Protein AF-A0A931I745-F1 (afdb_monomer_lite)

Organism: NCBI:txid2793297

Secondary structure (DSSP, 8-state):
-HHHHHHHHHHHHHHHHHHHHHS---TTSSS-HHHHTT-HHHHHHHHHHHHSS-PPPGGGTTTTT-GGGT-BTTB-----S---TT--GGGGSHHHHHHTTTS-BHHHHHHHHHHHHHHH---HHHHHT---SSSTTTEEEETTEEEEEEEEEEEGGGTEEEEEEE-TTSTTSHHHHHHHHHHHTHHHHHHHHHHHHHHHHHHHHS--HHHHHHHHHHHHHHH-S-EEE-TTSTT-EEE--TTTHHHHHHHHHHHHHHHTTHHHH-GGGGG--HHHHHHHHHHHHHHHH--HHHHHHHTT-SSHHHHHHHHHHHHHHHHHHHHHHHHHHHHHHHHHTT---HHHHHHHHHHS---HHHHHHHH-GGG--TTS-EES-TTS--TTT-TTPPTTSPPSS--GGGSTTEE--TTHHHHHHHHHHHHHHHHHHS-HHHHTTSHHHHHHHHHHHHHTTS-HHHHHHHHHHHHHHHHTTSS---------

Radius of gyration: 33.73 Å; chains: 1; bounding box: 86×48×110 Å

Foldseek 3Di:
DLLVVLLVVLVVLLVVLVVLLVVADQLQDDDPSLVNLQGLSNLSVVCCVCLVAAFDWLVCCVVVVNVSQAAGPVGWDFRGPDDAFPGDSLCRTGNNVNNSNQFAALLSLLSLLLLACLQQLDFLQQQLQQFVPDCVSFWDQDPVHNQWIKGWGQDPVVRDIQIDIWGCPDCSINNNSLVVLCVSCVNVLSNLVVVLVVLVVVCVVPPDPVSVVVNVVSVSVSGGSAWGAYSVTRRDIDGDDDPPSFVVSLVSQLSSCVVVVVCVVPVCSNRDGSNVSSLVQLVVQCVVVVDLVSSCSSNVHPDSVVVCVSNVVVCCVVVVVVLVVQLVVLQVVCVVVVRDDPQVSVCCSLPVDDDVVQVVQQPDQVNAFQLRWTFSCQQDWDCVQPVPRDHRDGDPQRLQLPTSRTGDDPVSLLSLLLLLLLLVVVCVVDDVVVVPPWPSVVSNVSSVVVNVVDDPVVSVVSNVVNNVCVVVVVDDRPPSNDTD

Sequence (484 aa):
MALRKEAREVSAMFREGTRLADDGRDPRVGDDRAAAWSEPRNHAWLVRELTTETIPFQGELSTYNATGLLYSSNGIVSGPSYLPPTMSSRGSEGYVGKLRWFFPGLYDTAIYFWLVALHTGWNLATLVGIDVSREETWREVHPHAPDRVLMHAWKKRADRHQQVICNPNAEFHPPSIIQMLVQRTAPLRRTLVRRLEALREQYAQKPSPTLARQINNLEEGTKSPWLFVSLGKGGEIGWFSSTKTVSTLNTFIRAVALKHGLISDHPYLGTISTSQARDAWINYTHITTGDSIVAQYAANHRNSRSLRYYLARHRYQRSSESKVRELQTYAFSEIQEGRLNPTRLRILIETGRFTQEQANLLSDIRNRTRLNMGCLGPYEPSKGVDPNHAKGVLCRVQRCTGCSHGIVFEDSMQRLATTLADLHHERSTRPLAAWKGTSLEDEERSISATLRQFDPERVRLAYHARERALQAGEVMVFDGYPVY

Structure (mmCIF, N/CA/C/O backbone):
data_AF-A0A931I745-F1
#
_entry.id   AF-A0A931I745-F1
#
loop_
_atom_site.group_PDB
_atom_site.id
_atom_site.type_symbol
_atom_site.label_atom_id
_atom_site.label_alt_id
_atom_site.label_comp_id
_atom_site.label_asym_id
_atom_site.label_entity_id
_atom_site.label_seq_id
_atom_site.pdbx_PDB_ins_code
_atom_site.Cartn_x
_atom_site.Cartn_y
_atom_site.Cartn_z
_atom_site.occupancy
_atom_site.B_iso_or_equiv
_atom_site.auth_seq_id
_atom_site.auth_comp_id
_atom_site.auth_asym_id
_atom_site.auth_atom_id
_atom_site.pdbx_PDB_model_num
ATOM 1 N N . MET A 1 1 ? -14.008 -0.792 -6.189 1.00 78.75 1 MET A N 1
ATOM 2 C CA . MET A 1 1 ? -14.182 -1.099 -7.630 1.00 78.75 1 MET A CA 1
ATOM 3 C C . MET A 1 1 ? -13.309 -0.217 -8.526 1.00 78.75 1 MET A C 1
ATOM 5 O O . MET A 1 1 ? -12.600 -0.785 -9.343 1.00 78.75 1 MET A O 1
ATOM 9 N N . ALA A 1 2 ? -13.264 1.110 -8.331 1.00 92.19 2 ALA A N 1
ATOM 10 C CA . ALA A 1 2 ? -12.447 2.039 -9.135 1.00 92.19 2 ALA A CA 1
ATOM 11 C C . ALA A 1 2 ? -10.967 1.629 -9.309 1.00 92.19 2 ALA A C 1
ATOM 13 O O . ALA A 1 2 ? -10.507 1.471 -10.432 1.00 92.19 2 ALA A O 1
ATOM 14 N N . LEU A 1 3 ? -10.240 1.344 -8.219 1.00 93.62 3 LEU A N 1
ATOM 15 C CA . LEU A 1 3 ? -8.833 0.911 -8.306 1.00 93.62 3 LEU A CA 1
ATOM 16 C C . LEU A 1 3 ? -8.634 -0.388 -9.102 1.00 93.62 3 LEU A C 1
ATOM 18 O O . LEU A 1 3 ? -7.646 -0.517 -9.811 1.00 93.62 3 LEU A O 1
ATOM 22 N N . ARG A 1 4 ? -9.573 -1.342 -9.021 1.00 94.31 4 ARG A N 1
ATOM 23 C CA . ARG A 1 4 ? -9.508 -2.573 -9.829 1.00 94.31 4 ARG A CA 1
ATOM 24 C C . ARG A 1 4 ? -9.724 -2.278 -11.313 1.00 94.31 4 ARG A C 1
ATOM 26 O O . ARG A 1 4 ? -9.126 -2.948 -12.141 1.00 94.31 4 ARG A O 1
ATOM 33 N N . LYS A 1 5 ? -10.559 -1.287 -11.651 1.00 95.31 5 LYS A N 1
ATOM 34 C CA . LYS A 1 5 ? -10.719 -0.828 -13.036 1.00 95.31 5 LYS A CA 1
ATOM 35 C C . LYS A 1 5 ? -9.399 -0.256 -13.558 1.00 95.31 5 LYS A C 1
ATOM 37 O O . LYS A 1 5 ? -8.915 -0.746 -14.564 1.00 95.31 5 LYS A O 1
ATOM 42 N N . GLU A 1 6 ? -8.766 0.661 -12.826 1.00 96.62 6 GLU A N 1
ATOM 43 C CA . GLU A 1 6 ? -7.453 1.208 -13.217 1.00 96.62 6 GLU A CA 1
ATOM 44 C C . GLU A 1 6 ? -6.360 0.120 -13.288 1.00 96.62 6 GLU A C 1
ATOM 46 O O . GLU A 1 6 ? -5.536 0.134 -14.194 1.00 96.62 6 GLU A O 1
ATOM 51 N N . ALA A 1 7 ? -6.371 -0.870 -12.387 1.00 96.25 7 ALA A N 1
ATOM 52 C CA . ALA A 1 7 ? -5.429 -1.993 -12.444 1.00 96.25 7 ALA A CA 1
ATOM 53 C C . ALA A 1 7 ? -5.604 -2.837 -13.718 1.00 96.25 7 ALA A C 1
ATOM 55 O O . ALA A 1 7 ? -4.618 -3.217 -14.341 1.00 96.25 7 ALA A O 1
ATOM 56 N N . ARG A 1 8 ? -6.849 -3.082 -14.151 1.00 96.75 8 ARG A N 1
ATOM 57 C CA . ARG A 1 8 ? -7.129 -3.784 -15.414 1.00 96.75 8 ARG A CA 1
ATOM 58 C C . ARG A 1 8 ? -6.656 -3.003 -16.632 1.00 96.75 8 ARG A C 1
ATOM 60 O O . ARG A 1 8 ? -6.177 -3.629 -17.571 1.00 96.75 8 ARG A O 1
ATOM 67 N N . GLU A 1 9 ? -6.759 -1.676 -16.611 1.00 97.31 9 GLU A N 1
ATOM 68 C CA . GLU A 1 9 ? -6.210 -0.830 -17.677 1.00 97.31 9 GLU A CA 1
ATOM 69 C C . GLU A 1 9 ? -4.678 -0.939 -17.740 1.00 97.31 9 GLU A C 1
ATOM 71 O O . GLU A 1 9 ? -4.116 -1.104 -18.819 1.00 97.31 9 GLU A O 1
ATOM 76 N N . VAL A 1 10 ? -3.992 -0.970 -16.589 1.00 96.62 10 VAL A N 1
ATOM 77 C CA . VAL A 1 10 ? -2.543 -1.246 -16.538 1.00 96.62 10 VAL A CA 1
ATOM 78 C C . VAL A 1 10 ? -2.227 -2.637 -17.103 1.00 96.62 10 VAL A C 1
ATOM 80 O O . VAL A 1 10 ? -1.312 -2.787 -17.910 1.00 96.62 10 VAL A O 1
ATOM 83 N N . SER A 1 11 ? -2.995 -3.667 -16.739 1.00 95.75 11 SER A N 1
ATOM 84 C CA . SER A 1 11 ? -2.837 -5.014 -17.308 1.00 95.75 11 SER A CA 1
ATOM 85 C C . SER A 1 11 ? -3.140 -5.063 -18.813 1.00 95.75 11 SER A C 1
ATOM 87 O O . SER A 1 11 ? -2.538 -5.852 -19.540 1.00 95.75 11 SER A O 1
ATOM 89 N N . ALA A 1 12 ? -4.067 -4.241 -19.312 1.00 97.12 12 ALA A N 1
ATOM 90 C CA . ALA A 1 12 ? -4.353 -4.110 -20.738 1.00 97.12 12 ALA A CA 1
ATOM 91 C C . ALA A 1 12 ? -3.187 -3.442 -21.480 1.00 97.12 12 ALA A C 1
ATOM 93 O O . ALA A 1 12 ? -2.716 -4.008 -22.461 1.00 97.12 12 ALA A O 1
ATOM 94 N N . MET A 1 13 ? -2.652 -2.341 -20.947 1.00 97.19 13 MET A N 1
ATOM 95 C CA . MET A 1 13 ? -1.430 -1.685 -21.432 1.00 97.19 13 MET A CA 1
ATOM 96 C C . MET A 1 13 ? -0.252 -2.666 -21.523 1.00 97.19 13 MET A C 1
ATOM 98 O O . MET A 1 13 ? 0.505 -2.681 -22.491 1.00 97.19 13 MET A O 1
ATOM 102 N N . PHE A 1 14 ? -0.107 -3.525 -20.518 1.00 97.12 14 PHE A N 1
ATOM 103 C CA . PHE A 1 14 ? 0.921 -4.555 -20.490 1.00 97.12 14 PHE A CA 1
ATOM 104 C C . PHE A 1 14 ? 0.761 -5.624 -21.572 1.00 97.12 14 PHE A C 1
ATOM 106 O O . PHE A 1 14 ? 1.764 -6.075 -22.124 1.00 97.12 14 PHE A O 1
ATOM 113 N N . ARG A 1 15 ? -0.477 -6.026 -21.878 1.00 97.19 15 ARG A N 1
ATOM 114 C CA . ARG A 1 15 ? -0.785 -6.965 -22.969 1.00 97.19 15 ARG A CA 1
ATOM 115 C C . ARG A 1 15 ? -0.620 -6.318 -24.340 1.00 97.19 15 ARG A C 1
ATOM 117 O O . ARG A 1 15 ? -0.127 -6.969 -25.254 1.00 97.19 15 ARG A O 1
ATOM 124 N N . GLU A 1 16 ? -0.995 -5.048 -24.469 1.00 97.44 16 GLU A N 1
ATOM 125 C CA . GLU A 1 16 ? -0.765 -4.240 -25.668 1.00 97.44 16 GLU A CA 1
ATOM 126 C C . GLU A 1 16 ? 0.726 -4.207 -26.013 1.00 97.44 16 GLU A C 1
ATOM 128 O O . GLU A 1 16 ? 1.090 -4.525 -27.140 1.00 97.44 16 GLU A O 1
ATOM 133 N N . GLY A 1 17 ? 1.579 -3.912 -25.027 1.00 97.38 17 GLY A N 1
ATOM 134 C CA . GLY A 1 17 ? 3.031 -3.908 -25.180 1.00 97.38 17 GLY A CA 1
ATOM 135 C C . GLY A 1 17 ? 3.598 -5.232 -25.689 1.00 97.38 17 GLY A C 1
ATOM 136 O O . GLY A 1 17 ? 4.380 -5.245 -26.636 1.00 97.38 17 GLY A O 1
ATOM 137 N N . THR A 1 18 ? 3.173 -6.349 -25.089 1.00 97.31 18 THR A N 1
ATOM 138 C CA . THR A 1 18 ? 3.573 -7.695 -25.529 1.00 97.31 18 THR A CA 1
ATOM 139 C C . THR A 1 18 ? 3.135 -7.965 -26.965 1.00 97.31 18 THR A C 1
ATOM 141 O O . THR A 1 18 ? 3.981 -8.296 -27.787 1.00 97.31 18 THR A O 1
ATOM 144 N N . ARG A 1 19 ? 1.859 -7.728 -27.293 1.00 98.19 19 ARG A N 1
ATOM 145 C CA . ARG A 1 19 ? 1.325 -7.940 -28.646 1.00 98.19 19 ARG A CA 1
ATOM 146 C C . ARG A 1 19 ? 2.069 -7.105 -29.691 1.00 98.19 19 ARG A C 1
ATOM 148 O O . ARG A 1 19 ? 2.461 -7.620 -30.726 1.00 98.19 19 ARG A O 1
ATOM 155 N N . LEU A 1 20 ? 2.291 -5.820 -29.407 1.00 97.94 20 LEU A N 1
ATOM 156 C CA . LEU A 1 20 ? 3.038 -4.928 -30.294 1.00 97.94 20 LEU A CA 1
ATOM 157 C C . LEU A 1 20 ? 4.473 -5.411 -30.516 1.00 97.94 20 LEU A C 1
ATOM 159 O O . LEU A 1 20 ? 4.973 -5.311 -31.629 1.00 97.94 20 LEU A O 1
ATOM 163 N N . ALA A 1 21 ? 5.134 -5.915 -29.475 1.00 97.62 21 ALA A N 1
ATOM 164 C CA . ALA A 1 21 ? 6.482 -6.446 -29.602 1.00 97.62 21 ALA A CA 1
ATOM 165 C C . ALA A 1 21 ? 6.527 -7.784 -30.351 1.00 97.62 21 ALA A C 1
ATOM 167 O O . ALA A 1 21 ? 7.493 -8.023 -31.060 1.00 97.62 21 ALA A O 1
ATOM 168 N N . ASP A 1 22 ? 5.514 -8.641 -30.220 1.00 97.88 22 ASP A N 1
ATOM 169 C CA . ASP A 1 22 ? 5.407 -9.891 -30.989 1.00 97.88 22 ASP A CA 1
ATOM 170 C C . ASP A 1 22 ? 5.198 -9.627 -32.487 1.00 97.88 22 ASP A C 1
ATOM 172 O O . ASP A 1 22 ? 5.812 -10.291 -33.318 1.00 97.88 22 ASP A O 1
ATOM 176 N N . ASP A 1 23 ? 4.396 -8.612 -32.824 1.00 97.12 23 ASP A N 1
ATOM 177 C CA . ASP A 1 23 ? 4.126 -8.191 -34.207 1.00 97.12 23 ASP A CA 1
ATOM 178 C C . ASP A 1 23 ? 5.253 -7.319 -34.807 1.00 97.12 23 ASP A C 1
ATOM 180 O O . ASP A 1 23 ? 5.231 -6.983 -35.995 1.00 97.12 23 ASP A O 1
ATOM 184 N N . GLY A 1 24 ? 6.190 -6.860 -33.975 1.00 96.44 24 GLY A N 1
ATOM 185 C CA . GLY A 1 24 ? 7.238 -5.910 -34.338 1.00 96.44 24 GLY A CA 1
ATOM 186 C C . GLY A 1 24 ? 8.511 -6.564 -34.871 1.00 96.44 24 GLY A C 1
ATOM 187 O O . GLY A 1 24 ? 8.745 -7.761 -34.729 1.00 96.44 24 GLY A O 1
ATOM 188 N N . ARG A 1 25 ? 9.377 -5.741 -35.464 1.00 95.44 25 ARG A N 1
ATOM 189 C CA . ARG A 1 25 ? 10.720 -6.125 -35.923 1.00 95.44 25 ARG A CA 1
ATOM 190 C C . ARG A 1 25 ? 11.763 -5.106 -35.483 1.00 95.44 25 ARG A C 1
ATOM 192 O O . ARG A 1 25 ? 11.414 -4.011 -35.045 1.00 95.44 25 ARG A O 1
ATOM 199 N N . ASP A 1 26 ? 13.039 -5.440 -35.656 1.00 95.94 26 ASP A N 1
ATOM 200 C CA . ASP A 1 26 ? 14.140 -4.521 -35.368 1.00 95.94 26 ASP A CA 1
ATOM 201 C C . ASP A 1 26 ? 14.106 -3.297 -36.308 1.00 95.94 26 ASP A C 1
ATOM 203 O O . ASP A 1 26 ? 14.356 -3.445 -37.508 1.00 95.94 26 ASP A O 1
ATOM 207 N N . PRO A 1 27 ? 13.834 -2.074 -35.804 1.00 93.75 27 PRO A N 1
ATOM 208 C CA . PRO A 1 27 ? 13.813 -0.876 -36.644 1.00 93.75 27 PRO A CA 1
ATOM 209 C C . PRO A 1 27 ? 15.219 -0.425 -37.068 1.00 93.75 27 PRO A C 1
ATOM 211 O O . PRO A 1 27 ? 15.372 0.492 -37.875 1.00 93.75 27 PRO A O 1
ATOM 214 N N . ARG A 1 28 ? 16.273 -1.046 -36.525 1.00 92.31 28 ARG A N 1
ATOM 215 C CA . ARG A 1 28 ? 17.667 -0.715 -36.827 1.00 92.31 28 ARG A CA 1
ATOM 216 C C . ARG A 1 28 ? 18.168 -1.399 -38.093 1.00 92.31 28 ARG A C 1
ATOM 218 O O . ARG A 1 28 ? 19.258 -1.053 -38.534 1.00 92.31 28 ARG A O 1
ATOM 225 N N . VAL A 1 29 ? 17.441 -2.333 -38.702 1.00 88.31 29 VAL A N 1
ATOM 226 C CA . VAL A 1 29 ? 17.919 -3.106 -39.867 1.00 88.31 29 VAL A CA 1
ATOM 227 C C . VAL A 1 29 ? 16.972 -2.989 -41.069 1.00 88.31 29 VAL A C 1
ATOM 229 O O . VAL A 1 29 ? 15.771 -2.785 -40.904 1.00 88.31 29 VAL A O 1
ATOM 232 N N . GLY A 1 30 ? 17.520 -3.132 -42.281 1.00 84.81 30 GLY A N 1
ATOM 233 C CA . GLY A 1 30 ? 16.785 -3.068 -43.554 1.00 84.81 30 GLY A CA 1
ATOM 234 C C . GLY A 1 30 ? 16.887 -1.724 -44.287 1.00 84.81 30 GLY A C 1
ATOM 235 O O . GLY A 1 30 ? 17.392 -0.746 -43.738 1.00 84.81 30 GLY A O 1
ATOM 236 N N . ASP A 1 31 ? 16.399 -1.698 -45.531 1.00 79.19 31 ASP A N 1
ATOM 237 C CA . ASP A 1 31 ? 16.552 -0.555 -46.447 1.00 79.19 31 ASP A CA 1
ATOM 238 C C . ASP A 1 31 ? 15.608 0.616 -46.120 1.00 79.19 31 ASP A C 1
ATOM 240 O O . ASP A 1 31 ? 15.968 1.777 -46.303 1.00 79.19 31 ASP A O 1
ATOM 244 N N . ASP A 1 32 ? 14.432 0.339 -45.542 1.00 85.69 32 ASP A N 1
ATOM 245 C CA . ASP A 1 32 ? 13.446 1.354 -45.141 1.00 85.69 32 ASP A CA 1
ATOM 246 C C . ASP A 1 32 ? 13.427 1.584 -43.619 1.00 85.69 32 ASP A C 1
ATOM 248 O O . ASP A 1 32 ? 12.460 1.296 -42.901 1.00 85.69 32 ASP A O 1
ATOM 252 N N . ARG A 1 33 ? 14.556 2.076 -43.098 1.00 85.19 33 ARG A N 1
ATOM 253 C CA . ARG A 1 33 ? 14.709 2.406 -41.671 1.00 85.19 33 ARG A CA 1
ATOM 254 C C . ARG A 1 33 ? 13.734 3.493 -41.221 1.00 85.19 33 ARG A C 1
ATOM 256 O O . ARG A 1 33 ? 13.201 3.406 -40.119 1.00 85.19 33 ARG A O 1
ATOM 263 N N . ALA A 1 34 ? 13.503 4.514 -42.046 1.00 85.38 34 ALA A N 1
ATOM 264 C CA . ALA A 1 34 ? 12.657 5.647 -41.675 1.00 85.38 34 ALA A CA 1
ATOM 265 C C . ALA A 1 34 ? 11.202 5.215 -41.434 1.00 85.38 34 ALA A C 1
ATOM 267 O O . ALA A 1 34 ? 10.623 5.595 -40.413 1.00 85.38 34 ALA A O 1
ATOM 268 N N . ALA A 1 35 ? 10.633 4.371 -42.305 1.00 88.00 35 ALA A N 1
ATOM 269 C CA . ALA A 1 35 ? 9.303 3.820 -42.065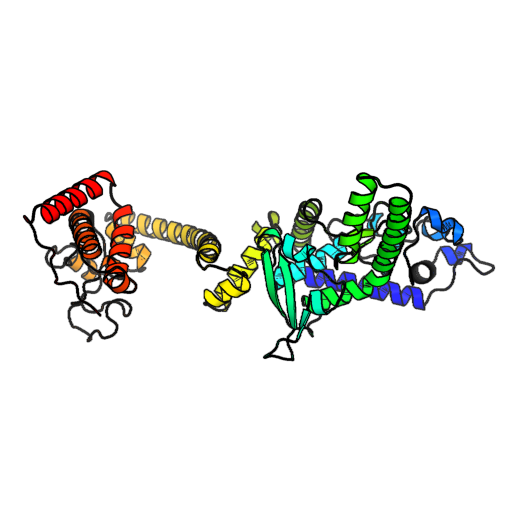 1.00 88.00 35 ALA A CA 1
ATOM 270 C C . ALA A 1 35 ? 9.299 2.879 -40.854 1.00 88.00 35 ALA A C 1
ATOM 272 O O . ALA A 1 35 ? 8.398 2.964 -40.020 1.00 88.00 35 ALA A O 1
ATOM 273 N N . ALA A 1 36 ? 10.329 2.041 -40.684 1.00 91.12 36 ALA A N 1
ATOM 274 C CA . ALA A 1 36 ? 10.404 1.122 -39.547 1.00 91.12 36 ALA A CA 1
ATOM 275 C C . ALA A 1 36 ? 10.386 1.852 -38.188 1.00 91.12 36 ALA A C 1
ATOM 277 O O . ALA A 1 36 ? 9.691 1.413 -37.270 1.00 91.12 36 ALA A O 1
ATOM 278 N N . TRP A 1 37 ? 11.077 2.991 -38.073 1.00 91.94 37 TRP A N 1
ATOM 279 C CA . TRP A 1 37 ? 11.063 3.858 -36.885 1.00 91.94 37 TRP A CA 1
ATOM 280 C C . TRP A 1 37 ? 9.766 4.654 -36.694 1.00 91.94 37 TRP A C 1
ATOM 282 O O . TRP A 1 37 ? 9.608 5.316 -35.676 1.00 91.94 37 TRP A O 1
ATOM 292 N N . SER A 1 38 ? 8.830 4.626 -37.640 1.00 91.00 38 SER A N 1
ATOM 293 C CA . SER A 1 38 ? 7.529 5.288 -37.477 1.00 91.00 38 SER A CA 1
ATOM 294 C C . SER A 1 38 ? 6.459 4.380 -36.860 1.00 91.00 38 SER A C 1
ATOM 296 O O . SER A 1 38 ? 5.391 4.850 -36.471 1.00 91.00 38 SER A O 1
ATOM 298 N N . GLU A 1 39 ? 6.740 3.081 -36.723 1.00 92.75 39 GLU A N 1
ATOM 299 C CA . GLU A 1 39 ? 5.760 2.091 -36.280 1.00 92.75 39 GLU A CA 1
ATOM 300 C C . GLU A 1 39 ? 5.882 1.760 -34.777 1.00 92.75 39 GLU A C 1
ATOM 302 O O . GLU A 1 39 ? 6.918 1.249 -34.339 1.00 92.75 39 GLU A O 1
ATOM 307 N N . PRO A 1 40 ? 4.809 1.916 -33.973 1.00 94.50 40 PRO A N 1
ATOM 308 C CA . PRO A 1 40 ? 4.823 1.592 -32.541 1.00 94.50 40 PRO A CA 1
ATOM 309 C C . PRO A 1 40 ? 5.254 0.153 -32.215 1.00 94.50 40 PRO A C 1
ATOM 311 O O . PRO A 1 40 ? 5.943 -0.069 -31.221 1.00 94.50 40 PRO A O 1
ATOM 314 N N . ARG A 1 41 ? 4.900 -0.821 -33.065 1.00 96.50 41 ARG A N 1
ATOM 315 C CA . ARG A 1 41 ? 5.280 -2.238 -32.905 1.00 96.50 41 ARG A CA 1
ATOM 316 C C . ARG A 1 41 ? 6.794 -2.458 -32.893 1.00 96.50 41 ARG A C 1
ATOM 318 O O . ARG A 1 41 ? 7.303 -3.177 -32.039 1.00 96.50 41 ARG A O 1
ATOM 325 N N . ASN A 1 42 ? 7.535 -1.754 -33.748 1.00 96.00 42 ASN A N 1
ATOM 326 C CA . ASN A 1 42 ? 8.994 -1.890 -33.826 1.00 96.00 42 ASN A CA 1
ATOM 327 C C . ASN A 1 42 ? 9.677 -1.228 -32.623 1.00 96.00 42 ASN A C 1
ATOM 329 O O . ASN A 1 42 ? 10.689 -1.712 -32.119 1.00 96.00 42 ASN A O 1
ATOM 333 N N . HIS A 1 43 ? 9.081 -0.154 -32.095 1.00 96.06 43 HIS A N 1
ATOM 334 C CA . HIS A 1 43 ? 9.519 0.439 -30.835 1.00 96.06 43 HIS A CA 1
ATOM 335 C C . HIS A 1 43 ? 9.277 -0.493 -29.645 1.00 96.06 43 HIS A C 1
ATOM 337 O O . HIS A 1 43 ? 10.165 -0.641 -28.809 1.00 96.06 43 HIS A O 1
ATOM 343 N N . ALA A 1 44 ? 8.096 -1.111 -29.554 1.00 97.19 44 ALA A N 1
ATOM 344 C CA . ALA A 1 44 ? 7.780 -2.069 -28.499 1.00 97.19 44 ALA A CA 1
ATOM 345 C C . ALA A 1 44 ? 8.722 -3.282 -28.552 1.00 97.19 44 ALA A C 1
ATOM 347 O O . ALA A 1 44 ? 9.255 -3.673 -27.513 1.00 97.19 44 ALA A O 1
ATOM 348 N N . TRP A 1 45 ? 8.989 -3.807 -29.755 1.00 97.75 45 TRP A N 1
ATOM 349 C CA . TRP A 1 45 ? 9.973 -4.867 -29.985 1.00 97.75 45 TRP A CA 1
ATOM 350 C C . TRP A 1 45 ? 11.349 -4.466 -29.451 1.00 97.75 45 TRP A C 1
ATOM 352 O O . TRP A 1 45 ? 11.894 -5.142 -28.582 1.00 97.75 45 TRP A O 1
ATOM 362 N N . LEU A 1 46 ? 11.875 -3.311 -29.877 1.00 97.06 46 LEU A N 1
ATOM 363 C CA . LEU A 1 46 ? 13.217 -2.883 -29.482 1.00 97.06 46 LEU A CA 1
ATOM 364 C C . LEU A 1 46 ? 13.315 -2.601 -27.979 1.00 97.06 46 LEU A C 1
ATOM 366 O O . LEU A 1 46 ? 14.319 -2.933 -27.355 1.00 97.06 46 LEU A O 1
ATOM 370 N N . VAL A 1 47 ? 12.283 -2.007 -27.375 1.00 96.38 47 VAL A N 1
ATOM 371 C CA . VAL A 1 47 ? 12.253 -1.805 -25.922 1.00 96.38 47 VAL A CA 1
ATOM 372 C C . VAL A 1 47 ? 12.283 -3.145 -25.198 1.00 96.38 47 VAL A C 1
ATOM 374 O O . VAL A 1 47 ? 13.058 -3.275 -24.253 1.00 96.38 47 VAL A O 1
ATOM 377 N N . ARG A 1 48 ? 11.497 -4.141 -25.628 1.00 97.06 48 ARG A N 1
ATOM 378 C CA . ARG A 1 48 ? 11.528 -5.484 -25.036 1.00 97.06 48 ARG A CA 1
ATOM 379 C C . ARG A 1 48 ? 12.931 -6.082 -25.113 1.00 97.06 48 ARG A C 1
ATOM 381 O O . ARG A 1 48 ? 13.473 -6.445 -24.075 1.00 97.06 48 ARG A O 1
ATOM 388 N N . GLU A 1 49 ? 13.540 -6.086 -26.295 1.00 97.12 49 GLU A N 1
ATOM 389 C CA . GLU A 1 49 ? 14.890 -6.625 -26.503 1.00 97.12 49 GLU A CA 1
ATOM 390 C C . GLU A 1 49 ? 15.926 -5.961 -25.590 1.00 97.12 49 GLU A C 1
ATOM 392 O O . GLU A 1 49 ? 16.643 -6.641 -24.856 1.00 97.12 49 GLU A O 1
ATOM 397 N N . LEU A 1 50 ? 15.952 -4.624 -25.557 1.00 95.50 50 LEU A N 1
ATOM 398 C CA . LEU A 1 50 ? 16.914 -3.862 -24.757 1.00 95.50 50 LEU A CA 1
ATOM 399 C C . LEU A 1 50 ? 16.718 -4.012 -23.246 1.00 95.50 50 LEU A C 1
ATOM 401 O O . LEU A 1 50 ? 17.638 -3.709 -22.491 1.00 95.50 50 LEU A O 1
ATOM 405 N N . THR A 1 51 ? 15.531 -4.429 -22.799 1.00 95.50 51 THR A N 1
ATOM 406 C CA . THR A 1 51 ? 15.158 -4.446 -21.378 1.00 95.50 51 THR A CA 1
ATOM 407 C C . THR A 1 51 ? 14.974 -5.840 -20.794 1.00 95.50 51 THR A C 1
ATOM 409 O O . THR A 1 51 ? 14.595 -5.960 -19.627 1.00 95.50 51 THR A O 1
ATOM 412 N N . THR A 1 52 ? 15.285 -6.889 -21.561 1.00 93.62 52 THR A N 1
ATOM 413 C CA . THR A 1 52 ? 15.183 -8.287 -21.116 1.00 93.62 52 THR A CA 1
ATOM 414 C C . THR A 1 52 ? 16.000 -8.532 -19.848 1.00 93.62 52 THR A C 1
ATOM 416 O O . THR A 1 52 ? 15.477 -9.048 -18.861 1.00 93.62 52 THR A O 1
ATOM 419 N N . GLU A 1 53 ? 17.263 -8.102 -19.821 1.00 92.44 53 GLU A N 1
ATOM 420 C CA . GLU A 1 53 ? 18.156 -8.332 -18.679 1.00 92.44 53 GLU A CA 1
ATOM 421 C C . GLU A 1 53 ? 18.220 -7.144 -17.717 1.00 92.44 53 GLU A C 1
ATOM 423 O O . GLU A 1 53 ? 18.015 -7.301 -16.511 1.00 92.44 53 GLU A O 1
ATOM 428 N N . THR A 1 54 ? 18.467 -5.946 -18.245 1.00 93.44 54 THR A N 1
ATOM 429 C CA . THR A 1 54 ? 18.620 -4.705 -17.474 1.00 93.44 54 THR A CA 1
ATOM 430 C C . THR A 1 54 ? 18.021 -3.528 -18.227 1.00 93.44 54 THR A C 1
ATOM 432 O O . THR A 1 54 ? 17.863 -3.604 -19.437 1.00 93.44 54 THR A O 1
ATOM 435 N N . ILE A 1 55 ? 17.734 -2.418 -17.548 1.00 93.38 55 ILE A N 1
ATOM 436 C CA . ILE A 1 55 ? 17.224 -1.209 -18.201 1.00 93.38 55 ILE A CA 1
ATOM 437 C C . ILE A 1 55 ? 18.380 -0.269 -18.545 1.00 93.38 55 ILE A C 1
ATOM 439 O O . ILE A 1 55 ? 19.005 0.260 -17.615 1.00 93.38 55 ILE A O 1
ATOM 443 N N . PRO A 1 56 ? 18.634 0.004 -19.838 1.00 91.81 56 PRO A N 1
ATOM 444 C CA . PRO A 1 56 ? 19.628 0.987 -20.220 1.00 91.81 56 PRO A CA 1
ATOM 445 C C . PRO A 1 56 ? 19.149 2.394 -19.866 1.00 91.81 56 PRO A C 1
ATOM 447 O O . PRO A 1 56 ? 17.963 2.738 -19.994 1.00 91.81 56 PRO A O 1
ATOM 450 N N . PHE A 1 57 ? 20.092 3.221 -19.429 1.00 90.00 57 PHE A N 1
ATOM 451 C CA . PHE A 1 57 ? 19.894 4.653 -19.304 1.00 90.00 57 PHE A CA 1
ATOM 452 C C . PHE A 1 57 ? 19.672 5.284 -20.672 1.00 90.00 57 PHE A C 1
ATOM 454 O O . PHE A 1 57 ? 20.190 4.835 -21.692 1.00 90.00 57 PHE A O 1
ATOM 461 N N . GLN A 1 58 ? 18.942 6.396 -20.688 1.00 87.19 58 GLN A N 1
ATOM 462 C CA . GLN A 1 58 ? 18.699 7.153 -21.914 1.00 87.19 58 GLN A CA 1
ATOM 463 C C . GLN A 1 58 ? 19.998 7.537 -22.645 1.00 87.19 58 GLN A C 1
ATOM 465 O O . GLN A 1 58 ? 20.032 7.510 -23.872 1.00 87.19 58 GLN A O 1
ATOM 470 N N . GLY A 1 59 ? 21.064 7.862 -21.905 1.00 86.62 59 GLY A N 1
ATOM 471 C CA . GLY A 1 59 ? 22.373 8.187 -22.481 1.00 86.62 59 GLY A CA 1
ATOM 472 C C . GLY A 1 59 ? 23.091 6.999 -23.131 1.00 86.62 59 GLY A C 1
ATOM 473 O O . GLY A 1 59 ? 23.974 7.210 -23.950 1.00 86.62 59 GLY A O 1
ATOM 474 N N . GLU A 1 60 ? 22.698 5.765 -22.811 1.00 90.06 60 GLU A N 1
ATOM 475 C CA . GLU A 1 60 ? 23.302 4.543 -23.355 1.00 90.06 60 GLU A CA 1
ATOM 476 C C . GLU A 1 60 ? 22.620 4.088 -24.652 1.00 90.06 60 GLU A C 1
ATOM 478 O O . GLU A 1 60 ? 23.125 3.204 -25.337 1.00 90.06 60 GLU A O 1
ATOM 483 N N . LEU A 1 61 ? 21.485 4.690 -25.032 1.00 91.12 61 LEU A N 1
ATOM 484 C CA . LEU A 1 61 ? 20.739 4.296 -26.233 1.00 91.12 61 LEU A CA 1
ATOM 485 C C . LEU A 1 61 ? 21.549 4.462 -27.525 1.00 91.12 61 LEU A C 1
ATOM 487 O O . LEU A 1 61 ? 21.323 3.715 -28.474 1.00 91.12 61 LEU A O 1
ATOM 491 N N . SER A 1 62 ? 22.492 5.406 -27.576 1.00 90.69 62 SER A N 1
ATOM 492 C CA . SER A 1 62 ? 23.405 5.568 -28.715 1.00 90.69 62 SER A CA 1
ATOM 493 C C . SER A 1 62 ? 24.289 4.340 -28.918 1.00 90.69 62 SER A C 1
ATOM 495 O O . SER A 1 62 ? 24.429 3.886 -30.049 1.00 90.69 62 SER A O 1
ATOM 497 N N . THR A 1 63 ? 24.789 3.739 -27.837 1.00 92.31 63 THR A N 1
ATOM 498 C CA . THR A 1 63 ? 25.592 2.507 -27.871 1.00 92.31 63 THR A CA 1
ATOM 499 C C . THR A 1 63 ? 24.824 1.335 -28.488 1.00 92.31 63 THR A C 1
ATOM 501 O O . THR A 1 63 ? 25.418 0.462 -29.112 1.00 92.31 63 THR A O 1
ATOM 504 N N . TYR A 1 64 ? 23.494 1.334 -28.367 1.00 91.31 64 TYR A N 1
ATOM 505 C CA . TYR A 1 64 ? 22.618 0.301 -28.927 1.00 91.31 64 TYR A CA 1
ATOM 506 C C . TYR A 1 64 ? 22.014 0.661 -30.293 1.00 91.31 64 TYR A C 1
ATOM 508 O O . TYR A 1 64 ? 21.144 -0.069 -30.784 1.00 91.31 64 TYR A O 1
ATOM 516 N N . ASN A 1 65 ? 22.427 1.784 -30.898 1.00 91.12 65 ASN A N 1
ATOM 517 C CA . ASN A 1 65 ? 21.805 2.362 -32.095 1.00 91.12 65 ASN A CA 1
ATOM 518 C C . ASN A 1 65 ? 20.279 2.542 -31.943 1.00 91.12 65 ASN A C 1
ATOM 520 O O . ASN A 1 65 ? 19.510 2.318 -32.875 1.00 91.12 65 ASN A O 1
ATOM 524 N N . ALA A 1 66 ? 19.836 2.922 -30.743 1.00 92.25 66 ALA A N 1
ATOM 525 C CA . ALA A 1 66 ? 18.434 2.972 -30.332 1.00 92.25 66 ALA A CA 1
ATOM 526 C C . ALA A 1 66 ? 17.922 4.400 -30.062 1.00 92.25 66 ALA A C 1
ATOM 528 O O . ALA A 1 66 ? 16.891 4.590 -29.414 1.00 92.25 66 ALA A O 1
ATOM 529 N N . THR A 1 67 ? 18.621 5.428 -30.550 1.00 89.62 67 THR A N 1
ATOM 530 C CA . THR A 1 67 ? 18.247 6.844 -30.361 1.00 89.62 67 THR A CA 1
ATOM 531 C C . THR A 1 67 ? 16.885 7.190 -30.964 1.00 89.62 67 THR A C 1
ATOM 533 O O . THR A 1 67 ? 16.207 8.075 -30.442 1.00 89.62 67 THR A O 1
ATOM 536 N N . GLY A 1 68 ? 16.430 6.435 -31.970 1.00 87.81 68 GLY A N 1
ATOM 537 C CA . GLY A 1 68 ? 15.086 6.555 -32.540 1.00 87.81 68 GLY A CA 1
ATOM 538 C C . GLY A 1 68 ? 13.953 6.340 -31.525 1.00 87.81 68 GLY A C 1
ATOM 539 O O . GLY A 1 68 ? 12.846 6.839 -31.707 1.00 87.81 68 GLY A O 1
ATOM 540 N N . LEU A 1 69 ? 14.221 5.684 -30.384 1.00 89.75 69 LEU A N 1
ATOM 541 C CA . LEU A 1 69 ? 13.251 5.567 -29.287 1.00 89.75 69 LEU A CA 1
ATOM 542 C C . LEU A 1 69 ? 12.917 6.920 -28.637 1.00 89.75 69 LEU A C 1
ATOM 544 O O . LEU A 1 69 ? 11.828 7.060 -28.068 1.00 89.75 69 LEU A O 1
ATOM 548 N N . LEU A 1 70 ? 13.824 7.900 -28.720 1.00 85.81 70 LEU A N 1
ATOM 549 C CA . LEU A 1 70 ? 13.632 9.257 -28.204 1.00 85.81 70 LEU A CA 1
ATOM 550 C C . LEU A 1 70 ? 12.824 10.114 -29.177 1.00 85.81 70 LEU A C 1
ATOM 552 O O . LEU A 1 70 ? 11.832 10.715 -28.768 1.00 85.81 70 LEU A O 1
ATOM 556 N N . TYR A 1 71 ? 13.222 10.106 -30.449 1.00 73.81 71 TYR A N 1
ATOM 557 C CA . TYR A 1 71 ? 12.617 10.874 -31.534 1.00 73.81 71 TYR A CA 1
ATOM 558 C C . TYR A 1 71 ? 12.660 10.026 -32.809 1.00 73.81 71 TYR A C 1
ATOM 560 O O . TYR A 1 71 ? 13.742 9.583 -33.192 1.00 73.81 71 TYR A O 1
ATOM 568 N N . SER A 1 72 ? 11.517 9.788 -33.462 1.00 61.06 72 SER A N 1
ATOM 569 C CA . SER A 1 72 ? 11.526 9.171 -34.795 1.00 61.06 72 SER A CA 1
ATOM 570 C C . SER A 1 72 ? 11.713 10.247 -35.865 1.00 61.06 72 SER A C 1
ATOM 572 O O . SER A 1 72 ? 11.374 11.412 -35.642 1.00 61.06 72 SER A O 1
ATOM 574 N N . SER A 1 73 ? 12.203 9.860 -37.044 1.00 57.84 73 SER A N 1
ATOM 575 C CA . SER A 1 73 ? 12.354 10.762 -38.196 1.00 57.84 73 SER A CA 1
ATOM 576 C C . SER A 1 73 ? 11.033 11.397 -38.653 1.00 57.84 73 SER A C 1
ATOM 578 O O . SER A 1 73 ? 11.057 12.472 -39.240 1.00 57.84 73 SER A O 1
ATOM 580 N N . ASN A 1 74 ? 9.890 10.774 -38.335 1.00 61.25 74 ASN A N 1
ATOM 581 C CA . ASN A 1 74 ? 8.551 11.201 -38.757 1.00 61.25 74 ASN A CA 1
ATOM 582 C C . ASN A 1 74 ? 7.704 11.772 -37.600 1.00 61.25 74 ASN A C 1
ATOM 584 O O . ASN A 1 74 ? 6.489 11.905 -37.728 1.00 61.25 74 ASN A O 1
ATOM 588 N N . GLY A 1 75 ? 8.325 12.100 -36.459 1.00 70.69 75 GLY A N 1
ATOM 589 C CA . GLY A 1 75 ? 7.650 12.672 -35.288 1.00 70.69 75 GLY A CA 1
ATOM 590 C C . GLY A 1 75 ? 7.753 11.812 -34.025 1.00 70.69 75 GLY A C 1
ATOM 591 O O . GLY A 1 75 ? 8.599 10.924 -33.901 1.00 70.69 75 GLY A O 1
ATOM 592 N N . ILE A 1 76 ? 6.914 12.094 -33.028 1.00 78.06 76 ILE A N 1
ATOM 593 C CA . ILE A 1 76 ? 6.927 11.362 -31.756 1.00 78.06 76 ILE A CA 1
ATOM 594 C C . ILE A 1 76 ? 6.016 10.141 -31.877 1.00 78.06 76 ILE A C 1
ATOM 596 O O . ILE A 1 76 ? 4.796 10.268 -31.860 1.00 78.06 76 ILE A O 1
ATOM 600 N N . VAL A 1 77 ? 6.608 8.947 -31.934 1.00 87.44 77 VAL A N 1
ATOM 601 C CA . VAL A 1 77 ? 5.864 7.699 -31.725 1.00 87.44 77 VAL A CA 1
ATOM 602 C C . VAL A 1 77 ? 5.543 7.589 -30.236 1.00 87.44 77 VAL A C 1
ATOM 604 O O . VAL A 1 77 ? 6.458 7.497 -29.406 1.00 87.44 77 VAL A O 1
ATOM 607 N N . SER A 1 78 ? 4.259 7.643 -29.890 1.00 90.12 78 SER A N 1
ATOM 608 C CA . SER A 1 78 ? 3.788 7.498 -28.513 1.00 90.12 78 SER A CA 1
ATOM 609 C C . SER A 1 78 ? 3.880 6.045 -28.038 1.00 90.12 78 SER A C 1
ATOM 611 O O . SER A 1 78 ? 3.782 5.099 -28.815 1.00 90.12 78 SER A O 1
ATOM 613 N N . GLY A 1 79 ? 4.100 5.890 -26.737 1.00 92.31 79 GLY A N 1
ATOM 614 C CA . GLY A 1 79 ? 3.909 4.661 -25.986 1.00 92.31 79 GLY A CA 1
ATOM 615 C C . GLY A 1 79 ? 2.418 4.371 -25.750 1.00 92.31 79 GLY A C 1
ATOM 616 O O . GLY A 1 79 ? 1.574 4.811 -26.532 1.00 92.31 79 GLY A O 1
ATOM 617 N N . PRO A 1 80 ? 2.070 3.660 -24.667 1.00 94.25 80 PRO A N 1
ATOM 618 C CA . PRO A 1 80 ? 0.700 3.217 -24.438 1.00 94.25 80 PRO A CA 1
ATOM 619 C C . PRO A 1 80 ? -0.278 4.379 -24.257 1.00 94.25 80 PRO A C 1
ATOM 621 O O . PRO A 1 80 ? 0.041 5.377 -23.607 1.00 94.25 80 PRO A O 1
ATOM 624 N N . SER A 1 81 ? -1.495 4.211 -24.784 1.00 92.38 81 SER A N 1
ATOM 625 C CA . SER A 1 81 ? -2.555 5.229 -24.721 1.00 92.38 81 SER A CA 1
ATOM 626 C C . SER A 1 81 ? -3.119 5.418 -23.310 1.00 92.38 81 SER A C 1
ATOM 628 O O . SER A 1 81 ? -3.616 6.494 -22.971 1.00 92.38 81 SER A O 1
ATOM 630 N N . TYR A 1 82 ? -3.031 4.388 -22.465 1.00 95.19 82 TYR A N 1
ATOM 631 C CA . TYR A 1 82 ? -3.494 4.467 -21.089 1.00 95.19 82 TYR A CA 1
ATOM 632 C C . TYR A 1 82 ? -2.585 5.358 -20.226 1.00 95.19 82 TYR A C 1
ATOM 634 O O . TYR A 1 82 ? -1.402 5.078 -19.978 1.00 95.19 82 TYR A O 1
ATOM 642 N N . LEU A 1 83 ? -3.196 6.411 -19.683 1.00 94.06 83 LEU A N 1
ATOM 643 C CA . LEU A 1 83 ? -2.595 7.323 -18.719 1.00 94.06 83 LEU A CA 1
ATOM 644 C C . LEU A 1 83 ? -3.361 7.225 -17.388 1.00 94.06 83 LEU A C 1
ATOM 646 O O . LEU A 1 83 ? -4.559 7.537 -17.343 1.00 94.06 83 LEU A O 1
ATOM 650 N N . PRO A 1 84 ? -2.712 6.793 -16.291 1.00 92.69 84 PRO A N 1
ATOM 651 C CA . PRO A 1 84 ? -3.347 6.747 -14.985 1.00 92.69 84 PRO A CA 1
ATOM 652 C C . PRO A 1 84 ? -3.681 8.168 -14.500 1.00 92.69 84 PRO A C 1
ATOM 654 O O . PRO A 1 84 ? -3.096 9.151 -14.968 1.00 92.69 84 PRO A O 1
ATOM 657 N N . PRO A 1 85 ? -4.595 8.306 -13.522 1.00 91.81 85 PRO A N 1
ATOM 658 C CA . PRO A 1 85 ? -4.940 9.597 -12.938 1.00 91.81 85 PRO A CA 1
ATOM 659 C C . PRO A 1 85 ? -3.687 10.371 -12.523 1.00 91.81 85 PRO A C 1
ATOM 661 O O . PRO A 1 85 ? -2.748 9.774 -12.001 1.00 91.81 85 PRO A O 1
ATOM 664 N N . THR A 1 86 ? -3.686 11.692 -12.726 1.00 89.06 86 THR A N 1
ATOM 665 C CA . THR A 1 86 ? -2.558 12.628 -12.496 1.00 89.06 86 THR A CA 1
ATOM 666 C C . THR A 1 86 ? -1.398 12.567 -13.491 1.00 89.06 86 THR A C 1
ATOM 668 O O . THR A 1 86 ? -0.558 13.465 -13.477 1.00 89.06 86 THR A O 1
ATOM 671 N N . MET A 1 87 ? -1.353 11.576 -14.386 1.00 90.81 87 MET A N 1
ATOM 672 C CA . MET A 1 87 ? -0.346 11.532 -15.443 1.00 90.81 87 MET A CA 1
ATOM 673 C C . MET A 1 87 ? -0.762 12.424 -16.621 1.00 90.81 87 MET A C 1
ATOM 675 O O . MET A 1 87 ? -1.893 12.349 -17.095 1.00 90.81 87 MET A O 1
ATOM 679 N N . SER A 1 88 ? 0.152 13.271 -17.098 1.00 89.31 88 SER A N 1
ATOM 680 C CA . SER A 1 88 ? -0.050 14.072 -18.312 1.00 89.31 88 SER A CA 1
ATOM 681 C C . SER A 1 88 ? 0.244 13.266 -19.583 1.00 89.31 88 SER A C 1
ATOM 683 O O . SER A 1 88 ? 0.813 12.176 -19.513 1.00 89.31 88 SER A O 1
ATOM 685 N N . SER A 1 89 ? -0.077 13.825 -20.757 1.00 87.00 89 SER A N 1
ATOM 686 C CA . SER A 1 89 ? 0.219 13.217 -22.070 1.00 87.00 89 SER A CA 1
ATOM 687 C C . SER A 1 89 ? 1.697 12.862 -22.261 1.00 87.00 89 SER A C 1
ATOM 689 O O . SER A 1 89 ? 2.025 11.865 -22.897 1.00 87.00 89 SER A O 1
ATOM 691 N N . ARG A 1 90 ? 2.603 13.601 -21.607 1.00 85.12 90 ARG A N 1
ATOM 692 C CA . ARG A 1 90 ? 4.044 13.304 -21.600 1.00 85.12 90 ARG A CA 1
ATOM 693 C C . ARG A 1 90 ? 4.372 11.918 -21.044 1.00 85.12 90 ARG A C 1
ATOM 695 O O . ARG A 1 90 ? 5.425 11.372 -21.352 1.00 85.12 90 ARG A O 1
ATOM 702 N N . GLY A 1 91 ? 3.481 11.329 -20.247 1.00 86.25 91 GLY A N 1
ATOM 703 C CA . GLY A 1 91 ? 3.628 9.977 -19.710 1.00 86.25 91 GLY A CA 1
ATOM 704 C C . GLY A 1 91 ? 3.631 8.864 -20.762 1.00 86.25 91 GLY A C 1
ATOM 705 O O . GLY A 1 91 ? 4.027 7.744 -20.441 1.00 86.25 91 GLY A O 1
ATOM 706 N N . SER A 1 92 ? 3.228 9.153 -22.002 1.00 90.12 92 SER A N 1
ATOM 707 C CA . SER A 1 92 ? 3.356 8.247 -23.150 1.00 90.12 92 SER A CA 1
ATOM 708 C C . SER A 1 92 ? 4.477 8.650 -24.113 1.00 90.12 92 SER A C 1
ATOM 710 O O . SER A 1 92 ? 4.685 7.979 -25.114 1.00 90.12 92 SER A O 1
ATOM 712 N N . GLU A 1 93 ? 5.223 9.724 -23.869 1.00 88.69 93 GLU A N 1
ATOM 713 C CA . GLU A 1 93 ? 6.200 10.240 -24.836 1.00 88.69 93 GLU A CA 1
ATOM 714 C C . GLU A 1 93 ? 7.621 9.692 -24.608 1.00 88.69 93 GLU A C 1
ATOM 716 O O . GLU A 1 93 ? 8.010 9.284 -23.509 1.00 88.69 93 GLU A O 1
ATOM 721 N N . GLY A 1 94 ? 8.422 9.693 -25.679 1.00 88.44 94 GLY A N 1
ATOM 722 C CA . GLY A 1 94 ? 9.842 9.330 -25.642 1.00 88.44 94 GLY A CA 1
ATOM 723 C C . GLY A 1 94 ? 10.116 7.868 -25.271 1.00 88.44 94 GLY A C 1
ATOM 724 O O . GLY A 1 94 ? 9.240 7.008 -25.359 1.00 88.44 94 GLY A O 1
ATOM 725 N N . TYR A 1 95 ? 11.358 7.573 -24.887 1.00 90.50 95 TYR A N 1
ATOM 726 C CA . TYR A 1 95 ? 11.773 6.234 -24.446 1.00 90.50 95 TYR A CA 1
ATOM 727 C C . TYR A 1 95 ? 11.067 5.825 -23.147 1.00 90.50 95 TYR A C 1
ATOM 729 O O . TYR A 1 95 ? 10.651 4.682 -22.983 1.00 90.50 95 TYR A O 1
ATOM 737 N N . VAL A 1 96 ? 10.872 6.782 -22.240 1.00 87.88 96 VAL A N 1
ATOM 738 C CA . VAL A 1 96 ? 10.340 6.510 -20.904 1.00 87.88 96 VAL A CA 1
ATOM 739 C C . VAL A 1 96 ? 8.855 6.166 -20.926 1.00 87.88 96 VAL A C 1
ATOM 741 O O . VAL A 1 96 ? 8.440 5.241 -20.232 1.00 87.88 96 VAL A O 1
ATOM 744 N N . GLY A 1 97 ? 8.063 6.841 -21.763 1.00 91.19 97 GLY A N 1
ATOM 745 C CA . GLY A 1 97 ? 6.675 6.450 -21.992 1.00 91.19 97 GLY A CA 1
ATOM 746 C C . GLY A 1 97 ? 6.570 5.044 -22.582 1.00 91.19 97 GLY A C 1
ATOM 747 O O . GLY A 1 97 ? 5.745 4.253 -22.140 1.00 91.19 97 GLY A O 1
ATOM 748 N N . LYS A 1 98 ? 7.465 4.681 -23.509 1.00 93.94 98 LYS A N 1
ATOM 749 C CA . LYS A 1 98 ? 7.493 3.346 -24.135 1.00 93.94 98 LYS A CA 1
ATOM 750 C C . LYS A 1 98 ? 7.900 2.231 -23.171 1.00 93.94 98 LYS A C 1
ATOM 752 O O . LYS A 1 98 ? 7.387 1.123 -23.285 1.00 93.94 98 LYS A O 1
ATOM 757 N N . LEU A 1 99 ? 8.740 2.515 -22.169 1.00 94.88 99 LEU A N 1
ATOM 758 C CA . LEU A 1 99 ? 9.027 1.560 -21.088 1.00 94.88 99 LEU A CA 1
ATOM 759 C C . LEU A 1 99 ? 7.753 1.114 -20.352 1.00 94.88 99 LEU A C 1
ATOM 761 O O . LEU A 1 99 ? 7.721 -0.002 -19.831 1.00 94.88 99 LEU A O 1
ATOM 765 N N . ARG A 1 100 ? 6.689 1.934 -20.344 1.00 94.88 100 ARG A N 1
ATOM 766 C CA . ARG A 1 100 ? 5.425 1.598 -19.670 1.00 94.88 100 ARG A CA 1
ATOM 767 C C . ARG A 1 100 ? 4.661 0.438 -20.299 1.00 94.88 100 ARG A C 1
ATOM 769 O O . ARG A 1 100 ? 3.857 -0.184 -19.614 1.00 94.88 100 ARG A O 1
ATOM 776 N N . TRP A 1 101 ? 4.952 0.069 -21.546 1.00 96.00 101 TRP A N 1
ATOM 777 C CA . TRP A 1 101 ? 4.436 -1.174 -22.128 1.00 96.00 101 TRP A CA 1
ATOM 778 C C . TRP A 1 101 ? 4.864 -2.415 -21.329 1.00 96.00 101 TRP A C 1
ATOM 780 O O . TRP A 1 101 ? 4.117 -3.390 -21.237 1.00 96.00 101 TRP A O 1
ATOM 790 N N . PHE A 1 102 ? 6.036 -2.374 -20.691 1.00 96.44 102 PHE A N 1
ATOM 791 C CA . PHE A 1 102 ? 6.616 -3.535 -20.014 1.00 96.44 102 PHE A CA 1
ATOM 792 C C . PHE A 1 102 ? 6.755 -3.346 -18.506 1.00 96.44 102 PHE A C 1
ATOM 794 O O . PHE A 1 102 ? 6.596 -4.314 -17.767 1.00 96.44 102 PHE A O 1
ATOM 801 N N . PHE A 1 103 ? 6.955 -2.121 -18.024 1.00 96.38 103 PHE A N 1
ATOM 802 C CA . PHE A 1 103 ? 7.212 -1.844 -16.612 1.00 96.38 103 PHE A CA 1
ATOM 803 C C . PHE A 1 103 ? 6.228 -0.818 -16.053 1.00 96.38 103 PHE A C 1
ATOM 805 O O . PHE A 1 103 ? 5.873 0.129 -16.748 1.00 96.38 103 PHE A O 1
ATOM 812 N N . PRO A 1 104 ? 5.791 -0.943 -14.792 1.00 95.81 104 PRO A N 1
ATOM 813 C CA . PRO A 1 104 ? 4.920 0.065 -14.209 1.00 95.81 104 PRO A CA 1
ATOM 814 C C . PRO A 1 104 ? 5.668 1.396 -14.029 1.00 95.81 104 PRO A C 1
ATOM 816 O O . PRO A 1 104 ? 6.828 1.431 -13.607 1.00 95.81 104 PRO A O 1
ATOM 819 N N . GLY A 1 105 ? 4.992 2.505 -14.325 1.00 93.94 105 GLY A N 1
ATOM 820 C CA . GLY A 1 105 ? 5.401 3.832 -13.877 1.00 93.94 105 GLY A CA 1
ATOM 821 C C . GLY A 1 105 ? 4.971 4.102 -12.431 1.00 93.94 105 GLY A C 1
ATOM 822 O O . GLY A 1 105 ? 4.257 3.317 -11.810 1.00 93.94 105 GLY A O 1
ATOM 823 N N . LEU A 1 106 ? 5.363 5.263 -11.901 1.00 93.19 106 LEU A N 1
ATOM 824 C CA . LEU A 1 106 ? 5.064 5.694 -10.526 1.00 93.19 106 LEU A CA 1
ATOM 825 C C . LEU A 1 106 ? 3.579 5.532 -10.145 1.00 93.19 106 LEU A C 1
ATOM 827 O O . LEU A 1 106 ? 3.251 4.957 -9.107 1.00 93.19 106 LEU A O 1
ATOM 831 N N . TYR A 1 107 ? 2.679 6.045 -10.986 1.00 94.19 107 TYR A N 1
ATOM 832 C CA . TYR A 1 107 ? 1.237 6.006 -10.733 1.00 94.19 107 TYR A CA 1
ATOM 833 C C . TYR A 1 107 ? 0.622 4.631 -11.013 1.00 94.19 107 TYR A C 1
ATOM 835 O O . TYR A 1 107 ? -0.334 4.254 -10.340 1.00 94.19 107 TYR A O 1
ATOM 843 N N . ASP A 1 108 ? 1.204 3.848 -11.927 1.00 95.38 108 ASP A N 1
ATOM 844 C CA . ASP A 1 108 ? 0.784 2.465 -12.169 1.00 95.38 108 ASP A CA 1
ATOM 845 C C . ASP A 1 108 ? 1.060 1.610 -10.914 1.00 95.38 108 ASP A C 1
ATOM 847 O O . ASP A 1 108 ? 0.175 0.913 -10.416 1.00 95.38 108 ASP A O 1
ATOM 851 N N . THR A 1 109 ? 2.251 1.748 -10.315 1.00 96.19 109 THR A N 1
ATOM 852 C CA . THR A 1 109 ? 2.613 1.093 -9.044 1.00 96.19 109 THR A CA 1
ATOM 853 C C . THR A 1 109 ? 1.751 1.585 -7.876 1.00 96.19 109 THR A C 1
ATOM 855 O O . THR A 1 109 ? 1.396 0.799 -6.994 1.00 96.19 109 THR A O 1
ATOM 858 N N . ALA A 1 110 ? 1.349 2.863 -7.867 1.00 95.81 110 ALA A N 1
ATOM 859 C CA . ALA A 1 110 ? 0.480 3.421 -6.828 1.00 95.81 110 ALA A CA 1
ATOM 860 C C . ALA A 1 110 ? -0.900 2.740 -6.773 1.00 95.81 110 ALA A C 1
ATOM 862 O O . ALA A 1 110 ? -1.434 2.549 -5.679 1.00 95.81 110 ALA A O 1
ATOM 863 N N . ILE A 1 111 ? -1.461 2.330 -7.918 1.00 96.38 111 ILE A N 1
ATOM 864 C CA . ILE A 1 111 ? -2.739 1.594 -7.981 1.00 96.38 111 ILE A CA 1
ATOM 865 C C . ILE A 1 111 ? -2.643 0.300 -7.175 1.00 96.38 111 ILE A C 1
ATOM 867 O O . ILE A 1 111 ? -3.458 0.046 -6.283 1.00 96.38 111 ILE A O 1
ATOM 871 N N . TYR A 1 112 ? -1.621 -0.501 -7.471 1.00 96.69 112 TYR A N 1
ATOM 872 C CA . TYR A 1 112 ? -1.381 -1.778 -6.812 1.00 96.69 112 TYR A CA 1
ATOM 873 C C . TYR A 1 112 ? -1.069 -1.601 -5.329 1.00 96.69 112 TYR A C 1
ATOM 875 O O . TYR A 1 112 ? -1.624 -2.316 -4.497 1.00 96.69 112 TYR A O 1
ATOM 883 N N . PHE A 1 113 ? -0.263 -0.596 -4.982 1.00 95.69 113 PHE A N 1
ATOM 884 C CA . PHE A 1 113 ? 0.024 -0.259 -3.592 1.00 95.69 113 PHE A CA 1
ATOM 885 C C . PHE A 1 113 ? -1.257 0.017 -2.794 1.00 95.69 113 PHE A C 1
ATOM 887 O O . PHE A 1 113 ? -1.444 -0.529 -1.706 1.00 95.69 113 PHE A O 1
ATOM 894 N N . TRP A 1 114 ? -2.173 0.822 -3.340 1.00 94.50 114 TRP A N 1
ATOM 895 C CA . TRP A 1 114 ? -3.449 1.125 -2.692 1.00 94.50 114 TRP A CA 1
ATOM 896 C C . TRP A 1 114 ? -4.372 -0.090 -2.585 1.00 94.50 114 TRP A C 1
ATOM 898 O O . TRP A 1 114 ? -5.037 -0.249 -1.561 1.00 94.50 114 TRP A O 1
ATOM 908 N N . LEU A 1 115 ? -4.396 -0.970 -3.591 1.00 94.25 115 LEU A N 1
ATOM 909 C CA . LEU A 1 115 ? -5.139 -2.232 -3.508 1.00 94.25 115 LEU A CA 1
ATOM 910 C C . LEU A 1 115 ? -4.628 -3.101 -2.353 1.00 94.25 115 LEU A C 1
ATOM 912 O O . LEU A 1 115 ? -5.434 -3.580 -1.555 1.00 94.25 115 LEU A O 1
ATOM 916 N N . VAL A 1 116 ? -3.308 -3.246 -2.213 1.00 93.88 116 VAL A N 1
ATOM 917 C CA . VAL A 1 116 ? -2.708 -3.997 -1.101 1.00 93.88 116 VAL A CA 1
ATOM 918 C C . VAL A 1 116 ? -2.997 -3.321 0.240 1.00 93.88 116 VAL A C 1
ATOM 920 O O . VAL A 1 116 ? -3.402 -3.994 1.186 1.00 93.88 116 VAL A O 1
ATOM 923 N N . ALA A 1 117 ? -2.862 -1.997 0.332 1.00 91.75 117 ALA A N 1
ATOM 924 C CA . ALA A 1 117 ? -3.157 -1.249 1.553 1.00 91.75 117 ALA A CA 1
ATOM 925 C C . ALA A 1 117 ? -4.604 -1.454 2.033 1.00 91.75 117 ALA A C 1
ATOM 927 O O . ALA A 1 117 ? -4.834 -1.723 3.213 1.00 91.75 117 ALA A O 1
ATOM 928 N N . LEU A 1 118 ? -5.572 -1.373 1.116 1.00 89.69 118 LEU A N 1
ATOM 929 C CA . LEU A 1 118 ? -6.994 -1.532 1.426 1.00 89.69 118 LEU A CA 1
ATOM 930 C C . LEU A 1 118 ? -7.368 -2.975 1.774 1.00 89.69 118 LEU A C 1
ATOM 932 O O . LEU A 1 118 ? -8.262 -3.171 2.587 1.00 89.69 118 LEU A O 1
ATOM 936 N N . HIS A 1 119 ? -6.700 -3.967 1.181 1.00 87.75 119 HIS A N 1
ATOM 937 C CA . HIS A 1 119 ? -6.960 -5.383 1.457 1.00 87.75 119 HIS A CA 1
ATOM 938 C C . HIS A 1 119 ? -6.292 -5.904 2.734 1.00 87.75 119 HIS A C 1
ATOM 940 O O . HIS A 1 119 ? -6.730 -6.916 3.270 1.00 87.75 119 HIS A O 1
ATOM 946 N N . THR A 1 120 ? -5.225 -5.256 3.204 1.00 87.69 120 THR A N 1
ATOM 947 C CA . THR A 1 120 ? -4.446 -5.732 4.360 1.00 87.69 120 THR A CA 1
ATOM 948 C C . THR A 1 120 ? -4.632 -4.882 5.613 1.00 87.69 120 THR A C 1
ATOM 950 O O . THR A 1 120 ? -4.344 -5.341 6.718 1.00 87.69 120 THR A O 1
ATOM 953 N N . GLY A 1 121 ? -5.044 -3.617 5.467 1.00 85.94 121 GLY A N 1
ATOM 954 C CA . GLY A 1 121 ? -5.032 -2.638 6.559 1.00 85.94 121 GLY A CA 1
ATOM 955 C C . GLY A 1 121 ? -3.629 -2.330 7.093 1.00 85.94 121 GLY A C 1
ATOM 956 O O . GLY A 1 121 ? -3.464 -1.768 8.189 1.00 85.94 121 GLY A O 1
ATOM 957 N N . TRP A 1 122 ? -2.585 -2.713 6.358 1.00 88.31 122 TRP A N 1
ATOM 958 C CA . TRP A 1 122 ? -1.220 -2.399 6.737 1.00 88.31 122 TRP A CA 1
ATOM 959 C C . TRP A 1 122 ? -0.971 -0.899 6.608 1.00 88.31 122 TRP A C 1
ATOM 961 O O . TRP A 1 122 ? -1.493 -0.206 5.740 1.00 88.31 122 TRP A O 1
ATOM 971 N N . ASN A 1 123 ? -0.174 -0.375 7.535 1.00 87.25 123 ASN A N 1
ATOM 972 C CA . ASN A 1 123 ? 0.254 1.019 7.460 1.00 87.25 123 ASN A CA 1
ATOM 973 C C . ASN A 1 123 ? 1.351 1.169 6.394 1.00 87.25 123 ASN A C 1
ATOM 975 O O . ASN A 1 123 ? 2.030 0.197 6.064 1.00 87.25 123 ASN A O 1
ATOM 979 N N . LEU A 1 124 ? 1.579 2.402 5.931 1.00 88.69 124 LEU A N 1
ATOM 980 C CA . LEU A 1 124 ? 2.587 2.707 4.912 1.00 88.69 124 LEU A CA 1
ATOM 981 C C . LEU A 1 124 ? 3.962 2.099 5.222 1.00 88.69 124 LEU A C 1
ATOM 983 O O . LEU A 1 124 ? 4.543 1.476 4.345 1.00 88.69 124 LEU A O 1
ATOM 987 N N . ALA A 1 125 ? 4.461 2.244 6.455 1.00 87.75 125 ALA A N 1
ATOM 988 C CA . ALA A 1 125 ? 5.788 1.749 6.831 1.00 87.75 125 ALA A CA 1
ATOM 989 C C . ALA A 1 125 ? 5.900 0.220 6.719 1.00 87.75 125 ALA A C 1
ATOM 991 O O . ALA A 1 125 ? 6.954 -0.294 6.366 1.00 87.75 125 ALA A O 1
ATOM 992 N N . THR A 1 126 ? 4.815 -0.502 6.999 1.00 89.94 126 THR A N 1
ATOM 993 C CA . THR A 1 126 ? 4.755 -1.957 6.822 1.00 89.94 126 THR A CA 1
ATOM 994 C C . THR A 1 126 ? 4.710 -2.336 5.345 1.00 89.94 126 THR A C 1
ATOM 996 O O . THR A 1 126 ? 5.412 -3.252 4.946 1.00 89.94 126 THR A O 1
ATOM 999 N N . LEU A 1 127 ? 3.938 -1.613 4.529 1.00 92.19 127 LEU A N 1
ATOM 1000 C CA . LEU A 1 127 ? 3.837 -1.883 3.093 1.00 92.19 127 LEU A CA 1
ATOM 1001 C C . LEU A 1 127 ? 5.158 -1.624 2.364 1.00 92.19 127 LEU A C 1
ATOM 1003 O O . LEU A 1 127 ? 5.598 -2.470 1.597 1.00 92.19 127 LEU A O 1
ATOM 1007 N N . VAL A 1 128 ? 5.819 -0.488 2.609 1.00 91.94 128 VAL A N 1
ATOM 1008 C CA . VAL A 1 128 ? 7.128 -0.197 1.985 1.00 91.94 128 VAL A CA 1
ATOM 1009 C C . VAL A 1 128 ? 8.239 -1.108 2.508 1.00 91.94 128 VAL A C 1
ATOM 1011 O O . VAL A 1 128 ? 9.214 -1.324 1.805 1.00 91.94 128 VAL A O 1
ATOM 1014 N N . GLY A 1 129 ? 8.075 -1.657 3.716 1.00 89.94 129 GLY A N 1
ATOM 1015 C CA . GLY A 1 129 ? 9.025 -2.567 4.353 1.00 89.94 129 GLY A CA 1
ATOM 1016 C C . GLY A 1 129 ? 8.866 -4.043 3.977 1.00 89.94 129 GLY A C 1
ATOM 1017 O O . GLY A 1 129 ? 9.490 -4.879 4.624 1.00 89.94 129 GLY A O 1
ATOM 1018 N N . ILE A 1 130 ? 8.023 -4.379 2.994 1.00 93.50 130 ILE A N 1
ATOM 1019 C CA . ILE A 1 130 ? 7.944 -5.745 2.457 1.00 93.50 130 ILE A CA 1
ATOM 1020 C C . ILE A 1 130 ? 9.280 -6.088 1.792 1.00 93.50 130 ILE A C 1
ATOM 1022 O O . ILE A 1 130 ? 9.747 -5.343 0.932 1.00 93.50 130 ILE A O 1
ATOM 1026 N N . ASP A 1 131 ? 9.859 -7.224 2.177 1.00 94.19 131 ASP A N 1
ATOM 1027 C CA . ASP A 1 131 ? 11.111 -7.742 1.630 1.00 94.19 131 ASP A CA 1
ATOM 1028 C C . ASP A 1 131 ? 10.822 -8.927 0.702 1.00 94.19 131 ASP A C 1
ATOM 1030 O O . ASP A 1 131 ? 10.423 -9.996 1.164 1.00 94.19 131 ASP A O 1
ATOM 1034 N N . VAL A 1 132 ? 11.022 -8.727 -0.602 1.00 95.56 132 VAL A N 1
ATOM 1035 C CA . VAL A 1 132 ? 10.835 -9.756 -1.639 1.00 95.56 132 VAL A CA 1
ATOM 1036 C C . VAL A 1 132 ? 12.137 -10.428 -2.080 1.00 95.56 132 VAL A C 1
ATOM 1038 O O . VAL A 1 132 ? 12.184 -11.019 -3.156 1.00 95.56 132 VAL A O 1
ATOM 1041 N N . SER A 1 133 ? 13.214 -10.315 -1.295 1.00 92.62 133 SER A N 1
ATOM 1042 C CA . SER A 1 133 ? 14.490 -10.975 -1.611 1.00 92.62 133 SER A CA 1
ATOM 1043 C C . SER A 1 133 ? 14.372 -12.496 -1.677 1.00 92.62 133 SER A C 1
ATOM 1045 O O . SER A 1 133 ? 15.061 -13.125 -2.477 1.00 92.62 133 SER A O 1
ATOM 1047 N N . ARG A 1 134 ? 13.494 -13.081 -0.859 1.00 91.75 134 ARG A N 1
ATOM 1048 C CA . ARG A 1 134 ? 13.120 -14.496 -0.895 1.00 91.75 134 ARG A CA 1
ATOM 1049 C C . ARG A 1 134 ? 11.606 -14.617 -0.766 1.00 91.75 134 ARG A C 1
ATOM 1051 O O . ARG A 1 134 ? 10.931 -13.651 -0.424 1.00 91.75 134 ARG A O 1
ATOM 1058 N N . GLU A 1 135 ? 11.042 -15.776 -1.070 1.00 89.38 135 GLU A N 1
ATOM 1059 C CA . GLU A 1 135 ? 9.591 -15.951 -0.966 1.00 89.38 135 GLU A CA 1
ATOM 1060 C C . GLU A 1 135 ? 9.155 -16.009 0.506 1.00 89.38 135 GLU A C 1
ATOM 1062 O O . GLU A 1 135 ? 8.220 -15.317 0.914 1.00 89.38 135 GLU A O 1
ATOM 1067 N N . GLU A 1 136 ? 9.932 -16.711 1.330 1.00 89.88 136 GLU A N 1
ATOM 1068 C CA . GLU A 1 136 ? 9.676 -16.932 2.756 1.00 89.88 136 GLU A CA 1
ATOM 1069 C C . GLU A 1 136 ? 9.855 -15.660 3.597 1.00 89.88 136 GLU A C 1
ATOM 1071 O O . GLU A 1 136 ? 9.484 -15.623 4.764 1.00 89.88 136 GLU A O 1
ATOM 1076 N N . THR A 1 137 ? 10.437 -14.585 3.051 1.00 89.56 137 THR A N 1
ATOM 1077 C CA . THR A 1 137 ? 10.588 -13.322 3.796 1.00 89.56 137 THR A CA 1
ATOM 1078 C C . THR A 1 137 ? 9.295 -12.517 3.864 1.00 89.56 137 THR A C 1
ATOM 1080 O O . THR A 1 137 ? 9.168 -11.650 4.737 1.00 89.56 137 THR A O 1
ATOM 1083 N N . TRP A 1 138 ? 8.328 -12.800 2.987 1.00 93.00 138 TRP A N 1
ATOM 1084 C CA . TRP A 1 138 ? 7.071 -12.055 2.926 1.00 93.00 138 TRP A CA 1
ATOM 1085 C C . TRP A 1 138 ? 5.808 -12.909 2.802 1.00 93.00 138 TRP A C 1
ATOM 1087 O O . TRP A 1 138 ? 4.713 -12.360 2.985 1.00 93.00 138 TRP A O 1
ATOM 1097 N N . ARG A 1 139 ? 5.918 -14.208 2.498 1.00 93.06 139 ARG A N 1
ATOM 1098 C CA . ARG A 1 139 ? 4.771 -15.119 2.426 1.00 93.06 139 ARG A CA 1
ATOM 1099 C C . ARG A 1 139 ? 5.099 -16.546 2.857 1.00 93.06 139 ARG A C 1
ATOM 1101 O O . ARG A 1 139 ? 6.153 -17.079 2.537 1.00 93.06 139 ARG A O 1
ATOM 1108 N N . GLU A 1 140 ? 4.109 -17.190 3.462 1.00 92.38 140 GLU A N 1
ATOM 1109 C CA . GLU A 1 140 ? 4.124 -18.604 3.842 1.00 92.38 140 GLU A CA 1
ATOM 1110 C C . GLU A 1 140 ? 2.749 -19.239 3.573 1.00 92.38 140 GLU A C 1
ATOM 1112 O O . GLU A 1 140 ? 1.721 -18.553 3.571 1.00 92.38 140 GLU A O 1
ATOM 1117 N N . VAL A 1 141 ? 2.699 -20.553 3.346 1.00 91.25 141 VAL A N 1
ATOM 1118 C CA . VAL A 1 141 ? 1.422 -21.287 3.273 1.00 91.25 141 VAL A CA 1
ATOM 1119 C C . VAL A 1 141 ? 0.790 -21.305 4.663 1.00 91.25 141 VAL A C 1
ATOM 1121 O O . VAL A 1 141 ? 1.470 -21.543 5.658 1.00 91.25 141 VAL A O 1
ATOM 1124 N N . HIS A 1 142 ? -0.513 -21.038 4.756 1.00 87.44 142 HIS A N 1
ATOM 1125 C CA . HIS A 1 142 ? -1.173 -20.999 6.055 1.00 87.44 142 HIS A CA 1
ATOM 1126 C C . HIS A 1 142 ? -1.229 -22.409 6.681 1.00 87.44 142 HIS A C 1
ATOM 1128 O O . HIS A 1 142 ? -1.752 -23.333 6.051 1.00 87.44 142 HIS A O 1
ATOM 1134 N N . PRO A 1 143 ? -0.779 -22.589 7.940 1.00 82.81 143 PRO A N 1
ATOM 1135 C CA . PRO A 1 143 ? -0.555 -23.915 8.532 1.00 82.81 143 PRO A CA 1
ATOM 1136 C C . PRO A 1 143 ? -1.832 -24.752 8.681 1.00 82.81 143 PRO A C 1
ATOM 1138 O O . PRO A 1 143 ? -1.778 -25.977 8.652 1.00 82.81 143 PRO A O 1
ATOM 1141 N N . HIS A 1 144 ? -2.989 -24.100 8.819 1.00 82.75 144 HIS A N 1
ATOM 1142 C CA . HIS A 1 144 ? -4.288 -24.765 8.995 1.00 82.75 144 HIS A CA 1
ATOM 1143 C C . HIS A 1 144 ? -5.232 -24.611 7.794 1.00 82.75 144 HIS A C 1
ATOM 1145 O O . HIS A 1 144 ? -6.375 -25.049 7.856 1.00 82.75 144 HIS A O 1
ATOM 1151 N N . ALA A 1 145 ? -4.791 -23.944 6.723 1.00 85.50 145 ALA A N 1
ATOM 1152 C CA . ALA A 1 145 ? -5.617 -23.688 5.542 1.00 85.50 145 ALA A CA 1
ATOM 1153 C C . ALA A 1 145 ? -4.712 -23.622 4.301 1.00 85.50 145 ALA A C 1
ATOM 1155 O O . ALA A 1 145 ? -4.321 -22.528 3.898 1.00 85.50 145 ALA A O 1
ATOM 1156 N N . PRO A 1 146 ? -4.327 -24.772 3.717 1.00 86.19 146 PRO A N 1
ATOM 1157 C CA . PRO A 1 146 ? -3.338 -24.824 2.636 1.00 86.19 146 PRO A CA 1
ATOM 1158 C C . PRO A 1 146 ? -3.721 -24.033 1.373 1.00 86.19 146 PRO A C 1
ATOM 1160 O O . PRO A 1 146 ? -2.859 -23.694 0.570 1.00 86.19 146 PRO A O 1
ATOM 1163 N N . ASP A 1 147 ? -5.005 -23.705 1.199 1.00 87.38 147 ASP A N 1
ATOM 1164 C CA . ASP A 1 147 ? -5.530 -22.844 0.133 1.00 87.38 147 ASP A CA 1
ATOM 1165 C C . ASP A 1 147 ? -5.309 -21.338 0.392 1.00 87.38 147 ASP A C 1
ATOM 1167 O O . ASP A 1 147 ? -5.652 -20.496 -0.444 1.00 87.38 147 ASP A O 1
ATOM 1171 N N . ARG A 1 148 ? -4.759 -20.973 1.556 1.00 89.19 148 ARG A N 1
ATOM 1172 C CA . ARG A 1 148 ? -4.492 -19.597 1.986 1.00 89.19 148 ARG A CA 1
ATOM 1173 C C . ARG A 1 148 ? -3.002 -19.352 2.171 1.00 89.19 148 ARG A C 1
ATOM 1175 O O . ARG A 1 148 ? -2.222 -20.244 2.492 1.00 89.19 148 ARG A O 1
ATOM 1182 N N . VAL A 1 149 ? -2.628 -18.085 2.030 1.00 91.06 149 VAL A N 1
ATOM 1183 C CA . VAL A 1 149 ? -1.261 -17.610 2.257 1.00 91.06 149 VAL A CA 1
ATOM 1184 C C . VAL A 1 149 ? -1.254 -16.624 3.414 1.00 91.06 149 VAL A C 1
ATOM 1186 O O . VAL A 1 149 ? -2.072 -15.703 3.464 1.00 91.06 149 VAL A O 1
ATOM 1189 N N . LEU A 1 150 ? -0.314 -16.806 4.334 1.00 91.69 150 LEU A N 1
ATOM 1190 C CA . LEU A 1 150 ? 0.029 -15.837 5.359 1.00 91.69 150 LEU A CA 1
ATOM 1191 C C . LEU A 1 150 ? 1.071 -14.879 4.782 1.00 91.69 150 LEU A C 1
ATOM 1193 O O . LEU A 1 150 ? 2.221 -15.252 4.583 1.00 91.69 150 LEU A O 1
ATOM 1197 N N . MET A 1 151 ? 0.678 -13.638 4.511 1.00 93.12 151 MET A N 1
ATOM 1198 C CA . MET A 1 151 ? 1.642 -12.587 4.196 1.00 93.12 151 MET A CA 1
ATOM 1199 C C . MET A 1 151 ? 2.140 -11.938 5.477 1.00 93.12 151 MET A C 1
ATOM 1201 O O . MET A 1 151 ? 1.346 -11.668 6.383 1.00 93.12 151 MET A O 1
ATOM 1205 N N . HIS A 1 152 ? 3.429 -11.615 5.529 1.00 91.31 152 HIS A N 1
ATOM 1206 C CA . HIS A 1 152 ? 4.017 -10.949 6.682 1.00 91.31 152 HIS A CA 1
ATOM 1207 C C . HIS A 1 152 ? 5.105 -9.941 6.320 1.00 91.31 152 HIS A C 1
ATOM 1209 O O . HIS A 1 152 ? 5.779 -10.053 5.306 1.00 91.31 152 HIS A O 1
ATOM 1215 N N . ALA A 1 153 ? 5.288 -8.935 7.173 1.00 89.12 153 ALA A N 1
ATOM 1216 C CA . ALA A 1 153 ? 6.340 -7.934 7.016 1.00 89.12 153 ALA A CA 1
ATOM 1217 C C . ALA A 1 153 ? 6.835 -7.436 8.377 1.00 89.12 153 ALA A C 1
ATOM 1219 O O . ALA A 1 153 ? 6.043 -7.230 9.305 1.00 89.12 153 ALA A O 1
ATOM 1220 N N . TRP A 1 154 ? 8.146 -7.216 8.501 1.00 83.50 154 TRP A N 1
ATOM 1221 C CA . TRP A 1 154 ? 8.747 -6.719 9.737 1.00 83.50 154 TRP A CA 1
ATOM 1222 C C . TRP A 1 154 ? 8.524 -5.216 9.906 1.00 83.50 154 TRP A C 1
ATOM 1224 O O . TRP A 1 154 ? 8.854 -4.409 9.037 1.00 83.50 154 TRP A O 1
ATOM 1234 N N . LYS A 1 155 ? 8.009 -4.803 11.065 1.00 78.94 155 LYS A N 1
ATOM 1235 C CA . LYS A 1 155 ? 7.814 -3.390 11.399 1.00 78.94 155 LYS A CA 1
ATOM 1236 C C . LYS A 1 155 ? 8.819 -2.944 12.456 1.00 78.94 155 LYS A C 1
ATOM 1238 O O . LYS A 1 155 ? 8.508 -2.997 13.642 1.00 78.94 155 LYS A O 1
ATOM 1243 N N . LYS A 1 156 ? 9.952 -2.371 12.023 1.00 73.44 156 LYS A N 1
ATOM 1244 C CA . LYS A 1 156 ? 11.043 -1.883 12.900 1.00 73.44 156 LYS A CA 1
ATOM 1245 C C . LYS A 1 156 ? 10.560 -1.071 14.112 1.00 73.44 156 LYS A C 1
ATOM 1247 O O . LYS A 1 156 ? 10.909 -1.381 15.237 1.00 73.44 156 LYS A O 1
ATOM 1252 N N . ARG A 1 157 ? 9.689 -0.070 13.914 1.00 67.44 157 ARG A N 1
ATOM 1253 C CA . ARG A 1 157 ? 9.196 0.796 15.014 1.00 67.44 157 ARG A CA 1
ATOM 1254 C C . ARG A 1 157 ? 8.402 0.047 16.091 1.00 67.44 157 ARG A C 1
ATOM 1256 O O . ARG A 1 157 ? 8.292 0.531 17.210 1.00 67.44 157 ARG A O 1
ATOM 1263 N N . ALA A 1 158 ? 7.757 -1.056 15.726 1.00 64.75 158 ALA A N 1
ATOM 1264 C CA . ALA A 1 158 ? 6.938 -1.838 16.644 1.00 64.75 158 ALA A CA 1
ATOM 1265 C C . ALA A 1 158 ? 7.604 -3.161 17.042 1.00 64.75 158 ALA A C 1
ATOM 1267 O O . ALA A 1 158 ? 6.949 -3.940 17.729 1.00 64.75 158 ALA A O 1
ATOM 1268 N N . ASP A 1 159 ? 8.831 -3.393 16.561 1.00 75.62 159 ASP A N 1
ATOM 1269 C CA . ASP A 1 159 ? 9.652 -4.579 16.795 1.00 75.62 159 ASP A CA 1
ATOM 1270 C C . ASP A 1 159 ? 8.876 -5.898 16.654 1.00 75.62 159 ASP A C 1
ATOM 1272 O O . ASP A 1 159 ? 8.839 -6.739 17.547 1.00 75.62 159 ASP A O 1
ATOM 1276 N N . ARG A 1 160 ? 8.116 -6.021 15.555 1.00 80.00 160 ARG A N 1
ATOM 1277 C CA . ARG A 1 160 ? 7.232 -7.172 15.325 1.00 80.00 160 ARG A CA 1
ATOM 1278 C C . ARG A 1 160 ? 6.883 -7.390 13.863 1.00 80.00 160 ARG A C 1
ATOM 1280 O O . ARG A 1 160 ? 6.790 -6.430 13.089 1.00 80.00 160 ARG A O 1
ATOM 1287 N N . HIS A 1 161 ? 6.543 -8.632 13.531 1.00 82.38 161 HIS A N 1
ATOM 1288 C CA . HIS A 1 161 ? 5.869 -8.965 12.281 1.00 82.38 161 HIS A CA 1
ATOM 1289 C C . HIS A 1 161 ? 4.416 -8.475 12.301 1.00 82.38 161 HIS A C 1
ATOM 1291 O O . HIS A 1 161 ? 3.690 -8.645 13.281 1.00 82.38 161 HIS A O 1
ATOM 1297 N N . GLN A 1 162 ? 3.995 -7.831 11.215 1.00 86.56 162 GLN A N 1
ATOM 1298 C CA . GLN A 1 162 ? 2.579 -7.702 10.877 1.00 86.56 162 GLN A CA 1
ATOM 1299 C C . GLN A 1 162 ? 2.221 -8.843 9.945 1.00 86.56 162 GLN A C 1
ATOM 1301 O O . GLN A 1 162 ? 3.023 -9.172 9.075 1.00 86.56 162 GLN A O 1
ATOM 1306 N N . GLN A 1 163 ? 1.043 -9.424 10.132 1.00 90.06 163 GLN A N 1
ATOM 1307 C CA . GLN A 1 163 ? 0.601 -10.582 9.370 1.00 90.06 163 GLN A CA 1
ATOM 1308 C C . GLN A 1 163 ? -0.815 -10.365 8.836 1.00 90.06 163 GLN A C 1
ATOM 1310 O O . GLN A 1 163 ? -1.595 -9.583 9.394 1.00 90.06 163 GLN A O 1
ATOM 1315 N N . VAL A 1 164 ? -1.139 -11.023 7.729 1.00 88.31 164 VAL A N 1
ATOM 1316 C CA . VAL A 1 164 ? -2.480 -11.024 7.141 1.00 88.31 164 VAL A CA 1
ATOM 1317 C C . VAL A 1 164 ? -2.704 -12.305 6.345 1.00 88.31 164 VAL A C 1
ATOM 1319 O O . VAL A 1 164 ? -1.847 -12.723 5.569 1.00 88.31 164 VAL A O 1
ATOM 1322 N N . ILE A 1 165 ? -3.871 -12.920 6.526 1.00 87.25 165 ILE A N 1
ATOM 1323 C CA . ILE A 1 165 ? -4.282 -14.105 5.769 1.00 87.25 165 ILE A CA 1
ATOM 1324 C C . ILE A 1 165 ? -4.909 -13.640 4.456 1.00 87.25 165 ILE A C 1
ATOM 1326 O O . ILE A 1 165 ? -5.806 -12.796 4.446 1.00 87.25 165 ILE A O 1
ATOM 1330 N N . CYS A 1 166 ? -4.432 -14.183 3.342 1.00 87.81 166 CYS A N 1
ATOM 1331 C CA . CYS A 1 166 ? -4.829 -13.788 2.000 1.00 87.81 166 CYS A CA 1
ATOM 1332 C C . CYS A 1 166 ? -5.244 -14.988 1.145 1.00 87.81 166 CYS A C 1
ATOM 1334 O O . CYS A 1 166 ? -4.797 -16.116 1.344 1.00 87.81 166 CYS A O 1
ATOM 1336 N N . ASN A 1 167 ? -6.080 -14.710 0.143 1.00 87.00 167 ASN A N 1
ATOM 1337 C CA . ASN A 1 167 ? -6.365 -15.635 -0.947 1.00 87.00 167 ASN A CA 1
ATOM 1338 C C . ASN A 1 167 ? -5.297 -15.473 -2.050 1.00 87.00 167 ASN A C 1
ATOM 1340 O O . ASN A 1 167 ? -5.246 -14.390 -2.637 1.00 87.00 167 ASN A O 1
ATOM 1344 N N . PRO A 1 168 ? -4.466 -16.491 -2.341 1.00 85.94 168 PRO A N 1
ATOM 1345 C CA . PRO A 1 168 ? -3.447 -16.418 -3.390 1.00 85.94 168 PRO A CA 1
ATOM 1346 C C . PRO A 1 168 ? -4.008 -16.477 -4.817 1.00 85.94 168 PRO A C 1
ATOM 1348 O O . PRO A 1 168 ? -3.335 -16.047 -5.751 1.00 85.94 168 PRO A O 1
ATOM 1351 N N . ASN A 1 169 ? -5.239 -16.964 -4.995 1.00 82.94 169 ASN A N 1
ATOM 1352 C CA . ASN A 1 169 ? -5.801 -17.268 -6.316 1.00 82.94 169 ASN A CA 1
ATOM 1353 C C . ASN A 1 169 ? -6.605 -16.112 -6.928 1.00 82.94 169 ASN A C 1
ATOM 1355 O O . ASN A 1 169 ? -7.040 -16.192 -8.074 1.00 82.94 169 ASN A O 1
ATOM 1359 N N . ALA A 1 170 ? -6.850 -15.040 -6.175 1.00 87.69 170 ALA A N 1
ATOM 1360 C CA . ALA A 1 170 ? -7.633 -13.911 -6.660 1.00 87.69 170 ALA A CA 1
ATOM 1361 C C . ALA A 1 170 ? -6.727 -12.848 -7.304 1.00 87.69 170 ALA A C 1
ATOM 1363 O O . ALA A 1 170 ? -5.867 -12.285 -6.640 1.00 87.69 170 ALA A O 1
ATOM 1364 N N . GLU A 1 171 ? -6.981 -12.512 -8.572 1.00 85.62 171 GLU A N 1
ATOM 1365 C CA . GLU A 1 171 ? -6.155 -11.626 -9.420 1.00 85.62 171 GLU A CA 1
ATOM 1366 C C . GLU A 1 171 ? -5.641 -10.348 -8.721 1.00 85.62 171 GLU A C 1
ATOM 1368 O O . GLU A 1 171 ? -4.456 -10.033 -8.780 1.00 85.62 171 GLU A O 1
ATOM 1373 N N . PHE A 1 172 ? -6.519 -9.624 -8.017 1.00 89.62 172 PHE A N 1
ATOM 1374 C CA . PHE A 1 172 ? -6.184 -8.368 -7.328 1.00 89.62 172 PHE A CA 1
ATOM 1375 C C . PHE A 1 172 ? -6.056 -8.517 -5.810 1.00 89.62 172 PHE A C 1
ATOM 1377 O O . PHE A 1 172 ? -6.290 -7.555 -5.073 1.00 89.62 172 PHE A O 1
ATOM 1384 N N . HIS A 1 173 ? -5.735 -9.716 -5.323 1.00 91.00 173 HIS A N 1
ATOM 1385 C CA . HIS A 1 173 ? -5.388 -9.909 -3.922 1.00 91.00 173 HIS A CA 1
ATOM 1386 C C . HIS A 1 173 ? -3.901 -9.645 -3.662 1.00 91.00 173 HIS A C 1
ATOM 1388 O O . HIS A 1 173 ? -3.073 -9.779 -4.565 1.00 91.00 173 HIS A O 1
ATOM 1394 N N . PRO A 1 174 ? -3.544 -9.277 -2.416 1.00 94.69 174 PRO A N 1
ATOM 1395 C CA . PRO A 1 174 ? -2.184 -8.903 -2.053 1.00 94.69 174 PRO A CA 1
ATOM 1396 C C . PRO A 1 174 ? -1.060 -9.830 -2.544 1.00 94.69 174 PRO A C 1
ATOM 1398 O O . PRO A 1 174 ? -0.154 -9.316 -3.199 1.00 94.69 174 PRO A O 1
ATOM 1401 N N . PRO A 1 175 ? -1.090 -11.159 -2.318 1.00 94.69 175 PRO A N 1
ATOM 1402 C CA . PRO A 1 175 ? 0.008 -12.026 -2.745 1.00 94.69 175 PRO A CA 1
ATOM 1403 C C . PRO A 1 175 ? 0.161 -12.075 -4.267 1.00 94.69 175 PRO A C 1
ATOM 1405 O O . PRO A 1 175 ? 1.282 -12.006 -4.766 1.00 94.69 175 PRO A O 1
ATOM 1408 N N . SER A 1 176 ? -0.951 -12.113 -5.003 1.00 94.50 176 SER A N 1
ATOM 1409 C CA . SER A 1 176 ? -0.974 -12.147 -6.467 1.00 94.50 176 SER A CA 1
ATOM 1410 C C . SER A 1 176 ? -0.444 -10.839 -7.061 1.00 94.50 176 SER A C 1
ATOM 1412 O O . SER A 1 176 ? 0.354 -10.862 -7.994 1.00 94.50 176 SER A O 1
ATOM 1414 N N . ILE A 1 177 ? -0.810 -9.695 -6.466 1.00 96.06 177 ILE A N 1
ATOM 1415 C CA . ILE A 1 177 ? -0.291 -8.377 -6.854 1.00 96.06 177 ILE A CA 1
ATOM 1416 C C . ILE A 1 177 ? 1.223 -8.301 -6.639 1.00 96.06 177 ILE A C 1
ATOM 1418 O O . ILE A 1 177 ? 1.942 -7.879 -7.544 1.00 96.06 177 ILE A O 1
ATOM 1422 N N . ILE A 1 178 ? 1.714 -8.691 -5.457 1.00 96.69 178 ILE A N 1
ATOM 1423 C CA . ILE A 1 178 ? 3.149 -8.643 -5.153 1.00 96.69 178 ILE A CA 1
ATOM 1424 C C . ILE A 1 178 ? 3.918 -9.564 -6.100 1.00 96.69 178 ILE A C 1
ATOM 1426 O O . ILE A 1 178 ? 4.900 -9.129 -6.691 1.00 96.69 178 ILE A O 1
ATOM 1430 N N . GLN A 1 179 ? 3.449 -10.794 -6.311 1.00 95.38 179 GLN A N 1
ATOM 1431 C CA . GLN A 1 179 ? 4.094 -11.741 -7.217 1.00 95.38 179 GLN A CA 1
ATOM 1432 C C . GLN A 1 179 ? 4.145 -11.217 -8.658 1.00 95.38 179 GLN A C 1
ATOM 1434 O O . GLN A 1 179 ? 5.207 -11.245 -9.279 1.00 95.38 179 GLN A O 1
ATOM 1439 N N . MET A 1 180 ? 3.035 -10.669 -9.160 1.00 95.69 180 MET A N 1
ATOM 1440 C CA . MET A 1 180 ? 2.980 -10.039 -10.480 1.00 95.69 180 MET A CA 1
ATOM 1441 C C . MET A 1 180 ? 3.985 -8.887 -10.590 1.00 95.69 180 MET A C 1
ATOM 1443 O O . MET A 1 180 ? 4.758 -8.843 -11.547 1.00 95.69 180 MET A O 1
ATOM 1447 N N . LEU A 1 181 ? 4.035 -7.988 -9.600 1.00 96.94 181 LEU A N 1
ATOM 1448 C CA . LEU A 1 181 ? 4.985 -6.874 -9.602 1.00 96.94 181 LEU A CA 1
ATOM 1449 C C . LEU A 1 181 ? 6.433 -7.364 -9.549 1.00 96.94 181 LEU A C 1
ATOM 1451 O O . LEU A 1 181 ? 7.265 -6.856 -10.296 1.00 96.94 181 LEU A O 1
ATOM 1455 N N . VAL A 1 182 ? 6.751 -8.357 -8.716 1.00 96.56 182 VAL A N 1
ATOM 1456 C CA . VAL A 1 182 ? 8.102 -8.929 -8.613 1.00 96.56 182 VAL A CA 1
ATOM 1457 C C . VAL A 1 182 ? 8.548 -9.526 -9.943 1.00 96.56 182 VAL A C 1
ATOM 1459 O O . VAL A 1 182 ? 9.646 -9.213 -10.401 1.00 96.56 182 VAL A O 1
ATOM 1462 N N . GLN A 1 183 ? 7.688 -10.316 -10.588 1.00 95.81 183 GLN A N 1
ATOM 1463 C CA . GLN A 1 183 ? 7.969 -10.915 -11.893 1.00 95.81 183 GLN A CA 1
ATOM 1464 C C . GLN A 1 183 ? 8.159 -9.841 -12.968 1.00 95.81 183 GLN A C 1
ATOM 1466 O O . GLN A 1 183 ? 9.169 -9.829 -13.669 1.00 95.81 183 GLN A O 1
ATOM 1471 N N . ARG A 1 184 ? 7.226 -8.886 -13.058 1.00 96.12 184 ARG A N 1
ATOM 1472 C CA . ARG A 1 184 ? 7.252 -7.821 -14.070 1.00 96.12 184 ARG A CA 1
ATOM 1473 C C . ARG A 1 184 ? 8.457 -6.892 -13.908 1.00 96.12 184 ARG A C 1
ATOM 1475 O O . ARG A 1 184 ? 9.015 -6.422 -14.890 1.00 96.12 184 ARG A O 1
ATOM 1482 N N . THR A 1 185 ? 8.866 -6.625 -12.669 1.00 97.00 185 THR A N 1
ATOM 1483 C CA . THR A 1 185 ? 9.970 -5.707 -12.346 1.00 97.00 185 THR A CA 1
ATOM 1484 C C . THR A 1 185 ? 11.320 -6.407 -12.179 1.00 97.00 185 THR A C 1
ATOM 1486 O O . THR A 1 185 ? 12.286 -5.764 -11.766 1.00 97.00 185 THR A O 1
ATOM 1489 N N . ALA A 1 186 ? 11.434 -7.694 -12.527 1.00 96.75 186 ALA A N 1
ATOM 1490 C CA . ALA A 1 186 ? 12.689 -8.437 -12.418 1.00 96.75 186 ALA A CA 1
ATOM 1491 C C . ALA A 1 186 ? 13.875 -7.761 -13.150 1.00 96.75 186 ALA A C 1
ATOM 1493 O O . ALA A 1 186 ? 14.935 -7.639 -12.528 1.00 96.75 186 ALA A O 1
ATOM 1494 N N . PRO A 1 187 ? 13.725 -7.208 -14.376 1.00 96.69 187 PRO A N 1
ATOM 1495 C CA . PRO A 1 187 ? 14.815 -6.466 -15.022 1.00 96.69 187 PRO A CA 1
ATOM 1496 C C . PRO A 1 187 ? 15.202 -5.177 -14.283 1.00 96.69 187 PRO A C 1
ATOM 1498 O O . PRO A 1 187 ? 16.387 -4.846 -14.171 1.00 96.69 187 PRO A O 1
ATOM 1501 N N . LEU A 1 188 ? 14.225 -4.460 -13.705 1.00 96.56 188 LEU A N 1
ATOM 1502 C CA . LEU A 1 188 ? 14.503 -3.295 -12.854 1.00 96.56 188 LEU A CA 1
ATOM 1503 C C . LEU A 1 188 ? 15.347 -3.715 -11.648 1.00 96.56 188 LEU A C 1
ATOM 1505 O O . LEU A 1 188 ? 16.349 -3.081 -11.323 1.00 96.56 188 LEU A O 1
ATOM 1509 N N . ARG A 1 189 ? 14.982 -4.829 -11.015 1.00 96.50 189 ARG A N 1
ATOM 1510 C CA . ARG A 1 189 ? 15.693 -5.363 -9.854 1.00 96.50 189 ARG A CA 1
ATOM 1511 C C . ARG A 1 189 ? 17.123 -5.771 -10.184 1.00 96.50 189 ARG A C 1
ATOM 1513 O O . ARG A 1 189 ? 18.028 -5.347 -9.474 1.00 96.50 189 ARG A O 1
ATOM 1520 N N . ARG A 1 190 ? 17.342 -6.511 -11.277 1.00 96.25 190 ARG A N 1
ATOM 1521 C CA . ARG A 1 190 ? 18.691 -6.859 -11.763 1.00 96.25 190 ARG A CA 1
ATOM 1522 C C . ARG A 1 190 ? 19.537 -5.616 -12.022 1.00 96.25 190 ARG A C 1
ATOM 1524 O O . ARG A 1 190 ? 20.693 -5.557 -11.614 1.00 96.25 190 ARG A O 1
ATOM 1531 N N . THR A 1 191 ? 18.936 -4.583 -12.608 1.00 95.50 191 THR A N 1
ATOM 1532 C CA . THR A 1 191 ? 19.604 -3.293 -12.827 1.00 95.50 191 THR A CA 1
ATOM 1533 C C . THR A 1 191 ? 20.033 -2.641 -11.507 1.00 95.50 191 THR A C 1
ATOM 1535 O O . THR A 1 191 ? 21.145 -2.123 -11.413 1.00 95.50 191 THR A O 1
ATOM 1538 N N . LEU A 1 192 ? 19.187 -2.676 -10.470 1.00 95.69 192 LEU A N 1
ATOM 1539 C CA . LEU A 1 192 ? 19.544 -2.173 -9.138 1.00 95.69 192 LEU A CA 1
ATOM 1540 C C . LEU A 1 192 ? 20.655 -3.000 -8.478 1.00 95.69 192 LEU A C 1
ATOM 1542 O O . LEU 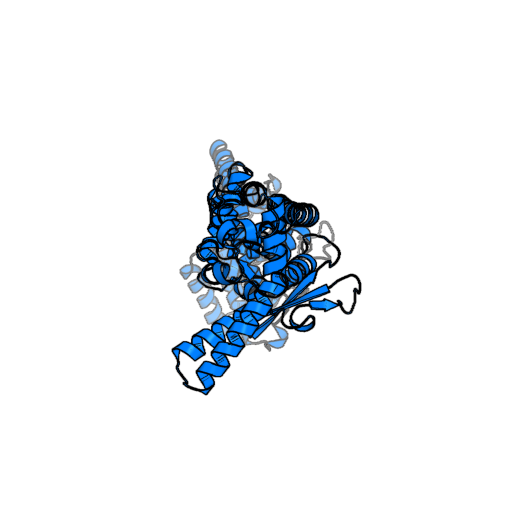A 1 192 ? 21.558 -2.410 -7.893 1.00 95.69 192 LEU A O 1
ATOM 1546 N N . VAL A 1 193 ? 20.618 -4.333 -8.597 1.00 96.00 193 VAL A N 1
ATOM 1547 C CA . VAL A 1 193 ? 21.658 -5.234 -8.062 1.00 96.00 193 VAL A CA 1
ATOM 1548 C C . VAL A 1 193 ? 23.012 -4.941 -8.706 1.00 96.00 193 VAL A C 1
ATOM 1550 O O . VAL A 1 193 ? 23.975 -4.686 -7.990 1.00 96.00 193 VAL A O 1
ATOM 1553 N N . ARG A 1 194 ? 23.072 -4.833 -10.038 1.00 94.62 194 ARG A N 1
ATOM 1554 C CA . ARG A 1 194 ? 24.308 -4.486 -10.756 1.00 94.62 194 ARG A CA 1
ATOM 1555 C C . ARG A 1 194 ? 24.867 -3.122 -10.336 1.00 94.62 194 ARG A C 1
ATOM 1557 O O . ARG A 1 194 ? 26.072 -2.956 -10.168 1.00 94.62 194 ARG A O 1
ATOM 1564 N N . ARG A 1 195 ? 23.996 -2.122 -10.141 1.00 93.69 195 ARG A N 1
ATOM 1565 C CA . ARG A 1 195 ? 24.405 -0.794 -9.640 1.00 93.69 195 ARG A CA 1
ATOM 1566 C C . ARG A 1 195 ? 24.918 -0.858 -8.202 1.00 93.69 195 ARG A C 1
ATOM 1568 O O . ARG A 1 195 ? 25.859 -0.146 -7.862 1.00 93.69 195 ARG A O 1
ATOM 1575 N N . LEU A 1 196 ? 24.296 -1.685 -7.366 1.00 95.38 196 LEU A N 1
ATOM 1576 C CA . LEU A 1 196 ? 24.713 -1.908 -5.986 1.00 95.38 196 LEU A CA 1
ATOM 1577 C C . LEU A 1 196 ? 26.100 -2.564 -5.922 1.00 95.38 196 LEU A C 1
ATOM 1579 O O . LEU A 1 196 ? 26.929 -2.121 -5.134 1.00 95.38 196 LEU A O 1
ATOM 1583 N N . GLU A 1 197 ? 26.366 -3.567 -6.759 1.00 95.94 197 GLU A N 1
ATOM 1584 C CA . GLU A 1 197 ? 27.678 -4.222 -6.872 1.00 95.94 197 GLU A CA 1
ATOM 1585 C C . GLU A 1 197 ? 28.766 -3.225 -7.284 1.00 95.94 197 GLU A C 1
ATOM 1587 O O . GLU A 1 197 ? 29.747 -3.064 -6.560 1.00 95.94 197 GLU A O 1
ATOM 1592 N N . ALA A 1 198 ? 28.533 -2.446 -8.346 1.00 94.12 198 ALA A N 1
ATOM 1593 C CA . ALA A 1 198 ? 29.474 -1.417 -8.790 1.00 94.12 198 ALA A CA 1
ATOM 1594 C C . ALA A 1 198 ? 29.762 -0.359 -7.704 1.00 94.12 198 ALA A C 1
ATOM 1596 O O . ALA A 1 198 ? 30.896 0.089 -7.539 1.00 94.12 198 ALA A O 1
ATOM 1597 N N . LEU A 1 199 ? 28.751 0.045 -6.925 1.00 94.69 199 LEU A N 1
ATOM 1598 C CA . LEU A 1 199 ? 28.946 0.982 -5.813 1.00 94.69 199 LEU A CA 1
ATOM 1599 C C . LEU A 1 199 ? 29.685 0.357 -4.629 1.00 94.69 199 LEU A C 1
ATOM 1601 O O . LEU A 1 199 ? 30.443 1.058 -3.960 1.00 94.69 199 LEU A O 1
ATOM 1605 N N . ARG A 1 200 ? 29.490 -0.938 -4.362 1.00 95.50 200 ARG A N 1
ATOM 1606 C CA . ARG A 1 200 ? 30.243 -1.667 -3.332 1.00 95.50 200 ARG A CA 1
ATOM 1607 C C . ARG A 1 200 ? 31.718 -1.785 -3.705 1.00 95.50 200 ARG A C 1
ATOM 1609 O O . ARG A 1 200 ? 32.560 -1.558 -2.843 1.00 95.50 200 ARG A O 1
ATOM 1616 N N . GLU A 1 201 ? 32.030 -2.046 -4.972 1.00 95.25 201 GLU A N 1
ATOM 1617 C CA . GLU A 1 201 ? 33.408 -2.029 -5.481 1.00 95.25 201 GLU A CA 1
ATOM 1618 C C . GLU A 1 201 ? 34.046 -0.641 -5.330 1.00 95.25 201 GLU A C 1
ATOM 1620 O O . GLU A 1 201 ? 35.143 -0.512 -4.787 1.00 95.25 201 GLU A O 1
ATOM 1625 N N . GLN A 1 202 ? 33.328 0.418 -5.719 1.00 94.12 202 GLN A N 1
ATOM 1626 C CA . GLN A 1 202 ? 33.792 1.798 -5.529 1.00 94.12 202 GLN A CA 1
ATOM 1627 C C . GLN A 1 202 ? 34.001 2.142 -4.051 1.00 94.12 202 GLN A C 1
ATOM 1629 O O . GLN A 1 202 ? 34.982 2.795 -3.703 1.00 94.12 202 GLN A O 1
ATOM 1634 N N . TYR A 1 203 ? 33.104 1.696 -3.169 1.00 94.56 203 TYR A N 1
ATOM 1635 C CA . TYR A 1 203 ? 33.235 1.903 -1.729 1.00 94.56 203 TYR A CA 1
ATOM 1636 C C . TYR A 1 203 ? 34.433 1.150 -1.145 1.00 94.56 203 TYR A C 1
ATOM 1638 O O . TYR A 1 203 ? 35.111 1.696 -0.280 1.00 94.56 203 TYR A O 1
ATOM 1646 N N . ALA A 1 204 ? 34.724 -0.061 -1.628 1.00 94.25 204 ALA A N 1
ATOM 1647 C CA . ALA A 1 204 ? 35.901 -0.822 -1.215 1.00 94.25 204 ALA A CA 1
ATOM 1648 C C . ALA A 1 204 ? 37.210 -0.113 -1.604 1.00 94.25 204 ALA A C 1
ATOM 1650 O O . ALA A 1 204 ? 38.160 -0.112 -0.826 1.00 94.25 204 ALA A O 1
ATOM 1651 N N . GLN A 1 205 ? 37.246 0.535 -2.773 1.00 94.50 205 GLN A N 1
ATOM 1652 C CA . GLN A 1 205 ? 38.402 1.319 -3.223 1.00 94.50 205 GLN A CA 1
ATOM 1653 C C . GLN A 1 205 ? 38.512 2.674 -2.510 1.00 94.50 205 GLN A C 1
ATOM 1655 O O . GLN A 1 205 ? 39.611 3.126 -2.190 1.00 94.50 205 GLN A O 1
ATOM 1660 N N . LYS A 1 206 ? 37.379 3.347 -2.277 1.00 94.38 206 LYS A N 1
ATOM 1661 C CA . LYS A 1 206 ? 37.326 4.685 -1.682 1.00 94.38 206 LYS A CA 1
ATOM 1662 C C . LYS A 1 206 ? 36.125 4.823 -0.740 1.00 94.38 206 LYS A C 1
ATOM 1664 O O . LYS A 1 206 ? 35.081 5.348 -1.143 1.00 94.38 206 LYS A O 1
ATOM 1669 N N . PRO A 1 207 ? 36.265 4.410 0.532 1.00 93.06 207 PRO A N 1
ATOM 1670 C CA . PRO A 1 207 ? 35.188 4.519 1.505 1.00 93.06 207 PRO A CA 1
ATOM 1671 C C . PRO A 1 207 ? 34.727 5.969 1.682 1.00 93.06 207 PRO A C 1
ATOM 1673 O O . PRO A 1 207 ? 35.524 6.886 1.878 1.00 93.06 207 PRO A O 1
ATOM 1676 N N . SER A 1 208 ? 33.414 6.187 1.619 1.00 94.56 208 SER A N 1
ATOM 1677 C CA . SER A 1 208 ? 32.801 7.502 1.822 1.00 94.56 208 SER A CA 1
ATOM 1678 C C . SER A 1 208 ? 31.425 7.366 2.477 1.00 94.56 208 SER A C 1
ATOM 1680 O O . SER A 1 208 ? 30.632 6.530 2.033 1.00 94.56 208 SER A O 1
ATOM 1682 N N . PRO A 1 209 ? 31.069 8.221 3.456 1.00 93.31 209 PRO A N 1
ATOM 1683 C CA . PRO A 1 209 ? 29.723 8.244 4.034 1.00 93.31 209 PRO A CA 1
ATOM 1684 C C . PRO A 1 209 ? 28.612 8.431 2.987 1.00 93.31 209 PRO A C 1
ATOM 1686 O O . PRO A 1 209 ? 27.517 7.882 3.124 1.00 93.31 209 PRO A O 1
ATOM 1689 N N . THR A 1 210 ? 28.891 9.171 1.909 1.00 94.25 210 THR A N 1
ATOM 1690 C CA . THR A 1 210 ? 27.942 9.385 0.807 1.00 94.25 210 THR A CA 1
ATOM 1691 C C . THR A 1 210 ? 27.672 8.092 0.040 1.00 94.25 210 THR A C 1
ATOM 1693 O O . THR A 1 210 ? 26.509 7.776 -0.216 1.00 94.25 210 THR A O 1
ATOM 1696 N N . LEU A 1 211 ? 28.727 7.333 -0.273 1.00 91.81 211 LEU A N 1
ATOM 1697 C CA . LEU A 1 211 ? 28.628 6.031 -0.936 1.00 91.81 211 LEU A CA 1
ATOM 1698 C C . LEU A 1 211 ? 27.926 5.008 -0.034 1.00 91.81 211 LEU A C 1
ATOM 1700 O O . LEU A 1 211 ? 27.007 4.337 -0.489 1.00 91.81 211 LEU A O 1
ATOM 1704 N N . ALA A 1 212 ? 28.255 4.961 1.263 1.00 92.50 212 ALA A N 1
ATOM 1705 C CA . ALA A 1 212 ? 27.574 4.089 2.225 1.00 92.50 212 ALA A CA 1
ATOM 1706 C C . ALA A 1 212 ? 26.057 4.356 2.278 1.00 92.50 212 ALA A C 1
ATOM 1708 O O . ALA A 1 212 ? 25.247 3.430 2.265 1.00 92.50 212 ALA A O 1
ATOM 1709 N N . ARG A 1 213 ? 25.644 5.632 2.268 1.00 92.12 213 ARG A N 1
ATOM 1710 C CA . ARG A 1 213 ? 24.221 6.002 2.212 1.00 92.12 213 ARG A CA 1
ATOM 1711 C C . ARG A 1 213 ? 23.557 5.571 0.901 1.00 92.12 213 ARG A C 1
ATOM 1713 O O . ARG A 1 213 ? 22.400 5.158 0.924 1.00 92.12 213 ARG A O 1
ATOM 1720 N N . GLN A 1 214 ? 24.253 5.684 -0.229 1.00 91.38 214 GLN A N 1
ATOM 1721 C CA . GLN A 1 214 ? 23.742 5.239 -1.531 1.00 91.38 214 GLN A CA 1
ATOM 1722 C C . GLN A 1 214 ? 23.590 3.716 -1.596 1.00 91.38 214 GLN A C 1
ATOM 1724 O O . GLN A 1 214 ? 22.558 3.248 -2.072 1.00 91.38 214 GLN A O 1
ATOM 1729 N N . ILE A 1 215 ? 24.561 2.969 -1.061 1.00 93.88 215 ILE A N 1
ATOM 1730 C CA . ILE A 1 215 ? 24.511 1.508 -0.914 1.00 93.88 215 ILE A CA 1
ATOM 1731 C C . ILE A 1 215 ? 23.283 1.112 -0.090 1.00 93.88 215 ILE A C 1
ATOM 1733 O O . ILE A 1 215 ? 22.430 0.392 -0.598 1.00 93.88 215 ILE A O 1
ATOM 1737 N N . ASN A 1 216 ? 23.118 1.671 1.115 1.00 91.44 216 ASN A N 1
ATOM 1738 C CA . ASN A 1 216 ? 21.965 1.376 1.976 1.00 91.44 216 ASN A CA 1
ATOM 1739 C C . ASN A 1 216 ? 20.621 1.677 1.291 1.00 91.44 216 ASN A C 1
ATOM 1741 O O . ASN A 1 216 ? 19.660 0.924 1.433 1.00 91.44 216 ASN A O 1
ATOM 1745 N N . ASN A 1 217 ? 20.544 2.777 0.537 1.00 90.75 217 ASN A N 1
ATOM 1746 C CA . ASN A 1 217 ? 19.334 3.145 -0.193 1.00 90.75 217 ASN A CA 1
ATOM 1747 C C . ASN A 1 217 ? 19.035 2.155 -1.335 1.00 90.75 217 ASN A C 1
ATOM 1749 O O . ASN A 1 217 ? 17.896 1.724 -1.495 1.00 90.75 217 ASN A O 1
ATOM 1753 N N . LEU A 1 218 ? 20.045 1.755 -2.114 1.00 93.00 218 LEU A N 1
ATOM 1754 C CA . LEU A 1 218 ? 19.872 0.766 -3.185 1.00 93.00 218 LEU A CA 1
ATOM 1755 C C . LEU A 1 218 ? 19.543 -0.627 -2.650 1.00 93.00 218 LEU A C 1
ATOM 1757 O O . LEU A 1 218 ? 18.725 -1.314 -3.256 1.00 93.00 218 LEU A O 1
ATOM 1761 N N . GLU A 1 219 ? 20.111 -1.023 -1.512 1.00 93.38 219 GLU A N 1
ATOM 1762 C CA . GLU A 1 219 ? 19.756 -2.270 -0.825 1.00 93.38 219 GLU A CA 1
ATOM 1763 C C . GLU A 1 219 ? 18.283 -2.319 -0.404 1.00 93.38 219 GLU A C 1
ATOM 1765 O O . GLU A 1 219 ? 17.671 -3.385 -0.426 1.00 93.38 219 GLU A O 1
ATOM 1770 N N . GLU A 1 220 ? 17.689 -1.185 -0.026 1.00 91.44 220 GLU A N 1
ATOM 1771 C CA . GLU A 1 220 ? 16.245 -1.103 0.222 1.00 91.44 220 GLU A CA 1
ATOM 1772 C C . GLU A 1 220 ? 15.456 -1.282 -1.085 1.00 91.44 220 GLU A C 1
ATOM 1774 O O . GLU A 1 220 ? 14.477 -2.030 -1.133 1.00 91.44 220 GLU A O 1
ATOM 1779 N N . GLY A 1 221 ? 15.915 -0.655 -2.172 1.00 93.25 221 GLY A N 1
ATOM 1780 C CA . GLY A 1 221 ? 15.303 -0.779 -3.494 1.00 93.25 221 GLY A CA 1
ATOM 1781 C C . GLY A 1 221 ? 15.309 -2.213 -4.035 1.00 93.25 221 GLY A C 1
ATOM 1782 O O . GLY A 1 221 ? 14.282 -2.689 -4.521 1.00 93.25 221 GLY A O 1
ATOM 1783 N N . THR A 1 222 ? 16.420 -2.948 -3.908 1.00 95.31 222 THR A N 1
ATOM 1784 C CA . THR A 1 222 ? 16.520 -4.334 -4.411 1.00 95.31 222 THR A CA 1
ATOM 1785 C C . THR A 1 222 ? 15.541 -5.285 -3.725 1.00 95.31 222 THR A C 1
ATOM 1787 O O . THR A 1 222 ? 15.073 -6.226 -4.367 1.00 95.31 222 THR A O 1
ATOM 1790 N N . LYS A 1 223 ? 15.167 -5.003 -2.474 1.00 94.62 223 LYS A N 1
ATOM 1791 C CA . LYS A 1 223 ? 14.200 -5.777 -1.678 1.00 94.62 223 LYS A CA 1
ATOM 1792 C C . LYS A 1 223 ? 12.752 -5.341 -1.875 1.00 94.62 223 LYS A C 1
ATOM 1794 O O . LYS A 1 223 ? 11.848 -6.059 -1.464 1.00 94.62 223 LYS A O 1
ATOM 1799 N N . SER A 1 224 ? 12.517 -4.178 -2.481 1.00 95.06 224 SER A N 1
ATOM 1800 C CA . SER A 1 224 ? 11.182 -3.592 -2.580 1.00 95.06 224 SER A CA 1
ATOM 1801 C C . SER A 1 224 ? 10.352 -4.225 -3.707 1.00 95.06 224 SER A C 1
ATOM 1803 O O . SER A 1 224 ? 10.834 -4.315 -4.846 1.00 95.06 224 SER A O 1
ATOM 1805 N N . PRO A 1 225 ? 9.077 -4.587 -3.463 1.00 96.31 225 PRO A N 1
ATOM 1806 C CA . PRO A 1 225 ? 8.149 -4.957 -4.532 1.00 96.31 225 PRO A CA 1
ATOM 1807 C C . PRO A 1 225 ? 7.657 -3.744 -5.337 1.00 96.31 225 PRO A C 1
ATOM 1809 O O . PRO A 1 225 ? 7.092 -3.904 -6.415 1.00 96.31 225 PRO A O 1
ATOM 1812 N N . TRP A 1 226 ? 7.868 -2.524 -4.837 1.00 96.38 226 TRP A N 1
ATOM 1813 C CA . TRP A 1 226 ? 7.275 -1.296 -5.370 1.00 96.38 226 TRP A CA 1
ATOM 1814 C C . TRP A 1 226 ? 8.187 -0.569 -6.359 1.00 96.38 226 TRP A C 1
ATOM 1816 O O . TRP A 1 226 ? 8.303 0.656 -6.299 1.00 96.38 226 TRP A O 1
ATOM 1826 N N . LEU A 1 227 ? 8.862 -1.311 -7.236 1.00 96.44 227 LEU A N 1
ATOM 1827 C CA . LEU A 1 227 ? 9.726 -0.722 -8.258 1.00 96.44 227 LEU A CA 1
ATOM 1828 C C . LEU A 1 227 ? 8.901 -0.067 -9.372 1.00 96.44 227 LEU A C 1
ATOM 1830 O O . LEU A 1 227 ? 7.817 -0.538 -9.720 1.00 96.44 227 LEU A O 1
ATOM 1834 N N . PHE A 1 228 ? 9.431 1.008 -9.950 1.00 95.25 228 PHE A N 1
ATOM 1835 C CA . PHE A 1 228 ? 8.860 1.669 -11.120 1.00 95.25 228 PHE A CA 1
ATOM 1836 C C . PHE A 1 228 ? 9.927 2.367 -11.965 1.00 95.25 228 PHE A C 1
ATOM 1838 O O . PHE A 1 228 ? 11.001 2.728 -11.475 1.00 95.25 228 PHE A O 1
ATOM 1845 N N . VAL A 1 229 ? 9.607 2.612 -13.236 1.00 93.38 229 VAL A N 1
ATOM 1846 C CA . VAL A 1 229 ? 10.422 3.465 -14.115 1.00 93.38 229 VAL A CA 1
ATOM 1847 C C . VAL A 1 229 ? 10.139 4.947 -13.843 1.00 93.38 229 VAL A C 1
ATOM 1849 O O . VAL A 1 229 ? 8.983 5.372 -13.749 1.00 93.38 229 VAL A O 1
ATOM 1852 N N . SER A 1 230 ? 11.194 5.747 -13.674 1.00 86.69 230 SER A N 1
ATOM 1853 C CA . SER A 1 230 ? 11.091 7.191 -13.424 1.00 86.69 230 SER A CA 1
ATOM 1854 C C . SER A 1 230 ? 10.787 7.941 -14.718 1.00 86.69 230 SER A C 1
ATOM 1856 O O . SER A 1 230 ? 11.569 7.878 -15.661 1.00 86.69 230 SER A O 1
ATOM 1858 N N . LEU A 1 231 ? 9.688 8.704 -14.749 1.00 72.62 231 LEU A N 1
ATOM 1859 C CA . LEU A 1 231 ? 9.273 9.481 -15.928 1.00 72.62 231 LEU A CA 1
ATOM 1860 C C . LEU A 1 231 ? 10.214 10.648 -16.271 1.00 72.62 231 LEU A C 1
ATOM 1862 O O . LEU A 1 231 ? 10.213 11.121 -17.402 1.00 72.62 231 LEU A O 1
ATOM 1866 N N . GL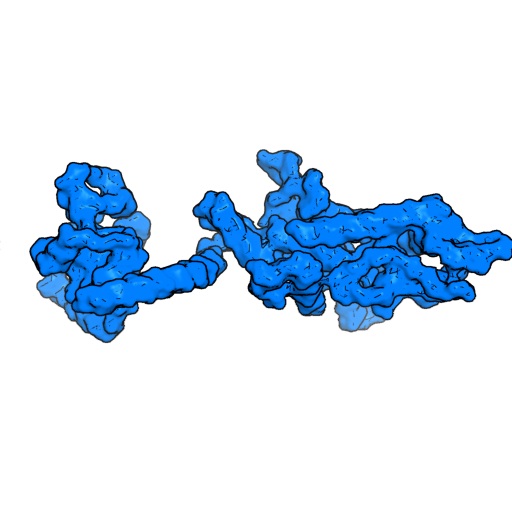Y A 1 232 ? 10.999 11.130 -15.301 1.00 68.94 232 GLY A N 1
ATOM 1867 C CA . GLY A 1 232 ? 11.843 12.318 -15.464 1.00 68.94 232 GLY A CA 1
ATOM 1868 C C . GLY A 1 232 ? 13.255 12.043 -15.985 1.00 68.94 232 GLY A C 1
ATOM 1869 O O . GLY A 1 232 ? 13.908 12.967 -16.463 1.00 68.94 232 GLY A O 1
ATOM 1870 N N . LYS A 1 233 ? 13.746 10.800 -15.881 1.00 74.56 233 LYS A N 1
ATOM 1871 C CA . LYS A 1 233 ? 15.096 10.405 -16.314 1.00 74.56 233 LYS A CA 1
ATOM 1872 C C . LYS A 1 233 ? 15.069 8.980 -16.854 1.00 74.56 233 LYS A C 1
ATOM 1874 O O . LYS A 1 233 ? 14.883 8.031 -16.093 1.00 74.56 233 LYS A O 1
ATOM 1879 N N . GLY A 1 234 ? 15.269 8.812 -18.161 1.00 72.69 234 GLY A N 1
ATOM 1880 C CA . GLY A 1 234 ? 15.197 7.488 -18.778 1.00 72.69 234 GLY A CA 1
ATOM 1881 C C . GLY A 1 234 ? 16.241 6.517 -18.225 1.00 72.69 234 GLY A C 1
ATOM 1882 O O . GLY A 1 234 ? 17.432 6.824 -18.189 1.00 72.69 234 GLY A O 1
ATOM 1883 N N . GLY A 1 235 ? 15.764 5.354 -17.776 1.00 71.88 235 GLY A N 1
ATOM 1884 C CA . GLY A 1 235 ? 16.546 4.306 -17.110 1.00 71.88 235 GLY A CA 1
ATOM 1885 C C . GLY A 1 235 ? 16.813 4.530 -15.616 1.00 71.88 235 GLY A C 1
ATOM 1886 O O . GLY A 1 235 ? 17.437 3.684 -14.969 1.00 71.88 235 GLY A O 1
ATOM 1887 N N . GLU A 1 236 ? 16.324 5.622 -15.017 1.00 88.12 236 GLU A N 1
ATOM 1888 C CA . GLU A 1 236 ? 16.278 5.744 -13.558 1.00 88.12 236 GLU A CA 1
ATOM 1889 C C . GLU A 1 236 ? 15.131 4.890 -12.997 1.00 88.12 236 GLU A C 1
ATOM 1891 O O . GLU A 1 236 ? 14.009 4.884 -13.510 1.00 88.12 236 GLU A O 1
ATOM 1896 N N . ILE A 1 237 ? 15.431 4.154 -11.928 1.00 93.56 237 ILE A N 1
ATOM 1897 C CA . ILE A 1 237 ? 14.506 3.224 -11.283 1.00 93.56 237 ILE A CA 1
ATOM 1898 C C . ILE A 1 237 ? 14.165 3.811 -9.926 1.00 93.56 237 ILE A C 1
ATOM 1900 O O . ILE A 1 237 ? 15.059 4.070 -9.119 1.00 93.56 237 ILE A O 1
ATOM 1904 N N . GLY A 1 238 ? 12.878 4.035 -9.693 1.00 92.69 238 GLY A N 1
ATOM 1905 C CA . GLY A 1 238 ? 12.366 4.491 -8.413 1.00 92.69 238 GLY A CA 1
ATOM 1906 C C . GLY A 1 238 ? 11.687 3.365 -7.648 1.00 92.69 238 GLY A C 1
ATOM 1907 O O . GLY A 1 238 ? 11.327 2.327 -8.204 1.00 92.69 238 GLY A O 1
ATOM 1908 N N . TRP A 1 239 ? 11.514 3.585 -6.350 1.00 93.75 239 TRP A N 1
ATOM 1909 C CA . TRP A 1 239 ? 10.711 2.732 -5.487 1.00 93.75 239 TRP A CA 1
ATOM 1910 C C . TRP A 1 239 ? 10.054 3.550 -4.387 1.00 93.75 239 TRP A C 1
ATOM 1912 O O . TRP A 1 239 ? 10.474 4.665 -4.061 1.00 93.75 239 TRP A O 1
ATOM 1922 N N . PHE A 1 240 ? 8.986 3.001 -3.824 1.00 92.75 240 PHE A N 1
ATOM 1923 C CA . PHE A 1 240 ? 8.286 3.628 -2.716 1.00 92.75 240 PHE A CA 1
ATOM 1924 C C . PHE A 1 240 ? 9.087 3.532 -1.416 1.00 92.75 240 PHE A C 1
ATOM 1926 O O . PHE A 1 240 ? 9.346 2.445 -0.912 1.00 92.75 240 PHE A O 1
ATOM 1933 N N . SER A 1 241 ? 9.427 4.696 -0.857 1.00 84.25 241 SER A N 1
ATOM 1934 C CA . SER A 1 241 ? 10.060 4.881 0.456 1.00 84.25 241 SER A CA 1
ATOM 1935 C C . SER A 1 241 ? 9.251 5.825 1.356 1.00 84.25 241 SER A C 1
ATOM 1937 O O . SER A 1 241 ? 8.406 6.593 0.892 1.00 84.25 241 SER A O 1
ATOM 1939 N N . SER A 1 242 ? 9.471 5.772 2.669 1.00 70.25 242 SER A N 1
ATOM 1940 C CA . SER A 1 242 ? 8.522 6.294 3.667 1.00 70.25 242 SER A CA 1
ATOM 1941 C C . SER A 1 242 ? 8.146 7.781 3.537 1.00 70.25 242 SER A C 1
ATOM 1943 O O . SER A 1 242 ? 6.966 8.094 3.659 1.00 70.25 242 SER A O 1
ATOM 1945 N N . THR A 1 243 ? 9.074 8.706 3.274 1.00 65.19 243 THR A N 1
ATOM 1946 C CA . THR A 1 243 ? 8.770 10.153 3.363 1.00 65.19 243 THR A CA 1
ATOM 1947 C C . THR A 1 243 ? 8.280 10.771 2.053 1.00 65.19 243 THR A C 1
ATOM 1949 O O . THR A 1 243 ? 7.270 11.470 2.042 1.00 65.19 243 THR A O 1
ATOM 1952 N N . LYS A 1 244 ? 8.961 10.512 0.928 1.00 66.94 244 LYS A N 1
ATOM 1953 C CA . LYS A 1 244 ? 8.631 11.133 -0.375 1.00 66.94 244 LYS A CA 1
ATOM 1954 C C . LYS A 1 244 ? 7.394 10.524 -1.044 1.00 66.94 244 LYS A C 1
ATOM 1956 O O . LYS A 1 244 ? 6.781 11.147 -1.905 1.00 66.94 244 LYS A O 1
ATOM 1961 N N . THR A 1 245 ? 7.013 9.317 -0.640 1.00 79.06 245 THR A N 1
ATOM 1962 C CA . THR A 1 245 ? 5.935 8.563 -1.290 1.00 79.06 245 THR A CA 1
ATOM 1963 C C . THR A 1 245 ? 4.543 8.966 -0.798 1.00 79.06 245 THR A C 1
ATOM 1965 O O . THR A 1 245 ? 3.579 8.877 -1.554 1.00 79.06 245 THR A O 1
ATOM 1968 N N . VAL A 1 246 ? 4.414 9.447 0.446 1.00 84.19 246 VAL A N 1
ATOM 1969 C CA . VAL A 1 246 ? 3.110 9.742 1.079 1.00 84.19 246 VAL A CA 1
ATOM 1970 C C . VAL A 1 246 ? 2.298 10.752 0.274 1.00 84.19 246 VAL A C 1
ATOM 1972 O O . VAL A 1 246 ? 1.124 10.514 -0.006 1.00 84.19 246 VAL A O 1
ATOM 1975 N N . SER A 1 247 ? 2.907 11.890 -0.070 1.00 86.00 247 SER A N 1
ATOM 1976 C CA . SER A 1 247 ? 2.220 12.979 -0.768 1.00 86.00 247 SER A CA 1
ATOM 1977 C C . SER A 1 247 ? 1.728 12.516 -2.135 1.00 86.00 247 SER A C 1
ATOM 1979 O O . SER A 1 247 ? 0.550 12.671 -2.443 1.00 86.00 247 SER A O 1
ATOM 1981 N N . THR A 1 248 ? 2.597 11.856 -2.899 1.00 88.44 248 THR A N 1
ATOM 1982 C CA . THR A 1 248 ? 2.284 11.279 -4.209 1.00 88.44 248 THR A CA 1
ATOM 1983 C C . THR A 1 248 ? 1.123 10.289 -4.132 1.00 88.44 248 THR A C 1
ATOM 1985 O O . THR A 1 248 ? 0.170 10.408 -4.900 1.00 88.44 248 THR A O 1
ATOM 1988 N N . LEU A 1 249 ? 1.155 9.346 -3.182 1.00 92.25 249 LEU A N 1
ATOM 1989 C CA . LEU A 1 249 ? 0.087 8.356 -3.012 1.00 92.25 249 LEU A CA 1
ATOM 1990 C C . LEU A 1 249 ? -1.252 9.002 -2.656 1.00 92.25 249 LEU A C 1
ATOM 1992 O O . LEU A 1 249 ? -2.279 8.573 -3.182 1.00 92.25 249 LEU A O 1
ATOM 1996 N N . ASN A 1 250 ? -1.244 10.010 -1.779 1.00 91.88 250 ASN A N 1
ATOM 1997 C CA . ASN A 1 250 ? -2.452 10.714 -1.352 1.00 91.88 250 ASN A CA 1
ATOM 1998 C C . ASN A 1 250 ? -3.053 11.546 -2.495 1.00 91.88 250 ASN A C 1
ATOM 2000 O O . ASN A 1 250 ? -4.261 11.509 -2.709 1.00 91.88 250 ASN A O 1
ATOM 2004 N N . THR A 1 251 ? -2.225 12.264 -3.257 1.00 92.75 251 THR A N 1
ATOM 2005 C CA . THR A 1 251 ? -2.681 13.004 -4.443 1.00 92.75 251 THR A CA 1
ATOM 2006 C C . THR A 1 251 ? -3.267 12.054 -5.484 1.00 92.75 251 THR A C 1
ATOM 2008 O O . THR A 1 251 ? -4.353 12.302 -6.006 1.00 92.75 251 THR A O 1
ATOM 2011 N N . PHE A 1 252 ? -2.594 10.927 -5.731 1.00 94.62 252 PHE A N 1
ATOM 2012 C CA . PHE A 1 252 ? -3.036 9.928 -6.696 1.00 94.62 252 PHE A CA 1
ATOM 2013 C C . PHE A 1 252 ? -4.420 9.353 -6.358 1.00 94.62 252 PHE A C 1
ATOM 2015 O O . PHE A 1 252 ? -5.320 9.374 -7.195 1.00 94.62 252 PHE A O 1
ATOM 2022 N N . ILE A 1 253 ? -4.632 8.879 -5.126 1.00 94.19 253 ILE A N 1
ATOM 2023 C CA . ILE A 1 253 ? -5.911 8.252 -4.754 1.00 94.19 253 ILE A CA 1
ATOM 2024 C C . ILE A 1 253 ? -7.084 9.240 -4.792 1.00 94.19 253 ILE A C 1
ATOM 2026 O O . ILE A 1 253 ? -8.199 8.861 -5.147 1.00 94.19 253 ILE A O 1
ATOM 2030 N N . ARG A 1 254 ? -6.839 10.520 -4.485 1.00 94.38 254 ARG A N 1
ATOM 2031 C CA . ARG A 1 254 ? -7.853 11.579 -4.581 1.00 94.38 254 ARG A CA 1
ATOM 2032 C C . ARG A 1 254 ? -8.227 11.844 -6.035 1.00 94.38 254 ARG A C 1
ATOM 2034 O O . ARG A 1 254 ? -9.403 11.998 -6.341 1.00 94.38 254 ARG A O 1
ATOM 2041 N N . ALA A 1 255 ? -7.252 11.812 -6.941 1.00 95.00 255 ALA A N 1
ATOM 2042 C CA . ALA A 1 255 ? -7.508 11.910 -8.373 1.00 95.00 255 ALA A CA 1
ATOM 2043 C C . ALA A 1 255 ? -8.267 10.691 -8.919 1.00 95.00 255 ALA A C 1
ATOM 2045 O O . ALA A 1 255 ? -9.140 10.857 -9.767 1.00 95.00 255 ALA A O 1
ATOM 2046 N N . VAL A 1 256 ? -7.999 9.480 -8.410 1.00 95.06 256 VAL A N 1
ATOM 2047 C CA . VAL A 1 256 ? -8.821 8.293 -8.712 1.00 95.06 256 VAL A CA 1
ATOM 2048 C C . VAL A 1 256 ? -10.262 8.525 -8.246 1.00 95.06 256 VAL A C 1
ATOM 2050 O O . VAL A 1 256 ? -11.193 8.303 -9.014 1.00 95.06 256 VAL A O 1
ATOM 2053 N N . ALA A 1 257 ? -10.463 9.000 -7.013 1.00 93.69 257 ALA A N 1
ATOM 2054 C CA . ALA A 1 257 ? -11.802 9.278 -6.495 1.00 93.69 257 ALA A CA 1
ATOM 2055 C C . ALA A 1 257 ? -12.544 10.324 -7.343 1.00 93.69 257 ALA A C 1
ATOM 2057 O O . ALA A 1 257 ? -13.716 10.126 -7.655 1.00 93.69 257 ALA A O 1
ATOM 2058 N N . LEU A 1 258 ? -11.854 11.387 -7.766 1.00 93.62 258 LEU A N 1
ATOM 2059 C CA . LEU A 1 258 ? -12.408 12.420 -8.640 1.00 93.62 258 LEU A CA 1
ATOM 2060 C C . LEU A 1 258 ? -12.776 11.871 -10.027 1.00 93.62 258 LEU A C 1
ATOM 2062 O O . LEU A 1 258 ? -13.907 12.053 -10.467 1.00 93.62 258 LEU A O 1
ATOM 2066 N N . LYS A 1 259 ? -11.856 11.158 -10.696 1.00 93.31 259 LYS A N 1
ATOM 2067 C CA . LYS A 1 259 ? -12.060 10.592 -12.046 1.00 93.31 259 LYS A CA 1
ATOM 2068 C C . LYS A 1 259 ? -13.273 9.663 -12.114 1.00 93.31 259 LYS A C 1
ATOM 2070 O O . LYS A 1 259 ? -13.958 9.627 -13.129 1.00 93.31 259 LYS A O 1
ATOM 2075 N N . HIS A 1 260 ? -13.525 8.901 -11.050 1.00 92.69 260 HIS A N 1
ATOM 2076 C CA . HIS A 1 260 ? -14.647 7.957 -10.976 1.00 92.69 260 HIS A CA 1
ATOM 2077 C C . HIS A 1 260 ? -15.901 8.549 -10.319 1.00 92.69 260 HIS A C 1
ATOM 2079 O O . HIS A 1 260 ? -16.798 7.790 -9.969 1.00 92.69 260 HIS A O 1
ATOM 2085 N N . GLY A 1 261 ? -15.963 9.871 -10.119 1.00 91.31 261 GLY A N 1
ATOM 2086 C CA . GLY A 1 261 ? -17.144 10.544 -9.570 1.00 91.31 261 GLY A CA 1
ATOM 2087 C C . GLY A 1 261 ? -17.465 10.181 -8.118 1.00 91.31 261 GLY A C 1
ATOM 2088 O O . GLY A 1 261 ? -18.568 10.418 -7.660 1.00 91.31 261 GLY A O 1
ATOM 2089 N N . LEU A 1 262 ? -16.520 9.619 -7.361 1.00 90.75 262 LEU A N 1
ATOM 2090 C CA . LEU A 1 262 ? -16.794 9.122 -6.007 1.00 90.75 262 LEU A CA 1
ATOM 2091 C C . LEU A 1 262 ? -16.887 10.244 -4.965 1.00 90.75 262 LEU A C 1
ATOM 2093 O O . LEU A 1 262 ? -17.354 10.014 -3.854 1.00 90.75 262 LEU A O 1
ATOM 2097 N N . ILE A 1 263 ? -16.396 11.443 -5.285 1.00 90.00 263 ILE A N 1
ATOM 2098 C CA . ILE A 1 263 ? -16.355 12.569 -4.341 1.00 90.00 263 ILE A CA 1
ATOM 2099 C C . ILE A 1 263 ? -17.752 13.158 -4.105 1.00 90.00 263 ILE A C 1
ATOM 2101 O O . ILE A 1 263 ? -18.004 13.624 -2.997 1.00 90.00 263 ILE A O 1
ATOM 2105 N N . SER A 1 264 ? -18.659 13.114 -5.090 1.00 85.19 264 SER A N 1
ATOM 2106 C CA . SER A 1 264 ? -20.041 13.590 -4.908 1.00 85.19 264 SER A CA 1
ATOM 2107 C C . SER A 1 264 ? -20.759 12.785 -3.831 1.00 85.19 264 SER A C 1
ATOM 2109 O O . SER A 1 264 ? -21.354 13.351 -2.918 1.00 85.19 264 SER A O 1
ATOM 2111 N N . ASP A 1 265 ? -20.628 11.464 -3.906 1.00 83.19 265 ASP A N 1
ATOM 2112 C CA . ASP A 1 265 ? -21.345 10.533 -3.037 1.00 83.19 265 ASP A CA 1
ATOM 2113 C C . ASP A 1 265 ? -20.614 10.361 -1.700 1.00 83.19 265 ASP A C 1
ATOM 2115 O O . ASP A 1 265 ? -21.211 10.076 -0.657 1.00 83.19 265 ASP A O 1
ATOM 2119 N N . HIS A 1 266 ? -19.291 10.546 -1.716 1.00 83.69 266 HIS A N 1
ATOM 2120 C CA . HIS A 1 266 ? -18.411 10.358 -0.571 1.00 83.69 266 HIS A CA 1
ATOM 2121 C C . HIS A 1 266 ? -17.380 11.501 -0.452 1.00 83.69 266 HIS A C 1
ATOM 2123 O O . HIS A 1 266 ? -16.189 11.295 -0.718 1.00 83.69 266 HIS A O 1
ATOM 2129 N N . PRO A 1 267 ? -17.780 12.698 0.030 1.00 85.75 267 PRO A N 1
ATOM 2130 C CA . PRO A 1 267 ? -16.910 13.882 0.085 1.00 85.75 267 PRO A CA 1
ATOM 2131 C C . PRO A 1 267 ? -15.606 13.688 0.870 1.00 85.75 267 PRO A C 1
ATOM 2133 O O . PRO A 1 267 ? -14.572 14.273 0.544 1.00 85.75 267 PRO A O 1
ATOM 2136 N N . TYR A 1 268 ? -15.610 12.809 1.878 1.00 83.12 268 TYR A N 1
ATOM 2137 C CA . TYR A 1 268 ? -14.416 12.486 2.665 1.00 83.12 268 TYR A CA 1
ATOM 2138 C C . TYR A 1 268 ? -13.290 11.857 1.824 1.00 83.12 268 TYR A C 1
ATOM 2140 O O . TYR A 1 268 ? -12.121 11.942 2.208 1.00 83.12 268 TYR A O 1
ATOM 2148 N N . LEU A 1 269 ? -13.599 11.275 0.656 1.00 87.25 269 LEU A N 1
ATOM 2149 C CA . LEU A 1 269 ? -12.588 10.773 -0.277 1.00 87.25 269 LEU A CA 1
ATOM 2150 C C . LEU A 1 269 ? -11.717 11.894 -0.857 1.00 87.25 269 LEU A C 1
ATOM 2152 O O . LEU A 1 269 ? -10.579 11.632 -1.239 1.00 87.25 269 LEU A O 1
ATOM 2156 N N . GLY A 1 270 ? -12.180 13.149 -0.839 1.00 87.81 270 GLY A N 1
ATOM 2157 C CA . GLY A 1 270 ? -11.371 14.309 -1.222 1.00 87.81 270 GLY A CA 1
ATOM 2158 C C . GLY A 1 270 ? -10.180 14.567 -0.289 1.00 87.81 270 GLY A C 1
ATOM 2159 O O . GLY A 1 270 ? -9.192 15.174 -0.697 1.00 87.81 270 GLY A O 1
ATOM 2160 N N . THR A 1 271 ? -10.222 14.058 0.948 1.00 88.06 271 THR A N 1
ATOM 2161 C CA . THR A 1 271 ? -9.137 14.210 1.935 1.00 88.06 271 THR A CA 1
ATOM 2162 C C . THR A 1 271 ? -8.450 12.896 2.292 1.00 88.06 271 THR A C 1
ATOM 2164 O O . THR A 1 271 ? -7.549 12.899 3.134 1.00 88.06 271 THR A O 1
ATOM 2167 N N . ILE A 1 272 ? -8.795 11.793 1.612 1.00 86.94 272 ILE A N 1
ATOM 2168 C CA . ILE A 1 272 ? -8.274 10.460 1.930 1.00 86.94 272 ILE A CA 1
ATOM 2169 C C . ILE A 1 272 ? -6.736 10.430 1.946 1.00 86.94 272 ILE A C 1
ATOM 2171 O O . ILE A 1 272 ? -6.056 11.107 1.164 1.00 86.94 272 ILE A O 1
ATOM 2175 N N . SER A 1 273 ? -6.195 9.655 2.881 1.00 87.12 273 SER A N 1
ATOM 2176 C CA . SER A 1 273 ? -4.771 9.465 3.134 1.00 87.12 273 SER A CA 1
ATOM 2177 C C . SER A 1 273 ? -4.460 8.001 3.434 1.00 87.12 273 SER A C 1
ATOM 2179 O O . SER A 1 273 ? -5.340 7.227 3.818 1.00 87.12 273 SER A O 1
ATOM 2181 N N . THR A 1 274 ? -3.194 7.609 3.292 1.00 82.50 274 THR A N 1
ATOM 2182 C CA . THR A 1 274 ? -2.736 6.236 3.580 1.00 82.50 274 THR A CA 1
ATOM 2183 C C . THR A 1 274 ? -3.053 5.773 5.009 1.00 82.50 274 THR A C 1
ATOM 2185 O O . THR A 1 274 ? -3.324 4.594 5.223 1.00 82.50 274 THR A O 1
ATOM 2188 N N . SER A 1 275 ? -3.095 6.684 5.989 1.00 81.62 275 SER A N 1
ATOM 2189 C CA . SER A 1 275 ? -3.524 6.374 7.362 1.00 81.62 275 SER A CA 1
ATOM 2190 C C . SER A 1 275 ? -5.006 5.997 7.437 1.00 81.62 275 SER A C 1
ATOM 2192 O O . SER A 1 275 ? -5.362 5.044 8.124 1.00 81.62 275 SER A O 1
ATOM 2194 N N . GLN A 1 276 ? -5.869 6.688 6.688 1.00 82.19 276 GLN A N 1
ATOM 2195 C CA . GLN A 1 276 ? -7.310 6.410 6.675 1.00 82.19 276 GLN A CA 1
ATOM 2196 C C . GLN A 1 276 ? -7.648 5.072 6.004 1.00 82.19 276 GLN A C 1
ATOM 2198 O O . GLN A 1 276 ? -8.669 4.479 6.338 1.00 82.19 276 GLN A O 1
ATOM 2203 N N . ALA A 1 277 ? -6.790 4.555 5.115 1.00 79.56 277 ALA A N 1
ATOM 2204 C CA . ALA A 1 277 ? -6.948 3.219 4.530 1.00 79.56 277 ALA A CA 1
ATOM 2205 C C . ALA A 1 277 ? -6.952 2.123 5.607 1.00 79.56 277 ALA A C 1
ATOM 2207 O O . ALA A 1 277 ? -7.814 1.244 5.625 1.00 79.56 277 ALA A O 1
ATOM 2208 N N . ARG A 1 278 ? -6.005 2.220 6.548 1.00 82.25 278 ARG A N 1
ATOM 2209 C CA . ARG A 1 278 ? -5.901 1.322 7.701 1.00 82.25 278 ARG A CA 1
ATOM 2210 C C . ARG A 1 278 ? -7.124 1.438 8.603 1.00 82.25 278 ARG A C 1
ATOM 2212 O O . ARG A 1 278 ? -7.681 0.421 9.005 1.00 82.25 278 ARG A O 1
ATOM 2219 N N . ASP A 1 279 ? -7.554 2.659 8.895 1.00 79.75 279 ASP A N 1
ATOM 2220 C CA . ASP A 1 279 ? -8.708 2.902 9.764 1.00 79.75 279 ASP A CA 1
ATOM 2221 C C . ASP A 1 279 ? -9.994 2.344 9.142 1.00 79.75 279 ASP A C 1
ATOM 2223 O O . ASP A 1 279 ? -10.805 1.726 9.834 1.00 79.75 279 ASP A O 1
ATOM 2227 N N . ALA A 1 280 ? -10.159 2.504 7.827 1.00 79.38 280 ALA A N 1
ATOM 2228 C CA . ALA A 1 280 ? -11.276 1.940 7.080 1.00 79.38 280 ALA A CA 1
ATOM 2229 C C . ALA A 1 280 ? -11.293 0.406 7.151 1.00 79.38 280 ALA A C 1
ATOM 2231 O O . ALA A 1 280 ? -12.348 -0.168 7.405 1.00 79.38 280 ALA A O 1
ATOM 2232 N N . TRP A 1 281 ? -10.140 -0.257 7.010 1.00 82.69 281 TRP A N 1
ATOM 2233 C CA . TRP A 1 281 ? -10.038 -1.718 7.115 1.00 82.69 281 TRP A CA 1
ATOM 2234 C C . TRP A 1 281 ? -10.420 -2.251 8.502 1.00 82.69 281 TRP A C 1
ATOM 2236 O O . TRP A 1 281 ? -11.194 -3.204 8.622 1.00 82.69 281 TRP A O 1
ATOM 2246 N N . ILE A 1 282 ? -9.913 -1.611 9.561 1.00 79.31 282 ILE A N 1
ATOM 2247 C CA . ILE A 1 282 ? -10.214 -1.991 10.949 1.00 79.31 282 ILE A CA 1
ATOM 2248 C C . ILE A 1 282 ? -11.719 -1.867 11.212 1.00 79.31 282 ILE A C 1
ATOM 2250 O O . ILE A 1 282 ? -12.335 -2.781 11.762 1.00 79.31 282 ILE A O 1
ATOM 2254 N N . ASN A 1 283 ? -12.321 -0.757 10.778 1.00 73.62 283 ASN A N 1
ATOM 2255 C CA . ASN A 1 283 ? -13.752 -0.524 10.943 1.00 73.62 283 ASN A CA 1
ATOM 2256 C C . ASN A 1 283 ? -14.598 -1.480 10.098 1.00 73.62 283 ASN A C 1
ATOM 2258 O O . ASN A 1 283 ? -15.571 -2.026 10.609 1.00 73.62 283 ASN A O 1
ATOM 2262 N N . TYR A 1 284 ? -14.224 -1.722 8.840 1.00 77.81 284 TYR A N 1
ATOM 2263 C CA . TYR A 1 284 ? -14.906 -2.681 7.970 1.00 77.81 284 TYR A CA 1
ATOM 2264 C C . TYR A 1 284 ? -14.926 -4.080 8.590 1.00 77.81 284 TYR A C 1
ATOM 2266 O O . TYR A 1 284 ? -15.982 -4.710 8.646 1.00 77.81 284 TYR A O 1
ATOM 2274 N N . THR A 1 285 ? -13.789 -4.534 9.123 1.00 74.31 285 THR A N 1
ATOM 2275 C CA . THR A 1 285 ? -13.689 -5.835 9.797 1.00 74.31 285 THR A CA 1
ATOM 2276 C C . THR A 1 285 ? -14.625 -5.900 11.001 1.00 74.31 285 THR A C 1
ATOM 2278 O O . THR A 1 285 ? -15.394 -6.851 11.129 1.00 74.31 285 THR A O 1
ATOM 2281 N N . HIS A 1 286 ? -14.614 -4.868 11.853 1.00 72.88 286 HIS A N 1
ATOM 2282 C CA . HIS A 1 286 ? -15.482 -4.798 13.032 1.00 72.88 286 HIS A CA 1
ATOM 2283 C C . HIS A 1 286 ? -16.971 -4.793 12.662 1.00 72.88 286 HIS A C 1
ATOM 2285 O O . HIS A 1 286 ? -17.761 -5.486 13.291 1.00 72.88 286 HIS A O 1
ATOM 2291 N N . ILE A 1 287 ? -17.365 -4.021 11.646 1.00 68.81 287 ILE A N 1
ATOM 2292 C CA . ILE A 1 287 ? -18.765 -3.915 11.201 1.00 68.81 287 ILE A CA 1
ATOM 2293 C C . ILE A 1 287 ? -19.246 -5.231 10.585 1.00 68.81 287 ILE A C 1
ATOM 2295 O O . ILE A 1 287 ? -20.361 -5.655 10.861 1.00 68.81 287 ILE A O 1
ATOM 2299 N N . THR A 1 288 ? -18.410 -5.873 9.768 1.00 64.19 288 THR A N 1
ATOM 2300 C CA . THR A 1 288 ? -18.789 -7.088 9.031 1.00 64.19 288 THR A CA 1
ATOM 2301 C C . THR A 1 288 ? -18.886 -8.302 9.949 1.00 64.19 288 THR A C 1
ATOM 2303 O O . THR A 1 288 ? -19.773 -9.129 9.785 1.00 64.19 288 THR A O 1
ATOM 2306 N N . THR A 1 289 ? -17.966 -8.423 10.908 1.00 67.31 289 THR A N 1
ATOM 2307 C CA . THR A 1 289 ? -17.887 -9.597 11.794 1.00 67.31 289 THR A CA 1
ATOM 2308 C C . THR A 1 289 ? -18.645 -9.409 13.104 1.00 67.31 289 THR A C 1
ATOM 2310 O O . THR A 1 289 ? -18.984 -10.388 13.757 1.00 67.31 289 THR A O 1
ATOM 2313 N N . GLY A 1 290 ? -18.876 -8.161 13.523 1.00 57.12 290 GLY A N 1
ATOM 2314 C CA . GLY A 1 290 ? -19.391 -7.828 14.851 1.00 57.12 290 GLY A CA 1
ATOM 2315 C C . GLY A 1 290 ? -18.378 -8.019 15.989 1.00 57.12 290 GLY A C 1
ATOM 2316 O O . GLY A 1 290 ? -18.645 -7.577 17.108 1.00 57.12 290 GLY A O 1
ATOM 2317 N N . ASP A 1 291 ? -17.207 -8.612 15.723 1.00 66.06 291 ASP A N 1
ATOM 2318 C CA . ASP A 1 291 ? -16.258 -9.045 16.747 1.00 66.06 291 ASP A CA 1
ATOM 2319 C C . ASP A 1 291 ? -15.035 -8.117 16.855 1.00 66.06 291 ASP A C 1
ATOM 2321 O O . ASP A 1 291 ? -14.226 -7.941 15.936 1.00 66.06 291 ASP A O 1
ATOM 2325 N N . SER A 1 292 ? -14.869 -7.551 18.051 1.00 66.25 292 SER A N 1
ATOM 2326 C CA . SER A 1 292 ? -13.724 -6.716 18.404 1.00 66.25 292 SER A CA 1
ATOM 2327 C C . SER A 1 292 ? -12.389 -7.472 18.428 1.00 66.25 292 SER A C 1
ATOM 2329 O O . SER A 1 292 ? -11.356 -6.860 18.163 1.00 66.25 292 SER A O 1
ATOM 2331 N N . ILE A 1 293 ? -12.380 -8.780 18.699 1.00 67.25 293 ILE A N 1
ATOM 2332 C CA . ILE A 1 293 ? -11.171 -9.612 18.672 1.00 67.25 293 ILE A CA 1
ATOM 2333 C C . ILE A 1 293 ? -10.699 -9.769 17.228 1.00 67.25 293 ILE A C 1
ATOM 2335 O O . ILE A 1 293 ? -9.534 -9.504 16.929 1.00 67.25 293 ILE A O 1
ATOM 2339 N N . VAL A 1 294 ? -11.607 -10.086 16.302 1.00 68.69 294 VAL A N 1
ATOM 2340 C CA . VAL A 1 294 ? -11.280 -10.185 14.870 1.00 68.69 294 VAL A CA 1
ATOM 2341 C C . VAL A 1 294 ? -10.795 -8.838 14.325 1.00 68.69 294 VAL A C 1
ATOM 2343 O O . VAL A 1 294 ? -9.787 -8.779 13.618 1.00 68.69 294 VAL A O 1
ATOM 2346 N N . ALA A 1 295 ? -11.419 -7.728 14.732 1.00 69.69 295 ALA A N 1
ATOM 2347 C CA . ALA A 1 295 ? -10.935 -6.389 14.399 1.00 69.69 295 ALA A CA 1
ATOM 2348 C C . ALA A 1 295 ? -9.553 -6.080 15.013 1.00 69.69 295 ALA A C 1
ATOM 2350 O O . ALA A 1 295 ? -8.736 -5.404 14.384 1.00 69.69 295 ALA A O 1
ATOM 2351 N N . GLN A 1 296 ? -9.250 -6.586 16.216 1.00 72.62 296 GLN A N 1
ATOM 2352 C CA . GLN A 1 296 ? -7.928 -6.466 16.838 1.00 72.62 296 GLN A CA 1
ATOM 2353 C C . GLN A 1 296 ? -6.853 -7.209 16.037 1.00 72.62 296 GLN A C 1
ATOM 2355 O O . GLN A 1 296 ? -5.769 -6.653 15.815 1.00 72.62 296 GLN A O 1
ATOM 2360 N N . TYR A 1 297 ? -7.162 -8.430 15.592 1.00 74.56 297 TYR A N 1
ATOM 2361 C CA . TYR A 1 297 ? -6.294 -9.235 14.733 1.00 74.56 297 TYR A CA 1
ATOM 2362 C C . TYR A 1 297 ? -6.069 -8.560 13.380 1.00 74.56 297 TYR A C 1
ATOM 2364 O O . TYR A 1 297 ? -4.920 -8.358 12.989 1.00 74.56 297 TYR A O 1
ATOM 2372 N N . ALA A 1 298 ? -7.129 -8.088 12.718 1.00 73.25 298 ALA A N 1
ATOM 2373 C CA . ALA A 1 298 ? -7.023 -7.341 11.463 1.00 73.25 298 ALA A CA 1
ATOM 2374 C C . ALA A 1 298 ? -6.197 -6.053 11.618 1.00 73.25 298 ALA A C 1
ATOM 2376 O O . ALA A 1 298 ? -5.364 -5.718 10.775 1.00 73.25 298 ALA A O 1
ATOM 2377 N N . ALA A 1 299 ? -6.351 -5.352 12.744 1.00 73.88 299 ALA A N 1
ATOM 2378 C CA . ALA A 1 299 ? -5.536 -4.191 13.073 1.00 73.88 299 ALA A CA 1
ATOM 2379 C C . ALA A 1 299 ? -4.077 -4.546 13.409 1.00 73.88 299 ALA A C 1
ATOM 2381 O O . ALA A 1 299 ? -3.227 -3.651 13.488 1.00 73.88 299 ALA A O 1
ATOM 2382 N N . ASN A 1 300 ? -3.761 -5.824 13.636 1.00 75.56 300 ASN A N 1
ATOM 2383 C CA . ASN A 1 300 ? -2.504 -6.276 14.217 1.00 75.56 300 ASN A CA 1
ATOM 2384 C C . ASN A 1 300 ? -2.187 -5.479 15.500 1.00 75.56 300 ASN A C 1
ATOM 2386 O O . ASN A 1 300 ? -1.098 -4.926 15.638 1.00 75.56 300 ASN A O 1
ATOM 2390 N N . HIS A 1 301 ? -3.129 -5.300 16.431 1.00 75.88 301 HIS A N 1
ATOM 2391 C CA . HIS A 1 301 ? -2.884 -4.573 17.689 1.00 75.88 301 HIS A CA 1
ATOM 2392 C C . HIS A 1 301 ? -2.569 -5.528 18.841 1.00 75.88 301 HIS A C 1
ATOM 2394 O O . HIS A 1 301 ? -3.300 -6.482 19.076 1.00 75.88 301 HIS A O 1
ATOM 2400 N N . ARG A 1 302 ? -1.508 -5.230 19.608 1.00 66.00 302 ARG A N 1
ATOM 2401 C CA . ARG A 1 302 ? -1.156 -6.014 20.806 1.00 66.00 302 ARG A CA 1
ATOM 2402 C C . ARG A 1 302 ? -2.249 -5.923 21.873 1.00 66.00 302 ARG A C 1
ATOM 2404 O O . ARG A 1 302 ? -2.569 -6.913 22.514 1.00 66.00 302 ARG A O 1
ATOM 2411 N N . ASN A 1 303 ? -2.842 -4.735 22.026 1.00 66.31 303 ASN A N 1
ATOM 2412 C CA . ASN A 1 303 ? -3.776 -4.439 23.106 1.00 66.31 303 ASN A CA 1
ATOM 2413 C C . ASN A 1 303 ? -5.092 -3.871 22.555 1.00 66.31 303 ASN A C 1
ATOM 2415 O O . ASN A 1 303 ? -5.095 -2.984 21.693 1.00 66.31 303 ASN A O 1
ATOM 2419 N N . SER A 1 304 ? -6.205 -4.274 23.169 1.00 63.72 304 SER A N 1
ATOM 2420 C CA . SER A 1 304 ? -7.558 -3.775 22.879 1.00 63.72 304 SER A CA 1
ATOM 2421 C C . SER A 1 304 ? -7.730 -2.269 23.141 1.00 63.72 304 SER A C 1
ATOM 2423 O O . SER A 1 304 ? -8.642 -1.638 22.610 1.00 63.72 304 SER A O 1
ATOM 2425 N N . ARG A 1 305 ? -6.837 -1.642 23.926 1.00 65.50 305 ARG A N 1
ATOM 2426 C CA . ARG A 1 305 ? -6.817 -0.183 24.164 1.00 65.50 305 ARG A CA 1
ATOM 2427 C C . ARG A 1 305 ? -6.574 0.613 22.878 1.00 65.50 305 ARG A C 1
ATOM 2429 O O . ARG A 1 305 ? -7.246 1.614 22.658 1.00 65.50 305 ARG A O 1
ATOM 2436 N N . SER A 1 306 ? -5.654 0.166 22.022 1.00 63.06 306 SER A N 1
ATOM 2437 C CA . SER A 1 306 ? -5.394 0.826 20.736 1.00 63.06 306 SER A CA 1
ATOM 2438 C C . SER A 1 306 ? -6.582 0.664 19.795 1.00 63.06 306 SER A C 1
ATOM 2440 O O . SER A 1 306 ? -6.976 1.625 19.147 1.00 63.06 306 SER A O 1
ATOM 2442 N N . LEU A 1 307 ? -7.208 -0.518 19.781 1.00 68.56 307 LEU A N 1
ATOM 2443 C CA . LEU A 1 307 ? -8.426 -0.767 19.009 1.00 68.56 307 LEU A CA 1
ATOM 2444 C C . LEU A 1 307 ? -9.581 0.149 19.447 1.00 68.56 307 LEU A C 1
ATOM 2446 O O . LEU A 1 307 ? -10.265 0.708 18.594 1.00 68.56 307 LEU A O 1
ATOM 2450 N N . ARG A 1 308 ? -9.754 0.365 20.760 1.00 65.06 308 ARG A N 1
ATOM 2451 C CA . ARG A 1 308 ? -10.775 1.277 21.300 1.00 65.06 308 ARG A CA 1
ATOM 2452 C C . ARG A 1 308 ? -10.667 2.685 20.727 1.00 65.06 308 ARG A C 1
ATOM 2454 O O . ARG A 1 308 ? -11.700 3.253 20.421 1.00 65.06 308 ARG A O 1
ATOM 2461 N N . TYR A 1 309 ? -9.465 3.227 20.522 1.00 63.56 309 TYR A N 1
ATOM 2462 C CA . TYR A 1 309 ? -9.305 4.545 19.893 1.00 63.56 309 TYR A CA 1
ATOM 2463 C C . TYR A 1 309 ? -9.852 4.570 18.454 1.00 63.56 309 TYR A C 1
ATOM 2465 O O . TYR A 1 309 ? -10.595 5.484 18.095 1.00 63.56 309 TYR A O 1
ATOM 2473 N N . TYR A 1 310 ? -9.553 3.538 17.656 1.00 63.34 310 TYR A N 1
ATOM 2474 C CA . TYR A 1 310 ? -10.026 3.433 16.270 1.00 63.34 310 TYR A CA 1
ATOM 2475 C C . TYR A 1 310 ? -11.544 3.227 16.175 1.00 63.34 310 TYR A C 1
ATOM 2477 O O . TYR A 1 310 ? -12.199 3.898 15.379 1.00 63.34 310 TYR A O 1
ATOM 2485 N N . LEU A 1 311 ? -12.114 2.363 17.022 1.00 61.62 311 LEU A N 1
ATOM 2486 C CA . LEU A 1 311 ? -13.557 2.093 17.044 1.00 61.62 311 LEU A CA 1
ATOM 2487 C C . LEU A 1 311 ? -14.361 3.244 17.669 1.00 61.62 311 LEU A C 1
ATOM 2489 O O . LEU A 1 311 ? -15.455 3.565 17.201 1.00 61.62 311 LEU A O 1
ATOM 2493 N N . ALA A 1 312 ? -13.826 3.884 18.715 1.00 56.72 312 ALA A N 1
ATOM 2494 C CA . ALA A 1 312 ? -14.480 5.001 19.389 1.00 56.72 312 ALA A CA 1
ATOM 2495 C C . ALA A 1 312 ? -14.581 6.212 18.467 1.00 56.72 312 ALA A C 1
ATOM 2497 O O . ALA A 1 312 ? -15.662 6.775 18.370 1.00 56.72 312 ALA A O 1
ATOM 2498 N N . ARG A 1 313 ? -13.517 6.568 17.732 1.00 50.88 313 ARG A N 1
ATOM 2499 C CA . ARG A 1 313 ? -13.498 7.752 16.854 1.00 50.88 313 ARG A CA 1
ATOM 2500 C C . ARG A 1 313 ? -14.648 7.768 15.837 1.00 50.88 313 ARG A C 1
ATOM 2502 O O . ARG A 1 313 ? -15.216 8.827 15.593 1.00 50.88 313 ARG A O 1
ATOM 2509 N N . HIS A 1 314 ? -15.035 6.611 15.295 1.00 47.59 314 HIS A N 1
ATOM 2510 C CA . HIS A 1 314 ? -16.079 6.527 14.267 1.00 47.59 314 HIS A CA 1
ATOM 2511 C C . HIS A 1 314 ? -17.489 6.265 14.827 1.00 47.59 314 HIS A C 1
ATOM 2513 O O . HIS A 1 314 ? -18.465 6.784 14.276 1.00 47.59 314 HIS A O 1
ATOM 2519 N N . ARG A 1 315 ? -17.614 5.520 15.944 1.00 42.88 315 ARG A N 1
ATOM 2520 C CA . ARG A 1 315 ? -18.879 5.452 16.703 1.00 42.88 315 ARG A CA 1
ATOM 2521 C C . ARG A 1 315 ? -19.260 6.827 17.237 1.00 42.88 315 ARG A C 1
ATOM 2523 O O . ARG A 1 315 ? -20.427 7.176 17.148 1.00 42.88 315 ARG A O 1
ATOM 2530 N N . TYR A 1 316 ? -18.297 7.617 17.717 1.00 38.22 316 TYR A N 1
ATOM 2531 C CA . TYR A 1 316 ? -18.553 8.969 18.214 1.00 38.22 316 TYR A CA 1
ATOM 2532 C C . TYR A 1 316 ? -19.084 9.882 17.107 1.00 38.22 316 TYR A C 1
ATOM 2534 O O . TYR A 1 316 ? -20.055 10.576 17.342 1.00 38.22 316 TYR A O 1
ATOM 2542 N N . GLN A 1 317 ? -18.533 9.842 15.889 1.00 42.34 317 GLN A N 1
ATOM 2543 C CA . GLN A 1 317 ? -18.987 10.722 14.802 1.00 42.34 317 GLN A CA 1
ATOM 2544 C C . GLN A 1 317 ? -20.407 10.391 14.311 1.00 42.34 317 GLN A C 1
ATOM 2546 O O . GLN A 1 317 ? -21.264 11.269 14.307 1.00 42.34 317 GLN A O 1
ATOM 2551 N N . ARG A 1 318 ? -20.705 9.120 13.992 1.00 42.12 318 ARG A N 1
ATOM 2552 C CA . ARG A 1 318 ? -22.058 8.726 13.541 1.00 42.12 318 ARG A CA 1
ATOM 2553 C C . ARG A 1 318 ? -23.100 8.765 14.660 1.00 42.12 318 ARG A C 1
ATOM 2555 O O . ARG A 1 318 ? -24.231 9.178 14.429 1.00 42.12 318 ARG A O 1
ATOM 2562 N N . SER A 1 319 ? -22.727 8.348 15.872 1.00 40.09 319 SER A N 1
ATOM 2563 C CA . SER A 1 319 ? -23.631 8.408 17.022 1.00 40.09 319 SER A CA 1
ATOM 2564 C C . SER A 1 319 ? -23.861 9.841 17.485 1.00 40.09 319 SER A C 1
ATOM 2566 O O . SER A 1 319 ? -24.947 10.101 17.975 1.00 40.09 319 SER A O 1
ATOM 2568 N N . SER A 1 320 ? -22.889 10.752 17.364 1.00 43.38 320 SER A N 1
ATOM 2569 C CA . SER A 1 320 ? -23.060 12.153 17.769 1.00 43.38 320 SER A CA 1
ATOM 2570 C C . SER A 1 320 ? -24.013 12.873 16.825 1.00 43.38 320 SER A C 1
ATOM 2572 O O . SER A 1 320 ? -24.936 13.512 17.299 1.00 43.38 320 SER A O 1
ATOM 2574 N N . GLU A 1 321 ? -23.874 12.731 15.505 1.00 46.47 321 GLU A N 1
ATOM 2575 C CA . GLU A 1 321 ? -24.780 13.411 14.564 1.00 46.47 321 GLU A CA 1
ATOM 2576 C C . GLU A 1 321 ? -26.223 12.884 14.630 1.00 46.47 321 GLU A C 1
ATOM 2578 O O . GLU A 1 321 ? -27.155 13.687 14.674 1.00 46.47 321 GLU A O 1
ATOM 2583 N N . SER A 1 322 ? -26.425 11.560 14.707 1.00 53.91 322 SER A N 1
ATOM 2584 C CA . SER A 1 322 ? -27.773 10.980 14.854 1.00 53.91 322 SER A CA 1
ATOM 2585 C C . SER A 1 322 ? -28.396 11.338 16.202 1.00 53.91 322 SER A C 1
ATOM 2587 O O . SER A 1 322 ? -29.523 11.819 16.241 1.00 53.91 322 SER A O 1
ATOM 2589 N N . LYS A 1 323 ? -27.646 11.201 17.308 1.00 55.44 323 LYS A N 1
ATOM 2590 C CA . LYS A 1 323 ? -28.163 11.522 18.648 1.00 55.44 323 LYS A CA 1
ATOM 2591 C C . LYS A 1 323 ? -28.391 13.013 18.855 1.00 55.44 323 LYS A C 1
ATOM 2593 O O . LYS A 1 323 ? -29.282 13.370 19.610 1.00 55.44 323 LYS A O 1
ATOM 2598 N N . VAL A 1 324 ? -27.625 13.887 18.198 1.00 58.81 324 VAL A N 1
ATOM 2599 C CA . VAL A 1 324 ? -27.878 15.337 18.218 1.00 58.81 324 VAL A CA 1
ATOM 2600 C C . VAL A 1 324 ? -29.161 15.666 17.457 1.00 58.81 324 VAL A C 1
ATOM 2602 O O . VAL A 1 324 ? -29.958 16.454 17.956 1.00 58.81 324 VAL A O 1
ATOM 2605 N N . ARG A 1 325 ? -29.413 15.036 16.301 1.00 65.69 325 ARG A N 1
ATOM 2606 C CA . ARG A 1 325 ? -30.684 15.203 15.572 1.00 65.69 325 ARG A CA 1
ATOM 2607 C C . ARG A 1 325 ? -31.879 14.649 16.350 1.00 65.69 325 ARG A C 1
ATOM 2609 O O . ARG A 1 325 ? -32.918 15.301 16.398 1.00 65.69 325 ARG A O 1
ATOM 2616 N N . GLU A 1 326 ? -31.734 13.490 16.988 1.00 72.00 326 GLU A N 1
ATOM 2617 C CA . GLU A 1 326 ? -32.763 12.908 17.863 1.00 72.00 326 GLU A CA 1
ATOM 2618 C C . GLU A 1 326 ? -33.019 13.789 19.092 1.00 72.00 326 GLU A C 1
ATOM 2620 O O . GLU A 1 326 ? -34.169 14.108 19.376 1.00 72.00 326 GLU A O 1
ATOM 2625 N N . LEU A 1 327 ? -31.966 14.271 19.764 1.00 73.75 327 LEU A N 1
ATOM 2626 C CA . LEU A 1 327 ? -32.069 15.232 20.869 1.00 73.75 327 LEU A CA 1
ATOM 2627 C C . LEU A 1 327 ? -32.813 16.496 20.437 1.00 73.75 327 LEU A C 1
ATOM 2629 O O . LEU A 1 327 ? -33.707 16.934 21.149 1.00 73.75 327 LEU A O 1
ATOM 2633 N N . GLN A 1 328 ? -32.464 17.076 19.286 1.00 73.69 328 GLN A N 1
ATOM 2634 C CA . GLN A 1 328 ? -33.153 18.255 18.757 1.00 73.69 328 GLN A CA 1
ATOM 2635 C C . GLN A 1 328 ? -34.630 17.955 18.489 1.00 73.69 328 GLN A C 1
ATOM 2637 O O . GLN A 1 328 ? -35.490 18.720 18.912 1.00 73.69 328 GLN A O 1
ATOM 2642 N N . THR A 1 329 ? -34.928 16.822 17.852 1.00 80.44 329 THR A N 1
ATOM 2643 C CA . THR A 1 329 ? -36.302 16.405 17.536 1.00 80.44 329 THR A CA 1
ATOM 2644 C C . THR A 1 329 ? -37.144 16.252 18.805 1.00 80.44 329 THR A C 1
ATOM 2646 O O . THR A 1 329 ? -38.206 16.863 18.904 1.00 80.44 329 THR A O 1
ATOM 2649 N N . TYR A 1 330 ? -36.647 15.514 19.804 1.00 80.25 330 TYR A N 1
ATOM 2650 C CA . TYR A 1 330 ? -37.350 15.319 21.074 1.00 80.25 330 TYR A CA 1
ATOM 2651 C C . TYR A 1 330 ? -37.426 16.600 21.917 1.00 80.25 330 TYR A C 1
ATOM 2653 O O . TYR A 1 330 ? -38.428 16.844 22.585 1.00 80.25 330 TYR A O 1
ATOM 2661 N N . ALA A 1 331 ? -36.397 17.453 21.884 1.00 75.69 331 ALA A N 1
ATOM 2662 C CA . ALA A 1 331 ? -36.419 18.740 22.577 1.00 75.69 331 ALA A CA 1
ATOM 2663 C C . ALA A 1 331 ? -37.498 19.663 22.008 1.00 75.69 331 ALA A C 1
ATOM 2665 O O . ALA A 1 331 ? -38.261 20.249 22.773 1.00 75.69 331 ALA A O 1
ATOM 2666 N N . PHE A 1 332 ? -37.608 19.763 20.681 1.00 79.75 332 PHE A N 1
ATOM 2667 C CA . PHE A 1 332 ? -38.636 20.589 20.053 1.00 79.75 332 PHE A CA 1
ATOM 2668 C C . PHE A 1 332 ? -40.049 20.048 20.289 1.00 79.75 332 PHE A C 1
ATOM 2670 O O . PHE A 1 332 ? -40.938 20.852 20.570 1.00 79.75 332 PHE A O 1
ATOM 2677 N N . SER A 1 333 ? -40.261 18.726 20.259 1.00 79.56 333 SER A N 1
ATOM 2678 C CA . SER A 1 333 ? -41.578 18.149 20.570 1.00 79.56 333 SER A CA 1
ATOM 2679 C C . SER A 1 333 ? -41.998 18.425 22.018 1.00 79.56 333 SER A C 1
ATOM 2681 O O . SER A 1 333 ? -43.132 18.815 22.275 1.00 79.56 333 SER A O 1
ATOM 2683 N N . GLU A 1 334 ? -41.077 18.309 22.976 1.00 79.75 334 GLU A N 1
ATOM 2684 C CA . GLU A 1 334 ? -41.378 18.560 24.392 1.00 79.75 334 GLU A CA 1
ATOM 2685 C C . GLU A 1 334 ? -41.571 20.058 24.701 1.00 79.75 334 GLU A C 1
ATOM 2687 O O . GLU A 1 334 ? -42.363 20.406 25.580 1.00 79.75 334 GLU A O 1
ATOM 2692 N N . ILE A 1 335 ? -40.898 20.956 23.966 1.00 77.19 335 ILE A N 1
ATOM 2693 C CA . ILE A 1 335 ? -41.139 22.410 24.036 1.00 77.19 335 ILE A CA 1
ATOM 2694 C C . ILE A 1 335 ? -42.536 22.752 23.508 1.00 77.19 335 ILE A C 1
ATOM 2696 O O . ILE A 1 335 ? -43.244 23.523 24.153 1.00 77.19 335 ILE A O 1
ATOM 2700 N N . GLN A 1 336 ? -42.950 22.173 22.375 1.00 76.19 336 GLN A N 1
ATOM 2701 C CA . GLN A 1 336 ? -44.293 22.379 21.812 1.00 76.19 336 GLN A CA 1
ATOM 2702 C C . GLN A 1 336 ? -45.401 21.946 22.779 1.00 76.19 336 GLN A C 1
ATOM 2704 O O . GLN A 1 336 ? -46.446 22.586 22.850 1.00 76.19 336 GLN A O 1
ATOM 2709 N N . GLU A 1 337 ? -45.156 20.893 23.556 1.00 78.62 337 GLU A N 1
ATOM 2710 C CA . GLU A 1 337 ? -46.089 20.383 24.562 1.00 78.62 337 GLU A CA 1
ATOM 2711 C C . GLU A 1 337 ? -45.965 21.072 25.935 1.00 78.62 337 GLU A C 1
ATOM 2713 O O . GLU A 1 337 ? -46.718 20.742 26.854 1.00 78.62 337 GLU A O 1
ATOM 2718 N N . GLY A 1 338 ? -45.028 22.014 26.100 1.00 73.69 338 GLY A N 1
ATOM 2719 C CA . GLY A 1 338 ? -44.813 22.765 27.342 1.00 73.69 338 GLY A CA 1
ATOM 2720 C C . GLY A 1 338 ? -44.240 21.940 28.502 1.00 73.69 338 GLY A C 1
ATOM 2721 O O . GLY A 1 338 ? -44.404 22.319 29.660 1.00 73.69 338 GLY A O 1
ATOM 2722 N N . ARG A 1 339 ? -43.590 20.801 28.223 1.00 80.38 339 ARG A N 1
ATOM 2723 C CA . ARG A 1 339 ? -43.161 19.808 29.232 1.00 80.38 339 ARG A CA 1
ATOM 2724 C C . ARG A 1 339 ? -41.667 19.483 29.188 1.00 80.38 339 ARG A C 1
ATOM 2726 O O . ARG A 1 339 ? -41.266 18.369 29.511 1.00 80.38 339 ARG A O 1
ATOM 2733 N N . LEU A 1 340 ? -40.826 20.454 28.834 1.00 75.12 340 LEU A N 1
ATOM 2734 C CA . LEU A 1 340 ? -39.379 20.259 28.719 1.00 75.12 340 LEU A CA 1
ATOM 2735 C C . LEU A 1 340 ? -38.745 19.805 30.050 1.00 75.12 340 LEU A C 1
ATOM 2737 O O . LEU A 1 340 ? -38.464 20.613 30.933 1.00 75.12 340 LEU A O 1
ATOM 2741 N N . ASN A 1 341 ? -38.481 18.502 30.174 1.00 72.19 341 ASN A N 1
ATOM 2742 C CA . ASN A 1 341 ? -37.820 17.902 31.329 1.00 72.19 341 ASN A CA 1
ATOM 2743 C C . ASN A 1 341 ? -36.530 17.173 30.889 1.00 72.19 341 ASN A C 1
ATOM 2745 O O . ASN A 1 341 ? -36.607 16.235 30.088 1.00 72.19 341 ASN A O 1
ATOM 2749 N N . PRO A 1 342 ? -35.345 17.541 31.420 1.00 65.38 342 PRO A N 1
ATOM 2750 C CA . PRO A 1 342 ? -34.066 16.927 31.046 1.00 65.38 342 PRO A CA 1
ATOM 2751 C C . PRO A 1 342 ? -34.010 15.402 31.226 1.00 65.38 342 PRO A C 1
ATOM 2753 O O . PRO A 1 342 ? -33.440 14.700 30.390 1.00 65.38 342 PRO A O 1
ATOM 2756 N N . THR A 1 343 ? -34.627 14.867 32.282 1.00 67.25 343 THR A N 1
ATOM 2757 C CA . THR A 1 343 ? -34.683 13.421 32.543 1.00 67.25 343 THR A CA 1
ATOM 2758 C C . THR A 1 343 ? -35.530 12.708 31.495 1.00 67.25 343 THR A C 1
ATOM 2760 O O . THR A 1 343 ? -35.149 11.651 30.994 1.00 67.25 343 THR A O 1
ATOM 2763 N N . ARG A 1 344 ? -36.660 13.309 31.117 1.00 71.88 344 ARG A N 1
ATOM 2764 C CA . ARG A 1 344 ? -37.560 12.766 30.096 1.00 71.88 344 ARG A CA 1
ATOM 2765 C C . ARG A 1 344 ? -36.914 12.784 28.711 1.00 71.88 344 ARG A C 1
ATOM 2767 O O . ARG A 1 344 ? -36.952 11.771 28.019 1.00 71.88 344 ARG A O 1
ATOM 2774 N N . LEU A 1 345 ? -36.232 13.875 28.353 1.00 74.44 345 LEU A N 1
ATOM 2775 C CA . LEU A 1 345 ? -35.446 13.957 27.119 1.00 74.44 345 LEU A CA 1
ATOM 2776 C C . LEU A 1 345 ? -34.360 12.889 27.047 1.00 74.44 345 LEU A C 1
ATOM 2778 O O . LEU A 1 345 ? -34.200 12.242 26.015 1.00 74.44 345 LEU A O 1
ATOM 2782 N N . ARG A 1 346 ? -33.638 12.666 28.149 1.00 68.62 346 ARG A N 1
ATOM 2783 C CA . ARG A 1 346 ? -32.621 11.616 28.219 1.00 68.62 346 ARG A CA 1
ATOM 2784 C C . ARG A 1 346 ? -33.215 10.235 27.941 1.00 68.62 346 ARG A C 1
ATOM 2786 O O . ARG A 1 346 ? -32.646 9.487 27.155 1.00 68.62 346 ARG A O 1
ATOM 2793 N N . ILE A 1 347 ? -34.376 9.924 28.518 1.00 71.00 347 ILE A N 1
ATOM 2794 C CA . ILE A 1 347 ? -35.050 8.634 28.306 1.00 71.00 347 ILE A CA 1
ATOM 2795 C C . ILE A 1 347 ? -35.554 8.498 26.868 1.00 71.00 347 ILE A C 1
ATOM 2797 O O . ILE A 1 347 ? -35.394 7.432 26.274 1.00 71.00 347 ILE A O 1
ATOM 2801 N N . LEU A 1 348 ? -36.105 9.562 26.279 1.00 75.88 348 LEU A N 1
ATOM 2802 C CA . LEU A 1 348 ? -36.522 9.572 24.873 1.00 75.88 348 LEU A CA 1
ATOM 2803 C C . LEU A 1 348 ? -35.340 9.314 23.927 1.00 75.88 348 LEU A C 1
ATOM 2805 O O . LEU A 1 348 ? -35.472 8.532 22.991 1.00 75.88 348 LEU A O 1
ATOM 2809 N N . ILE A 1 349 ? -34.166 9.881 24.211 1.00 69.56 349 ILE A N 1
ATOM 2810 C CA . ILE A 1 349 ? -32.937 9.641 23.433 1.00 69.56 349 ILE A CA 1
ATOM 2811 C C . ILE A 1 349 ? -32.401 8.219 23.639 1.00 69.56 349 ILE A C 1
ATOM 2813 O O . ILE A 1 349 ? -31.900 7.603 22.703 1.00 69.56 349 ILE A O 1
ATOM 2817 N N . GLU A 1 350 ? -32.463 7.689 24.862 1.00 63.69 350 GLU A N 1
ATOM 2818 C CA . GLU A 1 350 ? -31.904 6.370 25.187 1.00 63.69 350 GLU A CA 1
ATOM 2819 C C . GLU A 1 350 ? -32.815 5.208 24.756 1.00 63.69 350 GLU A C 1
ATOM 2821 O O . GLU A 1 350 ? -32.314 4.146 24.388 1.00 63.69 350 GLU A O 1
ATOM 2826 N N . THR A 1 351 ? -34.138 5.392 24.784 1.00 66.31 351 THR A N 1
ATOM 2827 C CA . THR A 1 351 ? -35.118 4.302 24.609 1.00 66.31 351 THR A CA 1
ATOM 2828 C C . THR A 1 351 ? -36.128 4.529 23.481 1.00 66.31 351 THR A C 1
ATOM 2830 O O . THR A 1 351 ? -36.862 3.604 23.132 1.00 66.31 351 THR A O 1
ATOM 2833 N N . GLY A 1 352 ? -36.189 5.734 22.901 1.00 70.38 352 GLY A N 1
ATOM 2834 C CA . GLY A 1 352 ? -37.108 6.096 21.814 1.00 70.38 352 GLY A CA 1
ATOM 2835 C C . GLY A 1 352 ? -38.579 6.236 22.220 1.00 70.38 352 GLY A C 1
ATOM 2836 O O . GLY A 1 352 ? -39.417 6.549 21.379 1.00 70.38 352 GLY A O 1
ATOM 2837 N N . ARG A 1 353 ? -38.924 5.987 23.490 1.00 77.62 353 ARG A N 1
ATOM 2838 C CA . ARG A 1 353 ? -40.301 6.036 24.002 1.00 77.62 353 ARG A CA 1
ATOM 2839 C C . ARG A 1 353 ? -40.320 6.371 25.489 1.00 77.62 353 ARG A C 1
ATOM 2841 O O . ARG A 1 353 ? -39.448 5.940 26.228 1.00 77.62 353 ARG A O 1
ATOM 2848 N N . PHE A 1 354 ? -41.345 7.084 25.941 1.00 76.31 354 PHE A N 1
ATOM 2849 C CA . PHE A 1 354 ? -41.561 7.357 27.362 1.00 76.31 354 PHE A CA 1
ATOM 2850 C C . PHE A 1 354 ? -43.044 7.166 27.689 1.00 76.31 354 PHE A C 1
ATOM 2852 O O . PHE A 1 354 ? -43.889 7.905 27.183 1.00 76.31 354 PHE A O 1
ATOM 2859 N N . THR A 1 355 ? -43.376 6.151 28.490 1.00 80.06 355 THR A N 1
ATOM 2860 C CA . THR A 1 355 ? -44.773 5.812 28.816 1.00 80.06 355 THR A CA 1
ATOM 2861 C C . THR A 1 355 ? -45.275 6.574 30.045 1.00 80.06 355 THR A C 1
ATOM 2863 O O . THR A 1 355 ? -44.495 7.019 30.888 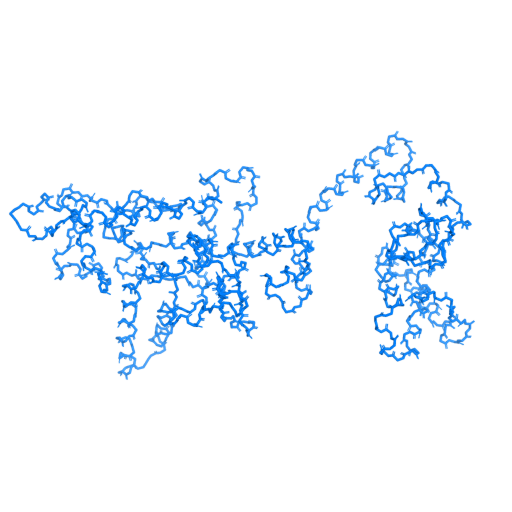1.00 80.06 355 THR A O 1
ATOM 2866 N N . GLN A 1 356 ? -46.599 6.706 30.187 1.00 74.81 356 GLN A N 1
ATOM 2867 C CA . GLN A 1 356 ? -47.198 7.337 31.372 1.00 74.81 356 GLN A CA 1
ATOM 2868 C C . GLN A 1 356 ? -46.907 6.548 32.660 1.00 74.81 356 GLN A C 1
ATOM 2870 O O . GLN A 1 356 ? -46.723 7.133 33.722 1.00 74.81 356 GLN A O 1
ATOM 2875 N N . GLU A 1 357 ? -46.804 5.224 32.565 1.00 76.31 357 GLU A N 1
ATOM 2876 C CA . GLU A 1 357 ? -46.414 4.361 33.681 1.00 76.31 357 GLU A CA 1
ATOM 2877 C C . GLU A 1 357 ? -44.985 4.664 34.159 1.00 76.31 357 GLU A C 1
ATOM 2879 O O . GLU A 1 357 ? -44.757 4.836 35.354 1.00 76.31 357 GLU A O 1
ATOM 2884 N N . GLN A 1 358 ? -44.040 4.847 33.229 1.00 76.50 358 GLN A N 1
ATOM 2885 C CA . GLN A 1 358 ? -42.678 5.288 33.548 1.00 76.50 358 GLN A CA 1
ATOM 2886 C C . GLN A 1 358 ? -42.664 6.689 34.170 1.00 76.50 358 GLN A C 1
ATOM 2888 O O . GLN A 1 358 ? -41.899 6.936 35.100 1.00 76.50 358 GLN A O 1
ATOM 2893 N N . ALA A 1 359 ? -43.535 7.594 33.711 1.00 74.88 359 ALA A N 1
ATOM 2894 C CA . ALA A 1 359 ? -43.704 8.916 34.312 1.00 74.88 359 ALA A CA 1
ATOM 2895 C C . ALA A 1 359 ? -44.102 8.817 35.792 1.00 74.88 359 ALA A C 1
ATOM 2897 O O . ALA A 1 359 ? -43.469 9.432 36.652 1.00 74.88 359 ALA A O 1
ATOM 2898 N N . ASN A 1 360 ? -45.110 7.991 36.081 1.00 77.12 360 ASN A N 1
ATOM 2899 C CA . ASN A 1 360 ? -45.626 7.789 37.429 1.00 77.12 360 ASN A CA 1
ATOM 2900 C C . ASN A 1 360 ? -44.555 7.149 38.330 1.00 77.12 360 ASN A C 1
ATOM 2902 O O . ASN A 1 360 ? -44.296 7.651 39.424 1.00 77.12 360 ASN A O 1
ATOM 2906 N N . LEU A 1 361 ? -43.853 6.119 37.838 1.00 76.62 361 LEU A N 1
ATOM 2907 C CA . LEU A 1 361 ? -42.755 5.460 38.557 1.00 76.62 361 LEU A CA 1
ATOM 2908 C C . LEU A 1 361 ? -41.609 6.419 38.898 1.00 76.62 361 LEU A C 1
ATOM 2910 O O . LEU A 1 361 ? -41.075 6.372 40.004 1.00 76.62 361 LEU A O 1
ATOM 2914 N N . LEU A 1 362 ? -41.227 7.300 37.970 1.00 76.62 362 LEU A N 1
ATOM 2915 C CA . LEU A 1 362 ? -40.129 8.244 38.190 1.00 76.62 362 LEU A CA 1
ATOM 2916 C C . LEU A 1 362 ? -40.513 9.405 39.113 1.00 76.62 362 LEU A C 1
ATOM 2918 O O . LEU A 1 362 ? -39.619 9.963 39.759 1.00 76.62 362 LEU A O 1
ATOM 2922 N N . SER A 1 363 ? -41.801 9.751 39.185 1.00 75.44 363 SER A N 1
ATOM 2923 C CA . SER A 1 363 ? -42.322 10.807 40.061 1.00 75.44 363 SER A CA 1
ATOM 2924 C C . SER A 1 363 ? -42.424 10.390 41.532 1.00 75.44 363 SER A C 1
ATOM 2926 O O . SER A 1 363 ? -42.295 11.236 42.414 1.00 75.44 363 SER A O 1
ATOM 2928 N N . ASP A 1 364 ? -42.594 9.095 41.811 1.00 77.25 364 ASP A N 1
ATOM 2929 C CA . ASP A 1 364 ? -42.706 8.579 43.174 1.00 77.25 364 ASP A CA 1
ATOM 2930 C C . ASP A 1 364 ? -41.325 8.258 43.772 1.00 77.25 364 ASP A C 1
ATOM 2932 O O . ASP A 1 364 ? -40.615 7.346 43.337 1.00 77.25 364 ASP A O 1
ATOM 2936 N N . ILE A 1 365 ? -40.950 8.999 44.818 1.00 72.50 365 ILE A N 1
ATOM 2937 C CA . ILE A 1 365 ? -39.682 8.817 45.535 1.00 72.50 365 ILE A CA 1
ATOM 2938 C C . ILE A 1 365 ? -39.581 7.446 46.223 1.00 72.50 365 ILE A C 1
ATOM 2940 O O . ILE A 1 365 ? -38.478 6.954 46.451 1.00 72.50 365 ILE A O 1
ATOM 2944 N N . ARG A 1 366 ? -40.712 6.789 46.514 1.00 74.31 366 ARG A N 1
ATOM 2945 C CA . ARG A 1 366 ? -40.742 5.450 47.127 1.00 74.31 366 ARG A CA 1
ATOM 2946 C C . ARG A 1 366 ? -40.232 4.362 46.182 1.00 74.31 366 ARG A C 1
ATOM 2948 O O . ARG A 1 366 ? -39.805 3.313 46.650 1.00 74.31 366 ARG A O 1
ATOM 2955 N N . ASN A 1 367 ? -40.215 4.634 44.876 1.00 78.06 367 ASN A N 1
ATOM 2956 C CA . ASN A 1 367 ? -39.732 3.715 43.843 1.00 78.06 367 ASN A CA 1
ATOM 2957 C C . ASN A 1 367 ? -38.251 3.934 43.484 1.00 78.06 367 ASN A C 1
ATOM 2959 O O . ASN A 1 367 ? -37.770 3.430 42.464 1.00 78.06 367 ASN A O 1
ATOM 2963 N N . ARG A 1 368 ? -37.512 4.703 44.294 1.00 82.81 368 ARG A N 1
ATOM 2964 C CA . ARG A 1 368 ? -36.070 4.902 44.121 1.00 82.81 368 ARG A CA 1
ATOM 2965 C C . ARG A 1 368 ? -35.289 3.652 44.525 1.00 82.81 368 ARG A C 1
ATOM 2967 O O . ARG A 1 368 ? -35.655 2.917 45.437 1.00 82.81 368 ARG A O 1
ATOM 2974 N N . THR A 1 369 ? -34.185 3.409 43.830 1.00 85.62 369 THR A N 1
ATOM 2975 C CA . THR A 1 369 ? -33.297 2.271 44.098 1.00 85.62 369 THR A CA 1
ATOM 2976 C C . THR A 1 369 ? -32.373 2.556 45.285 1.00 85.62 369 THR A C 1
ATOM 2978 O O . THR A 1 369 ? -32.304 3.687 45.766 1.00 85.62 369 THR A O 1
ATOM 2981 N N . ARG A 1 370 ? -31.583 1.567 45.733 1.00 84.62 370 ARG A N 1
ATOM 2982 C CA . ARG A 1 370 ? -30.563 1.743 46.791 1.00 84.62 370 ARG A CA 1
ATOM 2983 C C . ARG A 1 370 ? -29.611 2.922 46.545 1.00 84.62 370 ARG A C 1
ATOM 2985 O O . ARG A 1 370 ? -29.161 3.559 47.493 1.00 84.62 370 ARG A O 1
ATOM 2992 N N . LEU A 1 371 ? -29.319 3.228 45.280 1.00 86.56 371 LEU A N 1
ATOM 2993 C CA . LEU A 1 371 ? -28.447 4.339 44.876 1.00 86.56 371 LEU A CA 1
ATOM 2994 C C . LEU A 1 371 ? -29.207 5.663 44.691 1.00 86.56 371 LEU A C 1
ATOM 2996 O O . LEU A 1 371 ? -28.672 6.610 44.122 1.00 86.56 371 LEU A O 1
ATOM 3000 N N . ASN A 1 372 ? -30.458 5.722 45.150 1.00 86.62 372 ASN A N 1
ATOM 3001 C CA . ASN A 1 372 ? -31.394 6.820 44.935 1.00 86.62 372 ASN A CA 1
ATOM 3002 C C . ASN A 1 372 ? -31.595 7.158 43.444 1.00 86.62 372 ASN A C 1
ATOM 3004 O O . ASN A 1 372 ? -31.755 8.315 43.066 1.00 86.62 372 ASN A O 1
ATOM 3008 N N . MET A 1 373 ? -31.551 6.138 42.580 1.00 86.06 373 MET A N 1
ATOM 3009 C CA . MET A 1 373 ? -31.819 6.249 41.141 1.00 86.06 373 MET A CA 1
ATOM 3010 C C . MET A 1 373 ? -33.271 5.866 40.835 1.00 86.06 373 MET A C 1
ATOM 3012 O O . MET A 1 373 ? -33.904 5.145 41.603 1.00 86.06 373 MET A O 1
ATOM 3016 N N . GLY A 1 374 ? -33.802 6.307 39.698 1.00 85.56 374 GLY A N 1
ATOM 3017 C CA . GLY A 1 374 ? -35.052 5.784 39.143 1.00 85.56 374 GLY A CA 1
ATOM 3018 C C . GLY A 1 374 ? -34.848 4.462 38.412 1.00 85.56 374 GLY A C 1
ATOM 3019 O O . GLY A 1 374 ? -33.738 4.149 37.978 1.00 85.56 374 GLY A O 1
ATOM 3020 N N . CYS A 1 375 ? -35.931 3.707 38.237 1.00 85.25 375 CYS A N 1
ATOM 3021 C CA . CYS A 1 375 ? -35.945 2.489 37.433 1.00 85.25 375 CYS A CA 1
ATOM 3022 C C . CYS A 1 375 ? -37.104 2.528 36.430 1.00 85.25 375 CYS A C 1
ATOM 3024 O O . CYS A 1 375 ? -38.253 2.706 36.823 1.00 85.25 375 CYS A O 1
ATOM 3026 N N . LEU A 1 376 ? -36.804 2.333 35.143 1.00 81.62 376 LEU A N 1
ATOM 3027 C CA . LEU A 1 376 ? -37.811 2.250 34.077 1.00 81.62 376 LEU A CA 1
ATOM 3028 C C . LEU A 1 376 ? -38.522 0.893 33.992 1.00 81.62 376 LEU A C 1
ATOM 3030 O O . LEU A 1 376 ? -39.535 0.790 33.307 1.00 81.62 376 LEU A O 1
ATOM 3034 N N . GLY A 1 377 ? -37.978 -0.142 34.636 1.00 83.12 377 GLY A N 1
ATOM 3035 C CA . GLY A 1 377 ? -38.461 -1.520 34.531 1.00 83.12 377 GLY A CA 1
ATOM 3036 C C . GLY A 1 377 ? -38.114 -2.344 35.772 1.00 83.12 377 GLY A C 1
ATOM 3037 O O . GLY A 1 377 ? -37.232 -3.200 35.698 1.00 83.12 377 GLY A O 1
ATOM 3038 N N . PRO A 1 378 ? -38.757 -2.086 36.928 1.00 84.56 378 PRO A N 1
ATOM 3039 C CA . PRO A 1 378 ? -38.420 -2.744 38.194 1.00 84.56 378 PRO A CA 1
ATOM 3040 C C . PRO A 1 378 ? -38.726 -4.250 38.223 1.00 84.56 378 PRO A C 1
ATOM 3042 O O . PRO A 1 378 ? -38.113 -4.959 39.018 1.00 84.56 378 PRO A O 1
ATOM 3045 N N . TYR A 1 379 ? -39.620 -4.730 37.352 1.00 85.94 379 TYR A N 1
ATOM 3046 C CA . TYR A 1 379 ? -40.031 -6.139 37.235 1.00 85.94 379 TYR A CA 1
ATOM 3047 C C . TYR A 1 379 ? -39.433 -6.867 36.018 1.00 85.94 379 TYR A C 1
ATOM 3049 O O . TYR A 1 379 ? -39.803 -8.001 35.712 1.00 85.94 379 TYR A O 1
ATOM 3057 N N . GLU A 1 380 ? -38.552 -6.184 35.284 1.00 84.69 380 GLU A N 1
ATOM 3058 C CA . GLU A 1 380 ? -37.899 -6.699 34.081 1.00 84.69 380 GLU A CA 1
ATOM 3059 C C . GLU A 1 380 ? -36.480 -6.102 33.973 1.00 84.69 380 GLU A C 1
ATOM 3061 O O . GLU A 1 380 ? -36.218 -5.237 33.135 1.00 84.69 380 GLU A O 1
ATOM 3066 N N . PRO A 1 381 ? -35.541 -6.475 34.864 1.00 81.06 381 PRO A N 1
ATOM 3067 C CA . PRO A 1 381 ? -34.148 -6.062 34.743 1.00 81.06 381 PRO A CA 1
ATOM 3068 C C . PRO A 1 381 ? -33.522 -6.615 33.456 1.00 81.06 381 PRO A C 1
ATOM 3070 O O . PRO A 1 381 ? -33.919 -7.658 32.934 1.00 81.06 381 PRO A O 1
ATOM 3073 N N . SER A 1 382 ? -32.510 -5.921 32.932 1.00 76.38 382 SER A N 1
ATOM 3074 C CA . SER A 1 382 ? -31.798 -6.402 31.749 1.00 76.38 382 SER A CA 1
ATOM 3075 C C . SER A 1 382 ? -31.060 -7.712 32.051 1.00 76.38 382 SER A C 1
ATOM 3077 O O . SER A 1 382 ? -30.513 -7.900 33.139 1.00 76.38 382 SER A O 1
ATOM 3079 N N . LYS A 1 383 ? -30.973 -8.607 31.056 1.00 73.81 383 LYS A N 1
ATOM 3080 C CA . LYS A 1 383 ? -30.287 -9.908 31.197 1.00 73.81 383 LYS A CA 1
ATOM 3081 C C . LYS A 1 383 ? -28.812 -9.796 31.600 1.00 73.81 383 LYS A C 1
ATOM 3083 O O . LYS A 1 383 ? -28.253 -10.762 32.092 1.00 73.81 383 LYS A O 1
ATOM 3088 N N . GLY A 1 384 ? -28.177 -8.643 31.373 1.00 68.62 384 GLY A N 1
ATOM 3089 C CA . GLY A 1 384 ? -26.805 -8.381 31.818 1.00 68.62 384 GLY A CA 1
ATOM 3090 C C . GLY A 1 384 ? -26.682 -8.031 33.306 1.00 68.62 384 GLY A C 1
ATOM 3091 O O . GLY A 1 384 ? -25.575 -8.037 33.824 1.00 68.62 384 GLY A O 1
ATOM 3092 N N . VAL A 1 385 ? -27.794 -7.713 33.976 1.00 71.56 385 VAL A N 1
ATOM 3093 C CA . VAL A 1 385 ? -27.851 -7.355 35.402 1.00 71.56 385 VAL A CA 1
ATOM 3094 C C . VAL A 1 385 ? -28.402 -8.504 36.242 1.00 71.56 385 VAL A C 1
ATOM 3096 O O . VAL A 1 385 ? -27.875 -8.767 37.316 1.00 71.56 385 VAL A O 1
ATOM 3099 N N . ASP A 1 386 ? -29.444 -9.186 35.766 1.00 75.88 386 ASP A N 1
ATOM 3100 C CA . ASP A 1 386 ? -30.008 -10.375 36.416 1.00 75.88 386 ASP A CA 1
ATOM 3101 C C . ASP A 1 386 ? -30.391 -11.410 35.337 1.00 75.88 386 ASP A C 1
ATOM 3103 O O . ASP A 1 386 ? -31.505 -11.375 34.803 1.00 75.88 386 ASP A O 1
ATOM 3107 N N . PRO A 1 387 ? -29.458 -12.302 34.942 1.00 76.38 387 PRO A N 1
ATOM 3108 C CA . PRO A 1 387 ? -29.695 -13.281 33.879 1.00 76.38 387 PRO A CA 1
ATOM 3109 C C . PRO A 1 387 ? -30.807 -14.288 34.198 1.00 76.38 387 PRO A C 1
ATOM 3111 O O . PRO A 1 387 ? -31.458 -14.786 33.280 1.00 76.38 387 PRO A O 1
ATOM 3114 N N . ASN A 1 388 ? -31.021 -14.576 35.486 1.00 77.25 388 ASN A N 1
ATOM 3115 C CA . ASN A 1 388 ? -31.928 -15.616 35.980 1.00 77.25 388 ASN A CA 1
ATOM 3116 C C . ASN A 1 388 ? -33.220 -15.031 36.574 1.00 77.25 388 ASN A C 1
ATOM 3118 O O . ASN A 1 388 ? -33.902 -15.687 37.363 1.00 77.25 388 ASN A O 1
ATOM 3122 N N . HIS A 1 389 ? -33.558 -13.794 36.206 1.00 78.81 389 HIS A N 1
ATOM 3123 C CA . HIS A 1 389 ? -34.699 -13.087 36.763 1.00 78.81 389 HIS A CA 1
ATOM 3124 C C . HIS A 1 389 ? -36.037 -13.781 36.460 1.00 78.81 389 HIS A C 1
ATOM 3126 O O . HIS A 1 389 ? -36.394 -14.009 35.301 1.00 78.81 389 HIS A O 1
ATOM 3132 N N . ALA A 1 390 ? -36.823 -14.058 37.503 1.00 80.69 390 ALA A N 1
ATOM 3133 C CA . ALA A 1 390 ? -38.177 -14.579 37.357 1.00 80.69 390 ALA A CA 1
ATOM 3134 C C . ALA A 1 390 ? -39.139 -13.469 36.904 1.00 80.69 390 ALA A C 1
ATOM 3136 O O . ALA A 1 390 ? -39.236 -12.417 37.535 1.00 80.69 390 ALA A O 1
ATOM 3137 N N . LYS A 1 391 ? -39.882 -13.711 35.819 1.00 80.25 391 LYS A N 1
ATOM 3138 C CA . LYS A 1 391 ? -40.793 -12.723 35.225 1.00 80.25 391 LYS A CA 1
ATOM 3139 C C . LYS A 1 391 ? -41.826 -12.226 36.250 1.00 80.25 391 LYS A C 1
ATOM 3141 O O . LYS A 1 391 ? -42.525 -13.033 36.855 1.00 80.25 391 LYS A O 1
ATOM 3146 N N . GLY A 1 392 ? -41.949 -10.904 36.396 1.00 79.50 392 GLY A N 1
ATOM 3147 C CA . GLY A 1 392 ? -42.931 -10.266 37.283 1.00 79.50 392 GLY A CA 1
ATOM 3148 C C . GLY A 1 392 ? -42.479 -10.093 38.738 1.00 79.50 392 GLY A C 1
ATOM 3149 O O . GLY A 1 392 ? -43.252 -9.592 39.552 1.00 79.50 392 GLY A O 1
ATOM 3150 N N . VAL A 1 393 ? -41.245 -10.472 39.084 1.00 84.81 393 VAL A N 1
ATOM 3151 C CA . VAL A 1 393 ? -40.676 -10.281 40.428 1.00 84.81 393 VAL A CA 1
ATOM 3152 C C . VAL A 1 393 ? -39.889 -8.969 40.484 1.00 84.81 393 VAL A C 1
ATOM 3154 O O . VAL A 1 393 ? -39.318 -8.536 39.496 1.00 84.81 393 VAL A O 1
ATOM 3157 N N . LEU A 1 394 ? -39.851 -8.291 41.634 1.00 85.62 394 LEU A N 1
ATOM 3158 C CA . LEU A 1 394 ? -39.052 -7.068 41.774 1.00 85.62 394 LEU A CA 1
ATOM 3159 C C . LEU A 1 394 ? -37.545 -7.385 41.692 1.00 85.62 394 LEU A C 1
ATOM 3161 O O . LEU A 1 394 ? -37.066 -8.314 42.347 1.00 85.62 394 LEU A O 1
ATOM 3165 N N . CYS A 1 395 ? -36.781 -6.585 40.946 1.00 81.88 395 CYS A N 1
ATOM 3166 C CA . CYS A 1 395 ? -35.326 -6.703 40.859 1.00 81.88 395 CYS A CA 1
ATOM 3167 C C . CYS A 1 395 ? -34.655 -6.514 42.232 1.00 81.88 395 CYS A C 1
ATOM 3169 O O . CYS A 1 395 ? -34.691 -5.433 42.826 1.00 81.88 395 CYS A O 1
ATOM 3171 N N . ARG A 1 396 ? -33.994 -7.572 42.719 1.00 82.06 396 ARG A N 1
ATOM 3172 C CA . ARG A 1 396 ? -33.265 -7.578 44.001 1.00 82.06 396 ARG A CA 1
ATOM 3173 C C . ARG A 1 396 ? -31.787 -7.209 43.863 1.00 82.06 396 ARG A C 1
ATOM 3175 O O . ARG A 1 396 ? -31.179 -6.779 44.834 1.00 82.06 396 ARG A O 1
ATOM 3182 N N . VAL A 1 397 ? -31.221 -7.340 42.660 1.00 78.88 397 VAL A N 1
ATOM 3183 C CA . VAL A 1 397 ? -29.787 -7.128 42.386 1.00 78.88 397 VAL A CA 1
ATOM 3184 C C . VAL A 1 397 ? -29.393 -5.644 42.468 1.00 78.88 397 VAL A C 1
ATOM 3186 O O . VAL A 1 397 ? -28.293 -5.315 42.898 1.00 78.88 397 VAL A O 1
ATOM 3189 N N . GLN A 1 398 ? -30.294 -4.735 42.072 1.00 80.38 398 GLN A N 1
ATOM 3190 C CA . GLN A 1 398 ? -30.166 -3.271 42.196 1.00 80.38 398 GLN A CA 1
ATOM 3191 C C . GLN A 1 398 ? -28.818 -2.644 41.748 1.00 80.38 398 GLN A C 1
ATOM 3193 O O . GLN A 1 398 ? -28.438 -1.574 42.230 1.00 80.38 398 GLN A O 1
ATOM 3198 N N . ARG A 1 399 ? -28.126 -3.228 40.755 1.00 76.50 399 ARG A N 1
ATOM 3199 C CA . ARG A 1 399 ? -26.896 -2.688 40.121 1.00 76.50 399 ARG A CA 1
ATOM 3200 C C . ARG A 1 399 ? -27.218 -1.597 39.090 1.00 76.50 399 ARG A C 1
ATOM 3202 O O . ARG A 1 399 ? -26.949 -1.714 37.895 1.00 76.50 399 ARG A O 1
ATOM 3209 N N . CYS A 1 400 ? -27.877 -0.541 39.554 1.00 81.25 400 CYS A N 1
ATOM 3210 C CA . CYS A 1 400 ? -28.633 0.373 38.696 1.00 81.25 400 CYS A CA 1
ATOM 3211 C C . CYS A 1 400 ? -27.766 1.212 37.750 1.00 81.25 400 CYS A C 1
ATOM 3213 O O . CYS A 1 400 ? -28.215 1.519 36.653 1.00 81.25 400 CYS A O 1
ATOM 3215 N N . THR A 1 401 ? -26.524 1.537 38.117 1.00 80.31 401 THR A N 1
ATOM 3216 C CA . THR A 1 401 ? -25.604 2.299 37.252 1.00 80.31 401 THR A CA 1
ATOM 3217 C C . THR A 1 401 ? -25.104 1.497 36.045 1.00 80.31 401 THR A C 1
ATOM 3219 O O . THR A 1 401 ? -24.677 2.082 35.051 1.00 80.31 401 THR A O 1
ATOM 3222 N N . GLY A 1 402 ? -25.148 0.161 36.113 1.00 72.94 402 GLY A N 1
ATOM 3223 C CA . GLY A 1 402 ? -24.826 -0.743 35.002 1.00 72.94 402 GLY A CA 1
ATOM 3224 C C . GLY A 1 402 ? -26.053 -1.212 34.213 1.00 72.94 402 GLY A C 1
ATOM 3225 O O . GLY A 1 402 ? -25.910 -1.916 33.216 1.00 72.94 402 GLY A O 1
ATOM 3226 N N . CYS A 1 403 ? -27.258 -0.838 34.651 1.00 76.69 403 CYS A N 1
ATOM 3227 C CA . CYS A 1 403 ? -28.521 -1.270 34.066 1.00 76.69 403 CYS A CA 1
ATOM 3228 C C . CYS A 1 403 ? -29.024 -0.273 33.017 1.00 76.69 403 CYS A C 1
ATOM 3230 O O . CYS A 1 403 ? -29.019 0.932 33.252 1.00 76.69 403 CYS A O 1
ATOM 3232 N N . SER A 1 404 ? -29.569 -0.771 31.904 1.00 76.88 404 SER A N 1
ATOM 3233 C CA . SER A 1 404 ? -30.210 0.059 30.870 1.00 76.88 404 SER A CA 1
ATOM 3234 C C . SER A 1 404 ? -31.494 0.749 31.338 1.00 76.88 404 SER A C 1
ATOM 3236 O O . SER A 1 404 ? -31.969 1.660 30.673 1.00 76.88 404 SER A O 1
ATOM 3238 N N . HIS A 1 405 ? -32.082 0.308 32.453 1.00 80.25 405 HIS A N 1
ATOM 3239 C CA . HIS A 1 405 ? -33.297 0.896 33.026 1.00 80.25 405 HIS A CA 1
ATOM 3240 C C . HIS A 1 405 ? -33.006 1.896 34.152 1.00 80.25 405 HIS A C 1
ATOM 3242 O O . HIS A 1 405 ? -33.944 2.493 34.679 1.00 80.25 405 HIS A O 1
ATOM 3248 N N . GLY A 1 406 ? -31.742 2.049 34.560 1.00 81.50 406 GLY A N 1
ATOM 3249 C CA . GLY A 1 406 ? -31.354 2.925 35.660 1.00 81.50 406 GLY A CA 1
ATOM 3250 C C . GLY A 1 406 ? -31.307 4.389 35.233 1.00 81.50 406 GLY A C 1
ATOM 3251 O O . GLY A 1 406 ? -30.553 4.747 34.334 1.00 81.50 406 GLY A O 1
ATOM 3252 N N . ILE A 1 407 ? -32.066 5.245 35.916 1.00 82.38 407 ILE A N 1
ATOM 3253 C CA . ILE A 1 407 ? -32.130 6.683 35.636 1.00 82.38 407 ILE A CA 1
ATOM 3254 C C . ILE A 1 407 ? -31.488 7.462 36.772 1.00 82.38 407 ILE A C 1
ATOM 3256 O O . ILE A 1 407 ? -31.899 7.370 37.926 1.00 82.38 407 ILE A O 1
ATOM 3260 N N . VAL A 1 408 ? -30.459 8.229 36.432 1.00 83.69 408 VAL A N 1
ATOM 3261 C CA . VAL A 1 408 ? -29.703 9.043 37.383 1.00 83.69 408 VAL A CA 1
ATOM 3262 C C . VAL A 1 408 ? -30.394 10.394 37.554 1.00 83.69 408 VAL A C 1
ATOM 3264 O O . VAL A 1 408 ? -30.692 11.063 36.563 1.00 83.69 408 VAL A O 1
ATOM 3267 N N . PHE A 1 409 ? -30.609 10.798 38.802 1.00 84.00 409 PHE A N 1
ATOM 3268 C CA . PHE A 1 409 ? -31.132 12.108 39.175 1.00 84.00 409 PHE A CA 1
ATOM 3269 C C . PHE A 1 409 ? -30.074 12.939 39.907 1.00 84.00 409 PHE A C 1
ATOM 3271 O O . PHE A 1 409 ? -29.038 12.425 40.333 1.00 84.00 409 PHE A O 1
ATOM 3278 N N . GLU A 1 410 ? -30.355 14.230 40.081 1.00 82.19 410 GLU A N 1
ATOM 3279 C CA . GLU A 1 410 ? -29.474 15.145 40.811 1.00 82.19 410 GLU A CA 1
ATOM 3280 C C . GLU A 1 410 ? -29.274 14.720 42.277 1.00 82.19 410 GLU A C 1
ATOM 3282 O O . GLU A 1 410 ? -28.167 14.758 42.814 1.00 82.19 410 GLU A O 1
ATOM 3287 N N . ASP A 1 411 ? -30.332 14.218 42.910 1.00 84.75 411 ASP A N 1
ATOM 3288 C CA . ASP A 1 411 ? -30.329 13.693 44.276 1.00 84.75 411 ASP A CA 1
ATOM 3289 C C . ASP A 1 411 ? -29.707 12.286 44.391 1.00 84.75 411 ASP A C 1
ATOM 3291 O O . ASP A 1 411 ? -29.430 11.819 45.500 1.00 84.75 411 ASP A O 1
ATOM 3295 N N . SER A 1 412 ? -29.413 11.605 43.274 1.00 89.00 412 SER A N 1
ATOM 3296 C CA . SER A 1 412 ? -28.643 10.351 43.283 1.00 89.00 412 SER A CA 1
ATOM 3297 C C . SER A 1 412 ? -27.169 10.581 43.640 1.00 89.00 412 SER A C 1
ATOM 3299 O O . SER A 1 412 ? -26.511 9.671 44.149 1.00 89.00 412 SER A O 1
ATOM 3301 N N . MET A 1 413 ? -26.643 11.791 43.400 1.00 93.75 413 MET A N 1
ATOM 3302 C CA . MET A 1 413 ? -25.221 12.131 43.548 1.00 93.75 413 MET A CA 1
ATOM 3303 C C . MET A 1 413 ? -24.664 11.729 44.913 1.00 93.75 413 MET A C 1
ATOM 3305 O O . MET A 1 413 ? -23.640 11.050 44.990 1.00 93.75 413 MET A O 1
ATOM 3309 N N . GLN A 1 414 ? -25.371 12.092 45.986 1.00 91.56 414 GLN A N 1
ATOM 3310 C CA . GLN A 1 414 ? -24.912 11.839 47.348 1.00 91.56 414 GLN A CA 1
ATOM 3311 C C . GLN A 1 414 ? -24.749 10.338 47.606 1.00 91.56 414 GLN A C 1
ATOM 3313 O O . GLN A 1 414 ? -23.692 9.910 48.060 1.00 91.56 414 GLN A O 1
ATOM 3318 N N . ARG A 1 415 ? -25.753 9.520 47.259 1.00 90.12 415 ARG A N 1
ATOM 3319 C CA . ARG A 1 415 ? -25.707 8.063 47.469 1.00 90.12 415 ARG A CA 1
ATOM 3320 C C . ARG A 1 415 ? -24.664 7.375 46.594 1.00 90.12 415 ARG A C 1
ATOM 3322 O O . ARG A 1 415 ? -24.020 6.432 47.053 1.00 90.12 415 ARG A O 1
ATOM 3329 N N . LEU A 1 416 ? -24.470 7.845 45.365 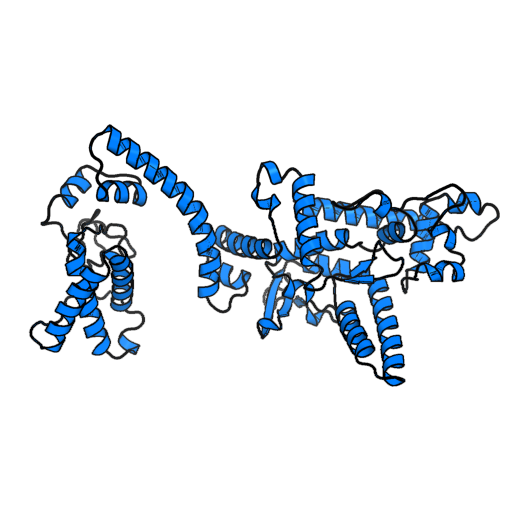1.00 91.94 416 LEU A N 1
ATOM 3330 C CA . LEU A 1 416 ? -23.423 7.343 44.475 1.00 91.94 416 LEU A CA 1
ATOM 3331 C C . LEU A 1 416 ? -22.026 7.634 45.041 1.00 91.94 416 LEU A C 1
ATOM 3333 O O . LEU A 1 416 ? -21.197 6.729 45.107 1.00 91.94 416 LEU A O 1
ATOM 3337 N N . ALA A 1 417 ? -21.783 8.861 45.509 1.00 94.00 417 ALA A N 1
ATOM 3338 C CA . ALA A 1 417 ? -20.503 9.263 46.089 1.00 94.00 417 ALA A CA 1
ATOM 3339 C C . ALA A 1 417 ? -20.185 8.493 47.381 1.00 94.00 417 ALA A C 1
ATOM 3341 O O . ALA A 1 417 ? -19.066 8.007 47.541 1.00 94.00 417 ALA A O 1
ATOM 3342 N N . THR A 1 418 ? -21.168 8.313 48.272 1.00 92.12 418 THR A N 1
ATOM 3343 C CA . THR A 1 418 ? -20.964 7.521 49.494 1.00 92.12 418 THR A CA 1
ATOM 3344 C C . THR A 1 418 ? -20.742 6.041 49.194 1.00 92.12 418 THR A C 1
ATOM 3346 O O . THR A 1 418 ? -19.894 5.419 49.820 1.00 92.12 418 THR A O 1
ATOM 3349 N N . THR A 1 419 ? -21.453 5.474 48.213 1.00 90.50 419 THR A N 1
ATOM 3350 C CA . THR A 1 419 ? -21.264 4.063 47.826 1.00 90.50 419 THR A CA 1
ATOM 3351 C C . THR A 1 419 ? -19.887 3.838 47.202 1.00 90.50 419 THR A C 1
ATOM 3353 O O . THR A 1 419 ? -19.271 2.804 47.436 1.00 90.50 419 THR A O 1
ATOM 3356 N N . LEU A 1 420 ? -19.358 4.806 46.445 1.00 92.88 420 LEU A N 1
ATOM 3357 C CA . LEU A 1 420 ? -17.993 4.711 45.927 1.00 92.88 420 LEU A CA 1
ATOM 3358 C C . LEU A 1 420 ? -16.952 4.697 47.058 1.00 92.88 420 LEU A C 1
ATOM 3360 O O . LEU A 1 420 ? -15.997 3.928 46.987 1.00 92.88 420 LEU A O 1
ATOM 3364 N N . ALA A 1 421 ? -17.147 5.509 48.103 1.00 92.81 421 ALA A N 1
ATOM 3365 C CA . ALA A 1 421 ? -16.285 5.491 49.287 1.00 92.81 421 ALA A CA 1
ATOM 3366 C C . ALA A 1 421 ? -16.344 4.138 50.012 1.00 92.81 421 ALA A C 1
ATOM 3368 O O . ALA A 1 421 ? -15.300 3.590 50.359 1.00 92.81 421 ALA A O 1
ATOM 3369 N N . ASP A 1 422 ? -17.541 3.562 50.158 1.00 90.38 422 ASP A N 1
ATOM 3370 C CA . ASP A 1 422 ? -17.727 2.222 50.726 1.00 90.38 422 ASP A CA 1
ATOM 3371 C C . ASP A 1 422 ? -16.974 1.152 49.904 1.00 90.38 422 ASP A C 1
ATOM 3373 O O . ASP A 1 422 ? -16.256 0.329 50.470 1.00 90.38 422 ASP A O 1
ATOM 3377 N N . LEU A 1 423 ? -17.062 1.192 48.566 1.00 89.75 423 LEU A N 1
ATOM 3378 C CA . LEU A 1 423 ? -16.350 0.259 47.678 1.00 89.75 423 LEU A CA 1
ATOM 3379 C C . LEU A 1 423 ? -14.826 0.413 47.759 1.00 89.75 423 LEU A C 1
ATOM 3381 O O . LEU A 1 423 ? -14.106 -0.583 47.763 1.00 89.75 423 LEU A O 1
ATOM 3385 N N . HIS A 1 424 ? -14.311 1.640 47.840 1.00 91.81 424 HIS A N 1
ATOM 3386 C CA . HIS A 1 424 ? -12.875 1.866 48.017 1.00 91.81 424 HIS A CA 1
ATOM 3387 C C . HIS A 1 424 ? -12.377 1.392 49.386 1.00 91.81 424 HIS A C 1
ATOM 3389 O O . HIS A 1 424 ? -11.273 0.851 49.475 1.00 91.81 424 HIS A O 1
ATOM 3395 N N . HIS A 1 425 ? -13.191 1.540 50.433 1.00 89.38 425 HIS A N 1
ATOM 3396 C CA . HIS A 1 425 ? -12.883 0.994 51.748 1.00 89.38 425 HIS A CA 1
ATOM 3397 C C . HIS A 1 425 ? -12.815 -0.541 51.703 1.00 89.38 425 HIS A C 1
ATOM 3399 O O . HIS A 1 425 ? -11.789 -1.105 52.074 1.00 89.38 425 HIS A O 1
ATOM 3405 N N . GLU A 1 426 ? -13.817 -1.212 51.126 1.00 86.00 426 GLU A N 1
ATOM 3406 C CA . GLU A 1 426 ? -13.810 -2.673 50.909 1.00 86.00 426 GLU A CA 1
ATOM 3407 C C . GLU A 1 426 ? -12.618 -3.150 50.072 1.00 86.00 426 GLU A C 1
ATOM 3409 O O . GLU A 1 426 ? -11.995 -4.175 50.349 1.00 86.00 426 GLU A O 1
ATOM 3414 N N . ARG A 1 427 ? -12.254 -2.393 49.038 1.00 86.81 427 ARG A N 1
ATOM 3415 C CA . ARG A 1 427 ? -11.088 -2.698 48.209 1.00 86.81 427 ARG A CA 1
ATOM 3416 C C . ARG A 1 427 ? -9.782 -2.618 48.994 1.00 86.81 427 ARG A C 1
ATOM 3418 O O . ARG A 1 427 ? -8.847 -3.351 48.682 1.00 86.81 427 ARG A O 1
ATOM 3425 N N . SER A 1 428 ? -9.702 -1.719 49.972 1.00 85.00 428 SER A N 1
ATOM 3426 C CA . SER A 1 428 ? -8.519 -1.560 50.821 1.00 85.00 428 SER A CA 1
ATOM 3427 C C . SER A 1 428 ? -8.382 -2.666 51.870 1.00 85.00 428 SER A C 1
ATOM 3429 O O . SER A 1 428 ? -7.265 -2.976 52.280 1.00 85.00 428 SER A O 1
ATOM 3431 N N . THR A 1 429 ? -9.493 -3.293 52.266 1.00 82.38 429 THR A N 1
ATOM 3432 C CA . THR A 1 429 ? -9.526 -4.361 53.275 1.00 82.38 429 THR A CA 1
ATOM 3433 C C . THR A 1 429 ? -9.452 -5.767 52.666 1.00 82.38 429 THR A C 1
ATOM 3435 O O . THR A 1 429 ? -9.061 -6.709 53.356 1.00 82.38 429 THR A O 1
ATOM 3438 N N . ARG A 1 430 ? -9.766 -5.935 51.371 1.00 79.88 430 ARG A N 1
ATOM 3439 C CA . ARG A 1 430 ? -9.711 -7.225 50.658 1.00 79.88 430 ARG A CA 1
ATOM 3440 C C . ARG A 1 430 ? -8.394 -7.437 49.888 1.00 79.88 430 ARG A C 1
ATOM 3442 O O . ARG A 1 430 ? -7.874 -6.509 49.270 1.00 79.88 430 ARG A O 1
ATOM 3449 N N . PRO A 1 431 ? -7.872 -8.678 49.804 1.00 78.25 431 PRO A N 1
ATOM 3450 C CA . PRO A 1 431 ? -6.760 -9.002 48.910 1.00 78.25 431 PRO A CA 1
ATOM 3451 C C . PRO A 1 431 ? -7.082 -8.677 47.441 1.00 78.25 431 PRO A C 1
ATOM 3453 O O . PRO A 1 431 ? -8.144 -9.037 46.939 1.00 78.25 431 PRO A O 1
ATOM 3456 N N . LEU A 1 432 ? -6.138 -8.077 46.701 1.00 71.69 432 LEU A N 1
ATOM 3457 C CA . LEU A 1 432 ? -6.348 -7.625 45.311 1.00 71.69 432 LEU A CA 1
ATOM 3458 C C . LEU A 1 432 ? -6.818 -8.742 44.355 1.00 71.69 432 LEU A C 1
ATOM 3460 O O . LEU A 1 432 ? -7.554 -8.478 43.404 1.00 71.69 432 LEU A O 1
ATOM 3464 N N . ALA A 1 433 ? -6.398 -9.986 44.600 1.00 71.38 433 ALA A N 1
ATOM 3465 C CA . ALA A 1 433 ? -6.828 -11.152 43.828 1.00 71.38 433 ALA A CA 1
ATOM 3466 C C . ALA A 1 433 ? -8.326 -11.467 44.002 1.00 71.38 433 ALA A C 1
ATOM 3468 O O . ALA A 1 433 ? -8.941 -11.963 43.069 1.00 71.38 433 ALA A O 1
ATOM 3469 N N . ALA A 1 434 ? -8.908 -11.128 45.157 1.00 71.44 434 ALA A N 1
ATOM 3470 C CA . ALA A 1 434 ? -10.329 -11.290 45.455 1.00 71.44 434 ALA A CA 1
ATOM 3471 C C . ALA A 1 434 ? -11.188 -10.103 44.977 1.00 71.44 434 ALA A C 1
ATOM 3473 O O . ALA A 1 434 ? -12.408 -10.174 45.048 1.00 71.44 434 ALA A O 1
ATOM 3474 N N . TRP A 1 435 ? -10.570 -9.012 44.504 1.00 77.19 435 TRP A N 1
ATOM 3475 C CA . TRP A 1 435 ? -11.273 -7.858 43.929 1.00 77.19 435 TRP A CA 1
ATOM 3476 C C . TRP A 1 435 ? -11.464 -7.995 42.416 1.00 77.19 435 TRP A C 1
ATOM 3478 O O . TRP A 1 435 ? -12.529 -7.684 41.883 1.00 77.19 435 TRP A O 1
ATOM 3488 N N . LYS A 1 436 ? -10.423 -8.461 41.714 1.00 75.31 436 LYS A N 1
ATOM 3489 C CA . LYS A 1 436 ? -10.400 -8.510 40.248 1.00 75.31 436 LYS A CA 1
ATOM 3490 C C . LYS A 1 436 ? -11.431 -9.487 39.688 1.00 75.31 436 LYS A C 1
ATOM 3492 O O . LYS A 1 436 ? -11.429 -10.658 40.047 1.00 75.31 436 LYS A O 1
ATOM 3497 N N . GLY A 1 437 ? -12.236 -9.014 38.739 1.00 67.38 437 GLY A N 1
ATOM 3498 C CA . GLY A 1 437 ? -13.257 -9.812 38.057 1.00 67.38 437 GLY A CA 1
ATOM 3499 C C . GLY A 1 437 ? -14.530 -10.032 38.874 1.00 67.38 437 GLY A C 1
ATOM 3500 O O . GLY A 1 437 ? -15.354 -10.852 38.482 1.00 67.38 437 GLY A O 1
ATOM 3501 N N . THR A 1 438 ? -14.694 -9.321 39.994 1.00 75.56 438 THR A N 1
ATOM 3502 C CA . THR A 1 438 ? -15.919 -9.372 40.802 1.00 75.56 438 THR A CA 1
ATOM 3503 C C . THR A 1 438 ? -16.941 -8.326 40.363 1.00 75.56 438 THR A C 1
ATOM 3505 O O . THR A 1 438 ? -16.595 -7.287 39.799 1.00 75.56 438 THR A O 1
ATOM 3508 N N . SER A 1 439 ? -18.211 -8.552 40.710 1.00 72.62 439 SER A N 1
ATOM 3509 C CA . SER A 1 439 ? -19.300 -7.590 40.492 1.00 72.62 439 SER A CA 1
ATOM 3510 C C . SER A 1 439 ? -19.100 -6.253 41.228 1.00 72.62 439 SER A C 1
ATOM 3512 O O . SER A 1 439 ? -19.689 -5.241 40.842 1.00 72.62 439 SER A O 1
ATOM 3514 N N . LEU A 1 440 ? -18.245 -6.223 42.260 1.00 79.88 440 LEU A N 1
ATOM 3515 C CA . LEU A 1 440 ? -17.858 -5.007 42.980 1.00 79.88 440 LEU A CA 1
ATOM 3516 C C . LEU A 1 440 ? -16.917 -4.128 42.147 1.00 79.88 440 LEU A C 1
ATOM 3518 O O . LEU A 1 440 ? -17.076 -2.909 42.141 1.00 79.88 440 LEU A O 1
ATOM 3522 N N . GLU A 1 441 ? -15.993 -4.730 41.389 1.00 83.69 441 GLU A N 1
ATOM 3523 C CA . GLU A 1 441 ? -15.124 -3.995 40.459 1.00 83.69 441 GLU A CA 1
ATOM 3524 C C . GLU A 1 441 ? -15.950 -3.337 39.339 1.00 83.69 441 GLU A C 1
ATOM 3526 O O . GLU A 1 441 ? -15.706 -2.189 38.948 1.00 83.69 441 GLU A O 1
ATOM 3531 N N . ASP A 1 442 ? -16.954 -4.053 38.829 1.00 78.06 442 ASP A N 1
ATOM 3532 C CA . ASP A 1 442 ? -17.857 -3.532 37.805 1.00 78.06 442 ASP A CA 1
ATOM 3533 C C . ASP A 1 442 ? -18.730 -2.386 38.341 1.00 78.06 442 ASP A C 1
ATOM 3535 O O . ASP A 1 442 ? -18.916 -1.375 37.651 1.00 78.06 442 ASP A O 1
ATOM 3539 N N . GLU A 1 443 ? -19.208 -2.484 39.587 1.00 82.69 443 GLU A N 1
ATOM 3540 C CA . GLU A 1 443 ? -19.954 -1.405 40.245 1.00 82.69 443 GLU A CA 1
ATOM 3541 C C . GLU A 1 443 ? -19.069 -0.183 40.539 1.00 82.69 443 GLU A C 1
ATOM 3543 O O . GLU A 1 443 ? -19.471 0.931 40.202 1.00 82.69 443 GLU A O 1
ATOM 3548 N N . GLU A 1 444 ? -17.842 -0.363 41.048 1.00 87.56 444 GLU A N 1
ATOM 3549 C CA . GLU A 1 444 ? -16.858 0.717 41.266 1.00 87.56 444 GLU A CA 1
ATOM 3550 C C . GLU A 1 444 ? -16.642 1.514 39.974 1.00 87.56 444 GLU A C 1
ATOM 3552 O O . GLU A 1 444 ? -16.731 2.749 39.942 1.00 87.56 444 GLU A O 1
ATOM 3557 N N . ARG A 1 445 ? -16.409 0.796 38.871 1.00 85.31 445 ARG A N 1
ATOM 3558 C CA . ARG A 1 445 ? -16.176 1.381 37.549 1.00 85.31 445 ARG A CA 1
ATOM 3559 C C . ARG A 1 445 ? -17.403 2.130 37.036 1.00 85.31 445 ARG A C 1
ATOM 3561 O O . ARG A 1 445 ? -17.268 3.219 36.472 1.00 85.31 445 ARG A O 1
ATOM 3568 N N . SER A 1 446 ? -18.584 1.547 37.213 1.00 82.50 446 SER A N 1
ATOM 3569 C CA . SER A 1 446 ? -19.856 2.100 36.753 1.00 82.50 446 SER A CA 1
ATOM 3570 C C . SER A 1 446 ? -20.258 3.361 37.533 1.00 82.50 446 SER A C 1
ATOM 3572 O O . SER A 1 446 ? -20.588 4.386 36.924 1.00 82.50 446 SER A O 1
ATOM 3574 N N . ILE A 1 447 ? -20.139 3.343 38.863 1.00 89.25 447 ILE A N 1
ATOM 3575 C CA . ILE A 1 447 ? -20.392 4.505 39.725 1.00 89.25 447 ILE A CA 1
ATOM 3576 C C . ILE A 1 447 ? -19.384 5.618 39.421 1.00 89.25 447 ILE A C 1
ATOM 3578 O O . ILE A 1 447 ? -19.785 6.760 39.196 1.00 89.25 447 ILE A O 1
ATOM 3582 N N . SER A 1 448 ? -18.092 5.291 39.306 1.00 90.00 448 SER A N 1
ATOM 3583 C CA . SER A 1 448 ? -17.045 6.265 38.965 1.00 90.00 448 SER A CA 1
ATOM 3584 C C . SER A 1 448 ? -17.290 6.952 37.621 1.00 90.00 448 SER A C 1
ATOM 3586 O O . SER A 1 448 ? -17.035 8.146 37.470 1.00 90.00 448 SER A O 1
ATOM 3588 N N . ALA A 1 449 ? -17.780 6.216 36.619 1.00 85.50 449 ALA A N 1
ATOM 3589 C CA . ALA A 1 449 ? -18.137 6.792 35.326 1.00 85.50 449 ALA A CA 1
ATOM 3590 C C . ALA A 1 449 ? -19.376 7.695 35.421 1.00 85.50 449 ALA A C 1
ATOM 3592 O O . ALA A 1 449 ? -19.416 8.746 34.781 1.00 85.50 449 ALA A O 1
ATOM 3593 N N . THR A 1 450 ? -20.360 7.304 36.233 1.00 83.12 450 THR A N 1
ATOM 3594 C CA . THR A 1 450 ? -21.599 8.063 36.447 1.00 83.12 450 THR A CA 1
ATOM 3595 C C . THR A 1 450 ? -21.330 9.382 37.169 1.00 83.12 450 THR A C 1
ATOM 3597 O O . THR A 1 450 ? -21.817 10.424 36.736 1.00 83.12 450 THR A O 1
ATOM 3600 N N . LEU A 1 451 ? -20.482 9.369 38.202 1.00 89.81 451 LEU A N 1
ATOM 3601 C CA . LEU A 1 451 ? -20.162 10.549 39.010 1.00 89.81 451 LEU A CA 1
ATOM 3602 C C . LEU A 1 451 ? -19.482 11.685 38.226 1.00 89.81 451 LEU A C 1
ATOM 3604 O O . LEU A 1 451 ? -19.577 12.839 38.627 1.00 89.81 451 LEU A O 1
ATOM 3608 N N . ARG A 1 452 ? -18.871 11.395 37.068 1.00 90.25 452 ARG A N 1
ATOM 3609 C CA . ARG A 1 452 ? -18.284 12.416 36.173 1.00 90.25 452 ARG A CA 1
ATOM 3610 C C . ARG A 1 452 ? -19.307 13.374 35.562 1.00 90.25 452 ARG A C 1
ATOM 3612 O O . ARG A 1 452 ? -18.906 14.363 34.961 1.00 90.25 452 ARG A O 1
ATOM 3619 N N . GLN A 1 453 ? -20.597 13.049 35.646 1.00 83.75 453 GLN A N 1
ATOM 3620 C CA . GLN A 1 453 ? -21.685 13.897 35.155 1.00 83.75 453 GLN A CA 1
ATOM 3621 C C . GLN A 1 453 ? -22.082 14.990 36.162 1.00 83.75 453 GLN A C 1
ATOM 3623 O O . GLN A 1 453 ? -22.833 15.887 35.794 1.00 83.75 453 GLN A O 1
ATOM 3628 N N . PHE A 1 454 ? -21.591 14.924 37.404 1.00 88.88 454 PHE A N 1
ATOM 3629 C CA . PHE A 1 454 ? -21.899 15.881 38.467 1.00 88.88 454 PHE A CA 1
ATOM 3630 C C . PHE A 1 454 ? -20.738 16.845 38.720 1.00 88.88 454 PHE A C 1
ATOM 3632 O O . PHE A 1 454 ? -19.616 16.623 38.265 1.00 88.88 454 PHE A O 1
ATOM 3639 N N . ASP A 1 455 ? -21.014 17.898 39.491 1.00 89.62 455 ASP A N 1
ATOM 3640 C CA . ASP A 1 455 ? -20.002 18.833 39.983 1.00 89.62 455 ASP A CA 1
ATOM 3641 C C . ASP A 1 455 ? -18.914 18.091 40.795 1.00 89.62 455 ASP A C 1
ATOM 3643 O O . ASP A 1 455 ? -19.223 17.522 41.855 1.00 89.62 455 ASP A O 1
ATOM 3647 N N . PRO A 1 456 ? -17.647 18.101 40.332 1.00 90.75 456 PRO A N 1
ATOM 3648 C CA . PRO A 1 456 ? -16.548 17.407 40.991 1.00 90.75 456 PRO A CA 1
ATOM 3649 C C . PRO A 1 456 ? -16.359 17.795 42.458 1.00 90.75 456 PRO A C 1
ATOM 3651 O O . PRO A 1 456 ? -16.048 16.922 43.268 1.00 90.75 456 PRO A O 1
ATOM 3654 N N . GLU A 1 457 ? -16.575 19.062 42.830 1.00 91.69 457 GLU A N 1
ATOM 3655 C CA . GLU A 1 457 ? -16.376 19.500 44.216 1.00 91.69 457 GLU A CA 1
ATOM 3656 C C . GLU A 1 457 ? -17.451 18.936 45.145 1.00 91.69 457 GLU A C 1
ATOM 3658 O O . GLU A 1 457 ? -17.143 18.450 46.235 1.00 91.69 457 GLU A O 1
ATOM 3663 N N . ARG A 1 458 ? -18.711 18.902 44.698 1.00 93.50 458 ARG A N 1
ATOM 3664 C CA . ARG A 1 458 ? -19.812 18.306 45.471 1.00 93.50 458 ARG A CA 1
ATOM 3665 C C . ARG A 1 458 ? -19.630 16.802 45.657 1.00 93.50 458 ARG A C 1
ATOM 3667 O O . ARG A 1 458 ? -19.830 16.299 46.764 1.00 93.50 458 ARG A O 1
ATOM 3674 N N . VAL A 1 459 ? -19.199 16.100 44.607 1.00 93.88 459 VAL A N 1
ATOM 3675 C CA . VAL A 1 459 ? -18.871 14.667 44.682 1.00 93.88 459 VAL A CA 1
ATOM 3676 C C . VAL A 1 459 ? -17.726 14.431 45.664 1.00 93.88 459 VAL A C 1
ATOM 3678 O O . VAL A 1 459 ? -17.834 13.570 46.536 1.00 93.88 459 VAL A O 1
ATOM 3681 N N . ARG A 1 460 ? -16.649 15.220 45.559 1.00 94.06 460 ARG A N 1
ATOM 3682 C CA . ARG A 1 460 ? -15.466 15.124 46.421 1.00 94.06 460 ARG A CA 1
ATOM 3683 C C . ARG A 1 460 ? -15.816 15.340 47.895 1.00 94.06 460 ARG A C 1
ATOM 3685 O O . ARG A 1 460 ? -15.364 14.573 48.744 1.00 94.06 460 ARG A O 1
ATOM 3692 N N . LEU A 1 461 ? -16.643 16.341 48.203 1.00 94.31 461 LEU A N 1
ATOM 3693 C CA . LEU A 1 461 ? -17.109 16.615 49.566 1.00 94.31 461 LEU A CA 1
ATOM 3694 C C . LEU A 1 461 ? -17.912 15.444 50.144 1.00 94.31 461 LEU A C 1
ATOM 3696 O O . LEU A 1 461 ? -17.619 14.999 51.254 1.00 94.31 461 LEU A O 1
ATOM 3700 N N . ALA A 1 462 ? -18.886 14.917 49.395 1.00 93.19 462 ALA A N 1
ATOM 3701 C CA . ALA A 1 462 ? -19.712 13.793 49.838 1.00 93.19 462 ALA A CA 1
ATOM 3702 C C . ALA A 1 462 ? -18.893 12.500 50.016 1.00 93.19 462 ALA A C 1
ATOM 3704 O O . ALA A 1 462 ? -19.055 11.797 51.015 1.00 93.19 462 ALA A O 1
ATOM 3705 N N . TYR A 1 463 ? -17.981 12.221 49.081 1.00 95.81 463 TYR A N 1
ATOM 3706 C CA . TYR A 1 463 ? -17.072 11.078 49.138 1.00 95.81 463 TYR A CA 1
ATOM 3707 C C . TYR A 1 463 ? -16.162 11.147 50.376 1.00 95.81 463 TYR A C 1
ATOM 3709 O O . TYR A 1 463 ? -16.169 10.225 51.189 1.00 95.81 463 TYR A O 1
ATOM 3717 N N . HIS A 1 464 ? -15.431 12.250 50.582 1.00 95.00 464 HIS A N 1
ATOM 3718 C CA . HIS A 1 464 ? -14.491 12.351 51.708 1.00 95.00 464 HIS A CA 1
ATOM 3719 C C . HIS A 1 464 ? -15.182 12.480 53.066 1.00 95.00 464 HIS A C 1
ATOM 3721 O O . HIS A 1 464 ? -14.606 12.109 54.088 1.00 95.00 464 HIS A O 1
ATOM 3727 N N . ALA A 1 465 ? -16.406 13.013 53.121 1.00 93.69 465 ALA A N 1
ATOM 3728 C CA . ALA A 1 465 ? -17.201 12.966 54.345 1.00 93.69 465 ALA A CA 1
ATOM 3729 C C . ALA A 1 465 ? -17.479 11.512 54.758 1.00 93.69 465 ALA A C 1
ATOM 3731 O O . ALA A 1 465 ? -17.259 11.155 55.913 1.00 93.69 465 ALA A O 1
ATOM 3732 N N . ARG A 1 466 ? -17.881 10.660 53.804 1.00 94.00 466 ARG A N 1
ATOM 3733 C CA . ARG A 1 466 ? -18.112 9.230 54.048 1.00 94.00 466 ARG A CA 1
ATOM 3734 C C . ARG A 1 466 ? -16.823 8.477 54.369 1.00 94.00 466 ARG A C 1
ATOM 3736 O O . ARG A 1 466 ? -16.804 7.709 55.320 1.00 94.00 466 ARG A O 1
ATOM 3743 N N . GLU A 1 467 ? -15.756 8.722 53.616 1.00 93.50 467 GLU A N 1
ATOM 3744 C CA . GLU A 1 467 ? -14.445 8.095 53.821 1.00 93.50 467 GLU A CA 1
ATOM 3745 C C . GLU A 1 467 ? -13.886 8.369 55.224 1.00 93.50 467 GLU A C 1
ATOM 3747 O O . GLU A 1 467 ? -13.447 7.441 55.898 1.00 93.50 467 GLU A O 1
ATOM 3752 N N . ARG A 1 468 ? -13.972 9.618 55.705 1.00 93.19 468 ARG A N 1
ATOM 3753 C CA . ARG A 1 468 ? -13.553 9.972 57.071 1.00 93.19 468 ARG A CA 1
ATOM 3754 C C . ARG A 1 468 ? -14.392 9.273 58.135 1.00 93.19 468 ARG A C 1
ATOM 3756 O O . ARG A 1 468 ? -13.825 8.761 59.093 1.00 93.19 468 ARG A O 1
ATOM 3763 N N . ALA A 1 469 ? -15.710 9.206 57.950 1.00 90.00 469 ALA A N 1
ATOM 3764 C CA . ALA A 1 469 ? -16.594 8.511 58.883 1.00 90.00 469 ALA A CA 1
ATOM 3765 C C . ALA A 1 469 ? -16.303 6.995 58.938 1.00 90.00 469 ALA A C 1
ATOM 3767 O O . ALA A 1 469 ? -16.339 6.404 60.015 1.00 90.00 469 ALA A O 1
ATOM 3768 N N . LEU A 1 470 ? -15.973 6.370 57.797 1.00 90.12 470 LEU A N 1
ATOM 3769 C CA . LEU A 1 470 ? -15.550 4.962 57.732 1.00 90.12 470 LEU A CA 1
ATOM 3770 C C . LEU A 1 470 ? -14.212 4.744 58.451 1.00 90.12 470 LEU A C 1
ATOM 3772 O O . LEU A 1 470 ? -14.069 3.797 59.216 1.00 90.12 470 LEU A O 1
ATOM 3776 N N . GLN A 1 471 ? -13.236 5.632 58.240 1.00 87.69 471 GLN A N 1
ATOM 3777 C CA . GLN A 1 471 ? -11.929 5.565 58.908 1.00 87.69 471 GLN A CA 1
ATOM 3778 C C . GLN A 1 471 ? -12.029 5.782 60.424 1.00 87.69 471 GLN A C 1
ATOM 3780 O O . GLN A 1 471 ? -11.281 5.165 61.177 1.00 87.69 471 GLN A O 1
ATOM 3785 N N . ALA A 1 472 ? -12.952 6.637 60.866 1.00 87.94 472 ALA A N 1
ATOM 3786 C CA . ALA A 1 472 ? -13.229 6.887 62.278 1.00 87.94 472 ALA A CA 1
ATOM 3787 C C . ALA A 1 472 ? -14.062 5.775 62.946 1.00 87.94 472 ALA A C 1
ATOM 3789 O O . ALA A 1 472 ? -14.221 5.788 64.164 1.00 87.94 472 ALA A O 1
ATOM 3790 N N . GLY A 1 473 ? -14.606 4.822 62.175 1.00 83.69 473 GLY A N 1
ATOM 3791 C CA . GLY A 1 473 ? -15.488 3.764 62.683 1.00 83.69 473 GLY A CA 1
ATOM 3792 C C . GLY A 1 473 ? -16.883 4.249 63.101 1.00 83.69 473 GLY A C 1
ATOM 3793 O O . GLY A 1 473 ? -17.631 3.499 63.721 1.00 83.69 473 GLY A O 1
ATOM 3794 N N . GLU A 1 474 ? -17.253 5.487 62.762 1.00 85.00 474 GLU A N 1
ATOM 3795 C CA . GLU A 1 474 ? -18.567 6.078 63.065 1.00 85.00 474 GLU A CA 1
ATOM 3796 C C . GLU A 1 474 ? -19.685 5.457 62.219 1.00 85.00 474 GLU A C 1
ATOM 3798 O O . GLU A 1 474 ? -20.861 5.481 62.586 1.00 85.00 474 GLU A O 1
ATOM 3803 N N . VAL A 1 475 ? -19.319 4.906 61.060 1.00 84.50 475 VAL A N 1
ATOM 3804 C CA . VAL A 1 475 ? -20.226 4.230 60.136 1.00 84.50 475 VAL A CA 1
ATOM 3805 C C . VAL A 1 475 ? -19.589 2.944 59.624 1.00 84.50 475 VAL A C 1
ATOM 3807 O O . VAL A 1 475 ? -18.386 2.883 59.394 1.00 84.50 475 VAL A O 1
ATOM 3810 N N . MET A 1 476 ? -20.418 1.926 59.400 1.00 77.50 476 MET A N 1
ATOM 3811 C CA . MET A 1 476 ? -20.001 0.656 58.804 1.00 77.50 476 MET A CA 1
ATOM 3812 C C . MET A 1 476 ? -20.303 0.633 57.302 1.00 77.50 476 MET A C 1
ATOM 3814 O O . MET A 1 476 ? -21.244 1.289 56.828 1.00 77.50 476 MET A O 1
ATOM 3818 N N . VAL A 1 477 ? -19.527 -0.161 56.559 1.00 79.00 477 VAL A N 1
ATOM 3819 C CA . VAL A 1 477 ? -19.882 -0.529 55.186 1.00 79.00 477 VAL A CA 1
ATOM 3820 C C . VAL A 1 477 ? -21.154 -1.370 55.221 1.00 79.00 477 VAL A C 1
ATOM 3822 O O . VAL A 1 477 ? -21.298 -2.291 56.023 1.00 79.00 477 VAL A O 1
ATOM 3825 N N . PHE A 1 478 ? -22.102 -1.044 54.347 1.00 62.41 478 PHE A N 1
ATOM 3826 C CA . PHE A 1 478 ? -23.322 -1.825 54.206 1.00 62.41 478 PHE A CA 1
ATOM 3827 C C . PHE A 1 478 ? -23.020 -3.078 53.361 1.00 62.41 478 PHE A C 1
ATOM 3829 O O . PHE A 1 478 ? -22.998 -2.999 52.137 1.00 62.41 478 PHE A O 1
ATOM 3836 N N . ASP A 1 479 ? -22.788 -4.230 54.000 1.00 51.00 479 ASP A N 1
ATOM 3837 C CA . ASP A 1 479 ? -22.358 -5.506 53.372 1.00 51.00 479 ASP A CA 1
ATOM 3838 C C . ASP A 1 479 ? -23.473 -6.244 52.588 1.00 51.00 479 ASP A C 1
ATOM 3840 O O . ASP A 1 479 ? -23.456 -7.449 52.362 1.00 51.00 479 ASP A O 1
ATOM 3844 N N . GLY A 1 480 ? -24.504 -5.516 52.157 1.00 52.94 480 GLY A N 1
ATOM 3845 C CA . GLY A 1 480 ? -25.644 -6.059 51.416 1.00 52.94 480 GLY A CA 1
ATOM 3846 C C . GLY A 1 480 ? -25.442 -6.090 49.901 1.00 52.94 480 GLY A C 1
ATOM 3847 O O . GLY A 1 480 ? -26.430 -5.995 49.175 1.00 52.94 480 GLY A O 1
ATOM 3848 N N . TYR A 1 481 ? -24.201 -6.126 49.404 1.00 60.56 481 TYR A N 1
ATOM 3849 C CA . TYR A 1 481 ? -23.923 -6.106 47.967 1.00 60.56 481 TYR A CA 1
ATOM 3850 C C . TYR A 1 481 ? -24.294 -7.460 47.347 1.00 60.56 481 TYR A C 1
ATOM 3852 O O . TYR A 1 481 ? -23.617 -8.449 47.622 1.00 60.56 481 TYR A O 1
ATOM 3860 N N . PRO A 1 482 ? -25.322 -7.549 46.481 1.00 55.06 482 PRO A N 1
ATOM 3861 C CA . PRO A 1 482 ? -25.703 -8.824 45.886 1.00 55.06 482 PRO A CA 1
ATOM 3862 C C . PRO A 1 482 ? -24.558 -9.320 44.998 1.00 55.06 482 PRO A C 1
ATOM 3864 O O . PRO A 1 482 ? -24.166 -8.624 44.053 1.00 55.06 482 PRO A O 1
ATOM 3867 N N . VAL A 1 483 ? -23.994 -10.479 4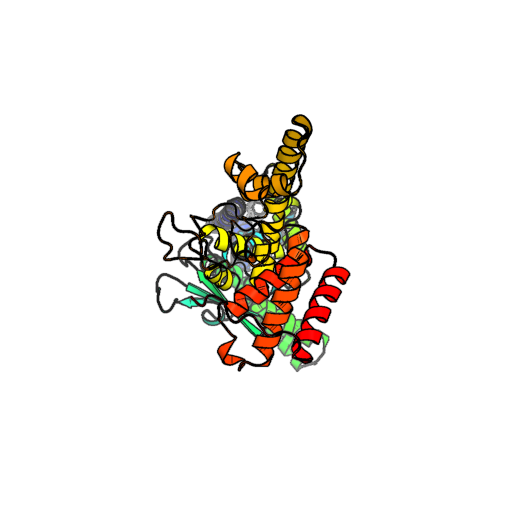5.333 1.00 52.66 483 VAL A N 1
ATOM 3868 C CA . VAL A 1 483 ? -22.992 -11.184 44.524 1.00 52.66 483 VAL A CA 1
ATOM 3869 C C . VAL A 1 483 ? -23.746 -12.115 43.575 1.00 52.66 483 VAL A C 1
ATOM 3871 O O . VAL A 1 483 ? -24.709 -12.754 44.000 1.00 52.66 483 VAL A O 1
ATOM 3874 N N . TYR A 1 484 ? -23.351 -12.149 42.303 1.00 54.59 484 TYR A N 1
ATOM 3875 C CA . TYR A 1 484 ? -23.907 -13.047 41.289 1.00 54.59 484 TYR A CA 1
ATOM 3876 C C . TYR A 1 484 ? -22.810 -13.909 40.679 1.00 54.59 484 TYR A C 1
ATOM 3878 O O . TYR A 1 484 ? -21.653 -13.423 40.629 1.00 54.59 484 TYR A O 1
#

pLDDT: mean 84.49, std 11.66, range [38.22, 98.19]